Protein 7FG6 (pdb70)

InterPro domains:
  IPR002305 Aminoacyl-tRNA synthetase, class Ic [PF00579] (34-350)
  IPR014729 Rossmann-like alpha/beta/alpha sandwich fold [G3DSA:3.40.50.620] (1-166)
  IPR014729 Rossmann-like alpha/beta/alpha sandwich fold [G3DSA:3.40.50.620] (167-375)
  IPR023617 Tyrosine-tRNA ligase, archaeal/eukaryotic-type [PIRSF006588] (1-371)
  IPR023678 Tyrosine-tRNA ligase, type 4 [MF_02009] (5-358)
  IPR050489 Tyrosine--tRNA ligase [PTHR46264] (1-370)

Foldseek 3Di:
DLVVLLCLLCDQQFDQKFPSVQSVVCVVVPHAAAEEEEDEQAFFAFCLNAQLQLLNQQSNVVSVHAYEYEYELVLNLQVCGLNSDSVLSVCCLVAQVLVRNLVSNVLLPHHSVRYHYHYPVVLCVVVPVLLVVQLVLLVVQDDQVLLLVLLLLSPDQSPDDDDVVSSSSLSSVLSVCLSSVGQEYEEAPSNVSSLVSNQSSCVVRVHRRMYIHGYRQAWQPPVPCLPQDDSSCSNSGHGQDRVDVLRTGGLQDDLVSLLNSLQSGDDDQLDDPDGSLLSCVRSGQCSSPQCWDWWADDVDRDIDTDNHSVVVNVCSNVSNDGSVRSSVSSSVSSCVSSVVVNCCCPVHVVVVCVVPSNVVSPD

Solvent-accessible surface area: 17003 Å² total; per-residue (Å²): 124,84,112,107,52,21,100,42,0,40,47,94,0,22,91,55,17,29,50,109,83,40,0,79,96,24,18,117,152,55,71,122,9,29,0,6,5,38,15,36,0,20,16,44,0,4,0,12,37,0,1,0,1,0,0,0,0,28,2,0,23,106,2,172,16,96,3,7,1,1,0,3,0,63,4,0,119,19,2,133,55,43,82,22,78,36,94,15,0,60,104,1,0,92,7,0,5,6,41,0,0,54,26,0,0,132,22,4,40,6,57,28,128,123,11,99,49,26,7,0,15,93,15,21,148,160,29,37,116,88,17,99,86,8,17,85,82,0,49,148,84,27,89,115,88,36,11,102,69,0,10,14,3,23,53,55,90,54,79,78,99,108,38,156,37,16,19,68,8,0,7,12,11,0,0,1,0,10,9,32,100,0,20,0,2,4,4,6,47,32,34,91,38,0,5,33,0,0,29,91,1,7,131,34,44,73,42,102,2,0,1,0,0,9,28,40,5,28,1,3,85,12,61,113,133,58,180,69,147,172,130,58,70,41,41,56,60,73,61,4,26,67,102,57,81,64,7,0,0,14,0,15,14,62,33,114,31,0,102,81,8,1,150,116,7,71,20,25,86,15,91,33,139,77,1,0,0,6,17,0,0,14,33,0,2,31,7,31,45,135,95,56,2,63,1,117,30,121,133,76,166,129,57,36,113,23,93,58,14,95,76,2,48,101,6,0,58,136,128,107,1,93,28,91,16,0,34,102,26,0,4,55,41,0,12,107,19,1,96,75,1,13,130,50,0,78,136,38,150,0,53,122,52,11,90,78,46,10,60,126,84,110,177

B-factor: mean 67.66, std 19.54, range [22.67, 131.45]

Organism: Nanoarchaeum equitans (strain Kin4-M) (NCBI:txid228908)

Secondary structure (DSSP, 8-state):
-HHHHHHHHSSTTEEEEETHHHHHHHHHT-PPPBEEEEEE--S--BIIIIIHHHHHHHHHHHTT-B-EEEEEHHHHHHTTGGGG-HHHHHHHIIIIIHHHHHHHHHHHT--TTTSEEEEHHHHHHHHTHHHHHHHHHHHHSS-HHHHHHGGGGTT--SSS---HHHHHHHHHHHHHHHHTT-SEEEEEGGGHHHHHHHHHTGGGTTS-PEEEEE--PPPS---S-------HHHHH---S-SS-STT--BTT--HHHHHHHHHTS---SS--TT-HHHHHIIIIIHHH--SPEEEE-SSS--EEEESSHHHHHHHHHTT-S-HHHHHHHHHHHHHHHHHHHHIIIIISTHHHIIIIIIHHH--

Radius of gyration: 20.59 Å; Cα contacts (8 Å, |Δi|>4): 587; chains: 1; bounding box: 56×49×53 Å

Nearest PDB structures (foldseek):
  7fg6-assembly1_A-2  TM=1.003E+00  e=1.005E-61  Nanoarchaeum equitans Kin4-M
  9cll-assembly1_A  TM=9.261E-01  e=1.123E-25  Plasmodium falciparum 3D7
  7rot-assembly1_B  TM=9.266E-01  e=1.086E-24  Plasmodium falciparum 3D7
  7ros-assembly1_A  TM=9.256E-01  e=7.140E-24  Plasmodium falciparum 3D7
  5usf-assembly1_A  TM=8.823E-01  e=9.539E-24  Leishmania donovani BPK282A1

Sequence (363 aa):
DIEERINLIAQKPTEEILTIDRLKQYLEQGIDLNHYIGFEISGFVHLGTGIISMLKVRDFQKAKVKTTLFLADYHSWINKKLGGDLETIRKVAKGYFAEALKVSLKTVGGDPDEVKVVLGSELYEKLGIEYLENIIKISMNTTLNRIKKGITIMGRKQGESISFAQLLYVPMQVADIYSLNVNLAHGGIDQRKAHVIAIEVSDAFGYKPIAVHHHLLLGMHIDENIRQKLFEDSVIDIKMSKSKPETAIFIHDTPEDIRRKIRKAYCPIGEIELNPIIELVEYVIYPILKEPIVIENKKTHQTMEFDNVEQLKEAYAKKQIHPLDLKEYVAEKLIEILEPARKYFLEGKGNKYLEELKNLQIT

Structure (mmCIF, N/CA/C/O backbone):
data_7FG6
#
_entry.id   7FG6
#
_cell.length_a   52.639
_cell.length_b   52.639
_cell.length_c   263.631
_cell.angle_alpha   90.000
_cell.angle_beta   90.000
_cell.angle_gamma   120.000
#
_symmetry.space_group_name_H-M   'P 32 2 1'
#
loop_
_entity.id
_entity.type
_entity.pdbx_description
1 polymer 'Tyrosine--tRNA ligase'
2 water water
#
loop_
_atom_site.group_PDB
_atom_site.id
_atom_site.type_symbol
_atom_site.label_atom_id
_atom_site.label_alt_id
_atom_site.label_comp_id
_atom_site.label_asym_id
_atom_site.label_entity_id
_atom_site.label_seq_id
_atom_site.pdbx_PDB_ins_code
_atom_site.Cartn_x
_atom_site.Cartn_y
_atom_site.Cartn_z
_atom_site.occupancy
_atom_site.B_iso_or_equiv
_atom_site.auth_seq_id
_atom_site.auth_comp_id
_atom_site.auth_asym_id
_atom_site.auth_atom_id
_atom_site.pdbx_PDB_model_num
ATOM 1 N N . ASP A 1 2 ? 12.07200 14.25200 42.73200 1.000 80.18000 2 ASP A N 1
ATOM 2 C CA . ASP A 1 2 ? 11.22000 14.96900 41.79100 1.000 74.61000 2 ASP A CA 1
ATOM 3 C C . ASP A 1 2 ? 10.84000 14.09800 40.59700 1.000 81.09000 2 ASP A C 1
ATOM 4 O O . ASP A 1 2 ? 9.79800 14.32400 39.98700 1.000 88.62000 2 ASP A O 1
ATOM 9 N N . ILE A 1 3 ? 11.67300 13.09900 40.27600 1.000 83.80000 3 ILE A N 1
ATOM 10 C CA . ILE A 1 3 ? 11.48700 12.34500 39.03400 1.000 81.53000 3 ILE A CA 1
ATOM 11 C C . ILE A 1 3 ? 10.10000 11.72400 39.00500 1.000 83.44000 3 ILE A C 1
ATOM 12 O O . ILE A 1 3 ? 9.39400 11.77200 37.98800 1.000 76.63000 3 ILE A O 1
ATOM 17 N N . GLU A 1 4 ? 9.69300 11.11900 40.12200 1.000 91.69000 4 GLU A N 1
ATOM 18 C CA . GLU A 1 4 ? 8.40900 10.43200 40.18300 1.000 88.61000 4 GLU A CA 1
ATOM 19 C C . GLU A 1 4 ? 7.25200 11.41100 40.04800 1.000 78.42000 4 GLU A C 1
ATOM 20 O O . GLU A 1 4 ? 6.22400 11.08400 39.44500 1.000 87.68000 4 GLU A O 1
ATOM 26 N N . GLU A 1 5 ? 7.39700 12.61300 40.61100 1.000 67.79000 5 GLU A N 1
ATOM 27 C CA . GLU A 1 5 ? 6.37100 13.63300 40.43100 1.000 80.67000 5 GLU A CA 1
ATOM 28 C C . GLU A 1 5 ? 6.20800 13.97900 38.95800 1.000 71.37000 5 GLU A C 1
ATOM 29 O O . GLU A 1 5 ? 5.08900 14.21400 38.48700 1.000 78.93000 5 GLU A O 1
ATOM 35 N N . ARG A 1 6 ? 7.31200 13.99100 38.20800 1.000 70.66000 6 ARG A N 1
ATOM 36 C CA . ARG A 1 6 ? 7.22800 14.26100 36.77700 1.000 62.17000 6 ARG A CA 1
ATOM 37 C C . ARG A 1 6 ? 6.49500 13.14100 36.04400 1.000 61.76000 6 ARG A C 1
ATOM 38 O O . ARG A 1 6 ? 5.65300 13.41200 35.18300 1.000 56.53000 6 ARG A O 1
ATOM 46 N N . ILE A 1 7 ? 6.77700 11.88100 36.39000 1.000 70.79000 7 ILE A N 1
ATOM 47 C CA . ILE A 1 7 ? 6.13700 10.75900 35.70400 1.000 63.52000 7 ILE A CA 1
ATOM 48 C C . ILE A 1 7 ? 4.64000 10.73300 36.00200 1.000 61.76000 7 ILE A C 1
ATOM 49 O O . ILE A 1 7 ? 3.81400 10.69100 35.08600 1.000 59.92000 7 ILE A O 1
ATOM 54 N N . ASN A 1 8 ? 4.27300 10.73100 37.28900 1.000 64.83000 8 ASN A N 1
ATOM 55 C CA . ASN A 1 8 ? 2.90100 11.04500 37.69500 1.000 64.08000 8 ASN A CA 1
ATOM 56 C C . ASN A 1 8 ? 2.31500 12.24000 36.95500 1.000 56.88000 8 ASN A C 1
ATOM 57 O O . ASN A 1 8 ? 1.12600 12.23800 36.62600 1.000 68.00000 8 ASN A O 1
ATOM 62 N N . LEU A 1 9 ? 3.11600 13.26700 36.67600 1.000 54.91000 9 LEU A N 1
ATOM 63 C CA . LEU A 1 9 ? 2.55600 14.44700 36.03000 1.000 59.00000 9 LEU A CA 1
ATOM 64 C C . LEU A 1 9 ? 2.34300 14.21900 34.53800 1.000 60.53000 9 LEU A C 1
ATOM 65 O O . LEU A 1 9 ? 1.43900 14.81200 33.94800 1.000 49.85000 9 LEU A O 1
ATOM 70 N N . ILE A 1 10 ? 3.16000 13.36600 33.92100 1.000 68.90000 10 ILE A N 1
ATOM 71 C CA . ILE A 1 10 ? 2.96500 12.97000 32.53000 1.000 61.31000 10 ILE A CA 1
ATOM 72 C C . ILE A 1 10 ? 1.96100 11.83100 32.43900 1.000 57.05000 10 ILE A C 1
ATOM 73 O O . ILE A 1 10 ? 1.20900 11.74400 31.45900 1.000 49.59000 10 ILE A O 1
ATOM 78 N N . ALA A 1 11 ? 1.93500 10.95000 33.45100 1.000 49.25000 11 ALA A N 1
ATOM 79 C CA . ALA A 1 11 ? 1.01100 9.81400 33.51800 1.000 57.24000 11 ALA A CA 1
ATOM 80 C C . ALA A 1 11 ? -0.08100 10.01000 34.57400 1.000 64.85000 11 ALA A C 1
ATOM 81 O O . ALA A 1 11 ? -0.21300 9.18600 35.50000 1.000 77.78000 11 ALA A O 1
ATOM 83 N N . GLN A 1 12 ? -0.87900 11.09600 34.39600 1.000 59.70000 12 GLN A N 1
ATOM 84 C CA . GLN A 1 12 ? -2.02100 11.54300 35.18500 1.000 77.72000 12 GLN A CA 1
ATOM 85 C C . GLN A 1 12 ? -3.31500 11.00900 34.54500 1.000 76.82000 12 GLN A C 1
ATOM 86 O O . GLN A 1 12 ? -3.29900 10.23700 33.56900 1.000 77.65000 12 GLN A O 1
ATOM 92 N N . LYS A 1 13 ? -4.43900 11.36800 35.16100 1.000 82.72000 13 LYS A N 1
ATOM 93 C CA . LYS A 1 13 ? -5.71800 10.75500 34.82200 1.000 85.26000 13 LYS A CA 1
ATOM 94 C C . LYS A 1 13 ? -6.09200 10.89000 33.35700 1.000 84.42000 13 LYS A C 1
ATOM 95 O O . LYS A 1 13 ? -6.54400 9.88600 32.79800 1.000 100.74000 13 LYS A O 1
ATOM 101 N N . PRO A 1 14 ? -5.97000 12.04700 32.67900 1.000 68.60000 14 PRO A N 1
ATOM 102 C CA . PRO A 1 14 ? -6.28100 12.03800 31.23400 1.000 56.92000 14 PRO A CA 1
ATOM 103 C C . PRO A 1 14 ? -5.45900 11.03600 30.43700 1.000 52.20000 14 PRO A C 1
ATOM 104 O O . PRO A 1 14 ? -5.91400 10.58000 29.38000 1.000 54.17000 14 PRO A O 1
ATOM 108 N N . THR A 1 15 ? -4.27500 10.66200 30.91900 1.000 50.00000 15 THR A N 1
ATOM 109 C CA . THR A 1 15 ? -3.46900 9.64900 30.24900 1.000 51.64000 15 THR A CA 1
ATOM 110 C C . THR A 1 15 ? -4.14300 8.28500 30.34400 1.000 56.45000 15 THR A C 1
ATOM 111 O O . THR A 1 15 ? -4.60900 7.88500 31.41500 1.000 62.13000 15 THR A O 1
ATOM 115 N N . GLU A 1 16 ? -4.19700 7.57200 29.22000 1.000 57.64000 16 GLU A N 1
ATOM 116 C CA . GLU A 1 16 ? -4.69300 6.20200 29.20400 1.000 47.38000 16 GLU A CA 1
ATOM 117 C C . GLU A 1 16 ? -3.57800 5.16800 29.13300 1.000 33.52000 16 GLU A C 1
ATOM 118 O O . GLU A 1 16 ? -3.74000 4.06200 29.65800 1.000 50.17000 16 GLU A O 1
ATOM 124 N N . GLU A 1 17 ? -2.46500 5.52800 28.48200 1.000 51.70000 17 GLU A N 1
ATOM 125 C CA . GLU A 1 17 ? -1.35000 4.56100 28.29000 1.000 56.54000 17 GLU A CA 1
ATOM 126 C C . GLU A 1 17 ? -0.06200 5.28800 27.89800 1.000 54.87000 17 GLU A C 1
ATOM 127 O O . GLU A 1 17 ? -0.14100 6.20300 27.06000 1.000 53.74000 17 GLU A O 1
ATOM 133 N N . ILE A 1 18 ? 1.07300 4.90200 28.48900 1.000 48.08000 18 ILE A N 1
ATOM 134 C CA . ILE A 1 18 ? 2.38900 5.48000 28.08600 1.000 64.80000 18 ILE A CA 1
ATOM 135 C C . ILE A 1 18 ? 3.29700 4.32900 27.64000 1.000 68.91000 18 ILE A C 1
ATOM 136 O O . ILE A 1 18 ? 3.40600 3.34800 28.39900 1.000 63.56000 18 ILE A O 1
ATOM 141 N N . LEU A 1 19 ? 3.89800 4.42900 26.45100 1.000 71.29000 19 LEU A N 1
ATOM 142 C CA . LEU A 1 19 ? 4.86200 3.39500 25.99100 1.000 61.27000 19 LEU A CA 1
ATOM 143 C C . LEU A 1 19 ? 6.24000 4.04500 25.85100 1.000 55.07000 19 LEU A C 1
ATOM 144 O O . LEU A 1 19 ? 6.40900 4.82600 24.90500 1.000 60.32000 19 LEU A O 1
ATOM 149 N N . THR A 1 20 ? 7.20100 3.68200 26.70400 1.000 50.72000 20 THR A N 1
ATOM 150 C CA . THR A 1 20 ? 6.96000 2.84900 27.91000 1.000 63.63000 20 THR A CA 1
ATOM 151 C C . THR A 1 20 ? 7.40100 3.62800 29.15100 1.000 63.04000 20 THR A C 1
ATOM 152 O O . THR A 1 20 ? 8.21300 4.55500 29.00600 1.000 62.71000 20 THR A O 1
ATOM 156 N N . ILE A 1 21 ? 6.85600 3.27500 30.31600 1.000 59.92000 21 ILE A N 1
ATOM 157 C CA . ILE A 1 21 ? 7.19900 3.98700 31.58100 1.000 70.37000 21 ILE A CA 1
ATOM 158 C C . ILE A 1 21 ? 8.68400 3.78500 31.90400 1.000 72.34000 21 ILE A C 1
ATOM 159 O O . ILE A 1 21 ? 9.28300 4.72300 32.45600 1.000 66.37000 21 ILE A O 1
ATOM 164 N N . ASP A 1 22 ? 9.25700 2.62000 31.58000 1.000 77.18000 22 ASP A N 1
ATOM 165 C CA . ASP A 1 22 ? 10.68500 2.43800 31.81200 1.000 76.14000 22 ASP A CA 1
ATOM 166 C C . ASP A 1 22 ? 11.50900 3.33500 30.89800 1.000 78.70000 22 ASP A C 1
ATOM 167 O O . ASP A 1 22 ? 12.46500 3.97500 31.34800 1.000 80.48000 22 ASP A O 1
ATOM 172 N N . ARG A 1 23 ? 11.14300 3.40600 29.61400 1.000 69.24000 23 ARG A N 1
ATOM 173 C CA . ARG A 1 23 ? 11.85500 4.28200 28.68700 1.000 62.18000 23 ARG A CA 1
ATOM 174 C C . ARG A 1 23 ? 11.78000 5.73600 29.13500 1.000 61.04000 23 ARG A C 1
ATOM 175 O O . ARG A 1 23 ? 12.75500 6.48500 29.00300 1.000 70.39000 23 ARG A O 1
ATOM 183 N N . LEU A 1 24 ? 10.62900 6.15400 29.66600 1.000 64.64000 24 LEU A N 1
ATOM 184 C CA . LEU A 1 24 ? 10.51900 7.50100 30.21400 1.000 65.38000 24 LEU A CA 1
ATOM 185 C C . LEU A 1 24 ? 11.38400 7.66700 31.45700 1.000 71.67000 24 LEU A C 1
ATOM 186 O O . LEU A 1 24 ? 11.93100 8.75000 31.69000 1.000 71.68000 24 LEU A O 1
ATOM 191 N N . LYS A 1 25 ? 11.52200 6.60800 32.25900 1.000 71.18000 25 LYS A N 1
ATOM 192 C CA . LYS A 1 25 ? 12.38500 6.68000 33.43400 1.000 77.03000 25 LYS A CA 1
ATOM 193 C C . LYS A 1 25 ? 13.85300 6.76700 33.03400 1.000 80.90000 25 LYS A C 1
ATOM 194 O O . LYS A 1 25 ? 14.61700 7.54000 33.62500 1.000 96.28000 25 LYS A O 1
ATOM 200 N N . GLN A 1 26 ? 14.26900 5.98100 32.03600 1.000 77.86000 26 GLN A N 1
ATOM 201 C CA . GLN A 1 26 ? 15.63400 6.09400 31.53100 1.000 87.73000 26 GLN A CA 1
ATOM 202 C C . GLN A 1 26 ? 15.87900 7.46800 30.92000 1.000 82.25000 26 GLN A C 1
ATOM 203 O O . GLN A 1 26 ? 16.96200 8.04200 31.07700 1.000 88.68000 26 GLN A O 1
ATOM 209 N N . TYR A 1 27 ? 14.87900 8.01400 30.22400 1.000 76.61000 27 TYR A N 1
ATOM 210 C CA . TYR A 1 27 ? 15.00000 9.35000 29.65100 1.000 82.27000 27 TYR A CA 1
ATOM 211 C C . TYR A 1 27 ? 15.02800 10.44400 30.71000 1.000 88.75000 27 TYR A C 1
ATOM 212 O O . TYR A 1 27 ? 15.26300 11.60700 30.36600 1.000 96.10000 27 TYR A O 1
ATOM 221 N N . LEU A 1 28 ? 14.76800 10.12600 31.97300 1.000 91.16000 28 LEU A N 1
ATOM 222 C CA . LEU A 1 28 ? 14.86900 11.21500 32.97700 1.000 84.17000 28 LEU A CA 1
ATOM 223 C C . LEU A 1 28 ? 16.05100 10.91500 33.89100 1.000 81.57000 28 LEU A C 1
ATOM 224 O O . LEU A 1 28 ? 16.59400 11.86000 34.48300 1.000 75.62000 28 LEU A O 1
ATOM 229 N N . GLU A 1 29 ? 16.42000 9.64000 33.99300 1.000 90.94000 29 GLU A N 1
ATOM 230 C CA . GLU A 1 29 ? 17.60500 9.24900 34.79700 1.000 94.82000 29 GLU A CA 1
ATOM 231 C C . GLU A 1 29 ? 18.86300 9.84300 34.16100 1.000 92.03000 29 GLU A C 1
ATOM 232 O O . GLU A 1 29 ? 19.75100 10.26700 34.91200 1.000 92.17000 29 GLU A O 1
ATOM 238 N N . GLN A 1 30 ? 18.93400 9.86100 32.82800 1.000 104.09000 30 GLN A N 1
ATOM 239 C CA . GLN A 1 30 ? 20.15500 10.34900 32.13300 1.000 105.47000 30 GLN A CA 1
ATOM 240 C C . GLN A 1 30 ? 20.05800 11.85300 31.85600 1.000 106.75000 30 GLN A C 1
ATOM 241 O O . GLN A 1 30 ? 21.00400 12.39200 31.25800 1.000 105.75000 30 GLN A O 1
ATOM 247 N N . GLY A 1 31 ? 18.96400 12.50200 32.25700 1.000 103.19000 31 GLY A N 1
ATOM 248 C CA . GLY A 1 31 ? 18.84000 13.96500 32.09900 1.000 100.58000 31 GLY A CA 1
ATOM 249 C C . GLY A 1 31 ? 18.38300 14.34900 30.70600 1.000 109.96000 31 GLY A C 1
ATOM 250 O O . GLY A 1 31 ? 18.34800 15.55700 30.41000 1.000 114.92000 31 GLY A O 1
ATOM 251 N N . ILE A 1 32 ? 18.03100 13.35900 29.88400 1.000 112.05000 32 ILE A N 1
ATOM 252 C CA . ILE A 1 32 ? 17.64000 13.63300 28.47200 1.000 103.48000 32 ILE A CA 1
ATOM 253 C C . ILE A 1 32 ? 16.46100 14.60800 28.44100 1.000 103.42000 32 ILE A C 1
ATOM 254 O O . ILE A 1 32 ? 15.63300 14.57000 29.36800 1.000 108.29000 32 ILE A O 1
ATOM 259 N N . ASP A 1 33 ? 16.39000 15.44100 27.40700 1.000 101.18000 33 ASP A N 1
ATOM 260 C CA . ASP A 1 33 ? 15.34100 16.44300 27.26600 1.000 83.98000 33 ASP A CA 1
ATOM 261 C C . ASP A 1 33 ? 14.21100 15.91900 26.39200 1.000 91.22000 33 ASP A C 1
ATOM 262 O O . ASP A 1 33 ? 14.44400 15.34000 25.32800 1.000 96.63000 33 ASP A O 1
ATOM 267 N N . LEU A 1 34 ? 12.98200 16.11700 26.85800 1.000 80.67000 34 LEU A N 1
ATOM 268 C CA . LEU A 1 34 ? 11.79800 15.55800 26.22300 1.000 68.23000 34 LEU A CA 1
ATOM 269 C C . LEU A 1 34 ? 11.16300 16.60600 25.31900 1.000 58.02000 34 LEU A C 1
ATOM 270 O O . LEU A 1 34 ? 10.75100 17.67100 25.79200 1.000 40.89000 34 LEU A O 1
ATOM 275 N N . ASN A 1 35 ? 11.09300 16.30600 24.02700 1.000 65.03000 35 ASN A N 1
ATOM 276 C CA . ASN A 1 35 ? 10.36500 17.12700 23.07300 1.000 60.85000 35 ASN A CA 1
ATOM 277 C C . ASN A 1 35 ? 9.02000 16.47700 22.77800 1.000 54.94000 35 ASN A C 1
ATOM 278 O O . ASN A 1 35 ? 8.91900 15.25300 22.66000 1.000 53.81000 35 ASN A O 1
ATOM 283 N N . HIS A 1 36 ? 7.99400 17.30700 22.65500 1.000 48.86000 36 HIS A N 1
ATOM 284 C CA . HIS A 1 36 ? 6.61100 16.86700 22.56200 1.000 45.17000 36 HIS A CA 1
ATOM 285 C C . HIS A 1 36 ? 5.89900 17.60300 21.43900 1.000 47.97000 36 HIS A C 1
ATOM 286 O O . HIS A 1 36 ? 6.08000 18.81500 21.27800 1.000 55.79000 36 HIS A O 1
ATOM 293 N N . TYR A 1 37 ? 5.09800 16.87700 20.65800 1.000 44.83000 37 TYR A N 1
ATOM 294 C CA . TYR A 1 37 ? 4.12200 17.54200 19.81400 1.000 51.66000 37 TYR A CA 1
ATOM 295 C C . TYR A 1 37 ? 2.85700 16.69900 19.86200 1.000 51.54000 37 TYR A C 1
ATOM 296 O O . TYR A 1 37 ? 2.84700 15.58300 20.39400 1.000 38.36000 37 TYR A O 1
ATOM 305 N N . ILE A 1 38 ? 1.78400 17.22800 19.28600 1.000 53.53000 38 ILE A N 1
ATOM 306 C CA . ILE A 1 38 ? 0.56200 16.46200 19.07700 1.000 43.28000 38 ILE A CA 1
ATOM 307 C C . ILE A 1 38 ? -0.05400 16.90200 17.75700 1.000 41.79000 38 ILE A C 1
ATOM 308 O O . ILE A 1 38 ? -0.22000 18.10100 17.50700 1.000 51.24000 38 ILE A O 1
ATOM 313 N N . GLY A 1 39 ? -0.36400 15.93200 16.89900 1.000 43.08000 39 GLY A N 1
ATOM 314 C CA . GLY A 1 39 ? -0.90200 16.24300 15.58700 1.000 33.04000 39 GLY A CA 1
ATOM 315 C C . GLY A 1 39 ? -2.39400 16.52800 15.64700 1.000 29.34000 39 GLY A C 1
ATOM 316 O O . GLY A 1 39 ? -3.14500 15.89000 16.38400 1.000 41.29000 39 GLY A O 1
ATOM 317 N N . PHE A 1 40 ? -2.81900 17.50600 14.85000 1.000 22.67000 40 PHE A N 1
ATOM 318 C CA . PHE A 1 40 ? -4.21500 17.91800 14.78600 1.000 34.82000 40 PHE A CA 1
ATOM 319 C C . PHE A 1 40 ? -4.63400 18.02800 13.33000 1.000 41.15000 40 PHE A C 1
ATOM 320 O O . PHE A 1 40 ? -4.09800 18.86000 12.59000 1.000 46.83000 40 PHE A O 1
ATOM 328 N N . GLU A 1 41 ? -5.57400 17.19200 12.90500 1.000 50.46000 41 GLU A N 1
ATOM 329 C CA . GLU A 1 41 ? -6.11000 17.38200 11.54200 1.000 46.49000 41 GLU A CA 1
ATOM 330 C C . GLU A 1 41 ? -7.08700 18.54400 11.66400 1.000 55.11000 41 GLU A C 1
ATOM 331 O O . GLU A 1 41 ? -7.87700 18.54700 12.61700 1.000 58.20000 41 GLU A O 1
ATOM 337 N N . ILE A 1 42 ? -7.03600 19.49000 10.73500 1.000 57.92000 42 ILE A N 1
ATOM 338 C CA . ILE A 1 42 ? -7.89500 20.69500 10.85600 1.000 42.96000 42 ILE A CA 1
ATOM 339 C C . ILE A 1 42 ? -9.25500 20.29100 10.30600 1.000 45.93000 42 ILE A C 1
ATOM 340 O O . ILE A 1 42 ? -9.46000 20.39200 9.09300 1.000 58.66000 42 ILE A O 1
ATOM 345 N N . SER A 1 43 ? -10.13600 19.83200 11.18900 1.000 62.29000 43 SER A N 1
ATOM 346 C CA . SER A 1 43 ? -11.44900 19.31700 10.74000 1.000 69.44000 43 SER A CA 1
ATOM 347 C C . SER A 1 43 ? -12.52400 19.68300 11.75500 1.000 85.01000 43 SER A C 1
ATOM 348 O O . SER A 1 43 ? -12.49900 19.11100 12.85700 1.000 93.74000 43 SER A O 1
ATOM 351 N N . GLY A 1 44 ? -13.41400 20.60900 11.40800 1.000 83.25000 44 GLY A N 1
ATOM 352 C CA . GLY A 1 44 ? -14.53100 20.94300 12.27100 1.000 90.60000 44 GLY A CA 1
ATOM 353 C C . GLY A 1 44 ? -14.13400 21.79900 13.46200 1.000 79.21000 44 GLY A C 1
ATOM 354 O O . GLY A 1 44 ? -12.98000 22.18200 13.65200 1.000 71.26000 44 GLY A O 1
ATOM 355 N N . PHE A 1 45 ? -15.14000 22.10700 14.27700 1.000 73.78000 45 PHE A N 1
ATOM 356 C CA . PHE A 1 45 ? -14.92200 22.89600 15.47800 1.000 56.40000 45 PHE A CA 1
ATOM 357 C C . PHE A 1 45 ? -14.10200 22.11100 16.49700 1.000 63.24000 45 PHE A C 1
ATOM 358 O O . PHE A 1 45 ? -13.96000 20.88700 16.41700 1.000 65.53000 45 PHE A O 1
ATOM 366 N N . VAL A 1 46 ? -13.56100 22.83500 17.46900 1.000 49.98000 46 VAL A N 1
ATOM 367 C CA . VAL A 1 46 ? -12.78300 22.23700 18.54700 1.000 44.91000 46 VAL A CA 1
ATOM 368 C C . VAL A 1 46 ? -13.71100 21.99800 19.73100 1.000 46.21000 46 VAL A C 1
ATOM 369 O O . VAL A 1 46 ? -14.26700 22.94500 20.29600 1.000 48.16000 46 VAL A O 1
ATOM 373 N N . HIS A 1 47 ? -13.88400 20.73100 20.10400 1.000 44.52000 47 HIS A N 1
ATOM 374 C CA . HIS A 1 47 ? -14.73600 20.36000 21.21800 1.000 46.68000 47 HIS A CA 1
ATOM 375 C C . HIS A 1 47 ? -13.87500 19.91500 22.40200 1.000 47.59000 47 HIS A C 1
ATOM 376 O O . HIS A 1 47 ? -12.67200 20.20900 22.45900 1.000 48.72000 47 HIS A O 1
ATOM 383 N N . LEU A 1 48 ? -14.49100 19.20100 23.34700 1.000 46.01000 48 LEU A N 1
ATOM 384 C CA . LEU A 1 48 ? -13.79500 18.84400 24.57900 1.000 49.06000 48 LEU A CA 1
ATOM 385 C C . LEU A 1 48 ? -12.74900 17.76100 24.33900 1.000 45.43000 48 LEU A C 1
ATOM 386 O O . LEU A 1 48 ? -11.64500 17.82500 24.89200 1.000 52.03000 48 LEU A O 1
ATOM 391 N N . GLY A 1 49 ? -13.07800 16.75800 23.52200 1.000 53.14000 49 GLY A N 1
ATOM 392 C CA . GLY A 1 49 ? -12.14000 15.67300 23.28700 1.000 50.71000 49 GLY A CA 1
ATOM 393 C C . GLY A 1 49 ? -10.91500 16.10600 22.50200 1.000 41.54000 49 GLY A C 1
ATOM 394 O O . GLY A 1 49 ? -9.79200 15.70500 22.81900 1.000 44.36000 49 GLY A O 1
ATOM 395 N N . THR A 1 50 ? -11.11200 16.92800 21.47100 1.000 39.39000 50 THR A N 1
ATOM 396 C CA . THR A 1 50 ? -9.98700 17.38000 20.66000 1.000 45.90000 50 THR A CA 1
ATOM 397 C C . THR A 1 50 ? -9.22100 18.51900 21.31800 1.000 52.95000 50 THR A C 1
ATOM 398 O O . THR A 1 50 ? -8.01300 18.65600 21.09400 1.000 59.59000 50 THR A O 1
ATOM 402 N N . GLY A 1 51 ? -9.89100 19.33500 22.12500 1.000 54.31000 51 GLY A N 1
ATOM 403 C CA . GLY A 1 51 ? -9.26000 20.51000 22.69000 1.000 48.68000 51 GLY A CA 1
ATOM 404 C C . GLY A 1 51 ? -8.92700 20.41300 24.16400 1.000 54.87000 51 GLY A C 1
ATOM 405 O O . GLY A 1 51 ? -7.76300 20.55800 24.54800 1.000 53.83000 51 GLY A O 1
ATOM 406 N N . ILE A 1 52 ? -9.93500 20.15600 25.00000 1.000 50.64000 52 ILE A N 1
ATOM 407 C CA . ILE A 1 52 ? -9.76000 20.30200 26.44300 1.000 41.56000 52 ILE A CA 1
ATOM 408 C C . ILE A 1 52 ? -8.81400 19.23900 26.99200 1.000 53.05000 52 ILE A C 1
ATOM 409 O O . ILE A 1 52 ? -7.86100 19.55500 27.71400 1.000 50.25000 52 ILE A O 1
ATOM 414 N N . ILE A 1 53 ? -9.05400 17.96700 26.66600 1.000 45.69000 53 ILE A N 1
ATOM 415 C CA . ILE A 1 53 ? -8.23400 16.90800 27.24700 1.000 52.37000 53 ILE A CA 1
ATOM 416 C C . ILE A 1 53 ? -6.83900 16.90400 26.63500 1.000 55.78000 53 ILE A C 1
ATOM 417 O O . ILE A 1 53 ? -5.85300 16.60000 27.31400 1.000 63.11000 53 ILE A O 1
ATOM 422 N N . SER A 1 54 ? -6.73000 17.23800 25.34600 1.000 58.89000 54 SER A N 1
ATOM 423 C CA . SER A 1 54 ? -5.40700 17.35400 24.74000 1.000 45.28000 54 SER A CA 1
ATOM 424 C C . SER A 1 54 ? -4.61900 18.49400 25.37000 1.000 40.64000 54 SER A C 1
ATOM 425 O O . SER A 1 54 ? -3.41600 18.36300 25.61900 1.000 50.72000 54 SER A O 1
ATOM 428 N N . MET A 1 55 ? -5.28400 19.62100 25.63800 1.000 48.65000 55 MET A N 1
ATOM 429 C CA . MET A 1 55 ? -4.60800 20.73600 26.29300 1.000 46.89000 55 MET A CA 1
ATOM 430 C C . MET A 1 55 ? -4.37500 20.46100 27.77100 1.000 46.59000 55 MET A C 1
ATOM 431 O O . MET A 1 55 ? -3.42600 20.99700 28.35600 1.000 48.84000 55 MET A O 1
ATOM 436 N N . LEU A 1 56 ? -5.22800 19.64200 28.39300 1.000 50.09000 56 LEU A N 1
ATOM 437 C CA . LEU A 1 56 ? -4.96200 19.20600 29.76000 1.000 40.90000 56 LEU A CA 1
ATOM 438 C C . LEU A 1 56 ? -3.64700 18.44400 29.83800 1.000 40.63000 56 LEU A C 1
ATOM 439 O O . LEU A 1 56 ? -2.91200 18.55400 30.82600 1.000 49.23000 56 LEU A O 1
ATOM 444 N N . LYS A 1 57 ? -3.33200 17.67000 28.79800 1.000 52.14000 57 LYS A N 1
ATOM 445 C CA . LYS A 1 57 ? -2.06200 16.95800 28.75900 1.000 39.09000 57 LYS A CA 1
ATOM 446 C C . LYS A 1 57 ? -0.91000 17.89100 28.41000 1.000 41.60000 57 LYS A C 1
ATOM 447 O O . LYS A 1 57 ? 0.18400 17.76200 28.96900 1.000 46.87000 57 LYS A O 1
ATOM 453 N N . VAL A 1 58 ? -1.13800 18.83100 27.48900 1.000 36.96000 58 VAL A N 1
ATOM 454 C CA . VAL A 1 58 ? -0.09700 19.79200 27.13300 1.000 42.44000 58 VAL A CA 1
ATOM 455 C C . VAL A 1 58 ? 0.30800 20.61000 28.35200 1.000 43.16000 58 VAL A C 1
ATOM 456 O O . VAL A 1 58 ? 1.50000 20.82900 28.60400 1.000 50.24000 58 VAL A O 1
ATOM 460 N N . ARG A 1 59 ? -0.67400 21.06400 29.13400 1.000 47.36000 59 ARG A N 1
ATOM 461 C CA . ARG A 1 59 ? -0.36600 21.77700 30.36900 1.000 51.80000 59 ARG A CA 1
ATOM 462 C C . ARG A 1 59 ? 0.33200 20.86500 31.37000 1.000 49.20000 59 ARG A C 1
ATOM 463 O O . ARG A 1 59 ? 1.30800 21.26800 32.01400 1.000 47.52000 59 ARG A O 1
ATOM 471 N N . ASP A 1 60 ? -0.16000 19.63000 31.51800 1.000 56.80000 60 ASP A N 1
ATOM 472 C CA . ASP A 1 60 ? 0.51000 18.66300 32.38200 1.000 54.66000 60 ASP A CA 1
ATOM 473 C C . ASP A 1 60 ? 1.94100 18.41700 31.93100 1.000 54.88000 60 ASP A C 1
ATOM 474 O O . ASP A 1 60 ? 2.82200 18.16500 32.76100 1.000 58.73000 60 ASP A O 1
ATOM 479 N N . PHE A 1 61 ? 2.19100 18.48700 30.62200 1.000 59.24000 61 PHE A N 1
ATOM 480 C CA . PHE A 1 61 ? 3.55300 18.35600 30.12000 1.000 55.33000 61 PHE A CA 1
ATOM 481 C C . PHE A 1 61 ? 4.37300 19.60200 30.43500 1.000 54.08000 61 PHE A C 1
ATOM 482 O O . PHE A 1 61 ? 5.56500 19.50400 30.75100 1.000 61.25000 61 PHE A O 1
ATOM 490 N N . GLN A 1 62 ? 3.74900 20.78100 30.36100 1.000 51.12000 62 GLN A N 1
ATOM 491 C CA . GLN A 1 62 ? 4.45800 22.01900 30.67300 1.000 46.37000 62 GLN A CA 1
ATOM 492 C C . GLN A 1 62 ? 4.88800 22.05500 32.13400 1.000 57.35000 62 GLN A C 1
ATOM 493 O O . GLN A 1 62 ? 5.98200 22.53400 32.45500 1.000 68.55000 62 GLN A O 1
ATOM 499 N N . LYS A 1 63 ? 4.03700 21.56000 33.03400 1.000 56.35000 63 LYS A N 1
ATOM 500 C CA . LYS A 1 63 ? 4.41000 21.50000 34.44200 1.000 57.04000 63 LYS A CA 1
ATOM 501 C C . LYS A 1 63 ? 5.52700 20.49200 34.67900 1.000 53.54000 63 LYS A C 1
ATOM 502 O O . LYS A 1 63 ? 6.34800 20.67900 35.58600 1.000 64.49000 63 LYS A O 1
ATOM 508 N N . ALA A 1 64 ? 5.57800 19.42600 33.88100 1.000 61.62000 64 ALA A N 1
ATOM 509 C CA . ALA A 1 64 ? 6.65100 18.44400 33.96200 1.000 67.55000 64 ALA A CA 1
ATOM 510 C C . ALA A 1 64 ? 7.95100 18.93800 33.34200 1.000 74.05000 64 ALA A C 1
ATOM 511 O O . ALA A 1 64 ? 8.91400 18.16600 33.26700 1.000 80.66000 64 ALA A O 1
ATOM 513 N N . LYS A 1 65 ? 7.99100 20.19500 32.89500 1.000 71.82000 65 LYS A N 1
ATOM 514 C CA . LYS A 1 65 ? 9.19400 20.81600 32.33900 1.000 67.15000 65 LYS A CA 1
ATOM 515 C C . LYS A 1 65 ? 9.69000 20.06800 31.10500 1.000 74.83000 65 LYS A C 1
ATOM 516 O O . LYS A 1 65 ? 10.87800 19.76600 30.96500 1.000 83.45000 65 LYS A O 1
ATOM 522 N N . VAL A 1 66 ? 8.76300 19.76300 30.20500 1.000 64.75000 66 VAL A N 1
ATOM 523 C CA . VAL A 1 66 ? 9.10500 19.32100 28.86700 1.000 56.55000 66 VAL A CA 1
ATOM 524 C C . VAL A 1 66 ? 8.76800 20.45600 27.91300 1.000 57.31000 66 VAL A C 1
ATOM 525 O O . VAL A 1 66 ? 8.07500 21.41500 28.26400 1.000 70.37000 66 VAL A O 1
ATOM 529 N N . LYS A 1 67 ? 9.27200 20.34800 26.69600 1.000 61.09000 67 LYS A N 1
ATOM 530 C CA . LYS A 1 67 ? 8.90900 21.29000 25.65700 1.000 56.58000 67 LYS A CA 1
ATOM 531 C C . LYS A 1 67 ? 7.64000 20.79000 24.98100 1.000 51.21000 67 LYS A C 1
ATOM 532 O O . LYS A 1 67 ? 7.49400 19.59000 24.72900 1.000 58.38000 67 LYS A O 1
ATOM 538 N N . THR A 1 68 ? 6.71000 21.70700 24.72100 1.000 47.82000 68 THR A N 1
ATOM 539 C CA . THR A 1 68 ? 5.43500 21.37000 24.10500 1.000 49.31000 68 THR A CA 1
ATOM 540 C C . THR A 1 68 ? 5.33100 22.03200 22.73700 1.000 49.09000 68 THR A C 1
ATOM 541 O O . THR A 1 68 ? 5.91200 23.09200 22.49700 1.000 58.58000 68 THR A O 1
ATOM 545 N N . THR A 1 69 ? 4.58800 21.38800 21.83900 1.000 39.46000 69 THR A N 1
ATOM 546 C CA . THR A 1 69 ? 4.42600 21.87500 20.47800 1.000 48.55000 69 THR A CA 1
ATOM 547 C C . THR A 1 69 ? 3.06800 21.42800 19.96100 1.000 46.16000 69 THR A C 1
ATOM 548 O O . THR A 1 69 ? 2.66200 20.28300 20.17600 1.000 44.11000 69 THR A O 1
ATOM 552 N N . LEU A 1 70 ? 2.36300 22.34000 19.29800 1.000 46.46000 70 LEU A N 1
ATOM 553 C CA . LEU A 1 70 ? 1.08400 22.04900 18.66500 1.000 49.74000 70 LEU A CA 1
ATOM 554 C C . LEU A 1 70 ? 1.29000 22.01100 17.15700 1.000 50.36000 70 LEU A C 1
ATOM 555 O O . LEU A 1 70 ? 1.67300 23.01900 16.55500 1.000 41.94000 70 LEU A O 1
ATOM 560 N N . PHE A 1 71 ? 1.03900 20.85200 16.55500 1.000 50.04000 71 PHE A N 1
ATOM 561 C CA . PHE A 1 71 ? 1.28400 20.63200 15.13600 1.000 40.73000 71 PHE A CA 1
ATOM 562 C C . PHE A 1 71 ? -0.03300 20.65000 14.37100 1.000 42.25000 71 PHE A C 1
ATOM 563 O O . PHE A 1 71 ? -0.96300 19.90900 14.70500 1.000 44.83000 71 PHE A O 1
ATOM 571 N N . LEU A 1 72 ? -0.10400 21.49500 13.34400 1.000 47.98000 72 LEU A N 1
ATOM 572 C CA . LEU A 1 72 ? -1.28200 21.60700 12.48700 1.000 43.43000 72 LEU A CA 1
ATOM 573 C C . LEU A 1 72 ? -0.98700 20.86700 11.18700 1.000 46.23000 72 LEU A C 1
ATOM 574 O O . LEU A 1 72 ? -0.35000 21.41000 10.28000 1.000 42.46000 72 LEU A O 1
ATOM 579 N N . ALA A 1 73 ? -1.45300 19.62400 11.10000 1.000 39.45000 73 ALA A N 1
ATOM 580 C CA . ALA A 1 73 ? -1.20300 18.77500 9.93700 1.000 41.83000 73 ALA A CA 1
ATOM 581 C C . ALA A 1 73 ? -2.20100 19.13500 8.84400 1.000 49.53000 73 ALA A C 1
ATOM 582 O O . ALA A 1 73 ? -3.27200 18.53800 8.72400 1.000 52.97000 73 ALA A O 1
ATOM 584 N N . ASP A 1 74 ? -1.84000 20.12900 8.02800 1.000 48.55000 74 ASP A N 1
ATOM 585 C CA . ASP A 1 74 ? -2.71600 20.55500 6.94200 1.000 53.13000 74 ASP A CA 1
ATOM 586 C C . ASP A 1 74 ? -2.70000 19.57900 5.77300 1.000 60.00000 74 ASP A C 1
ATOM 587 O O . ASP A 1 74 ? -3.71900 19.42000 5.09200 1.000 64.15000 74 ASP A O 1
ATOM 592 N N . TYR A 1 75 ? -1.56300 18.92700 5.51900 1.000 58.77000 75 TYR A N 1
ATOM 593 C CA . TYR A 1 75 ? -1.50900 17.92500 4.46000 1.000 65.60000 75 TYR A CA 1
ATOM 594 C C . TYR A 1 75 ? -2.29800 16.68500 4.84400 1.000 66.63000 75 TYR A C 1
ATOM 595 O O . TYR A 1 75 ? -2.92800 16.04600 3.99100 1.000 65.83000 75 TYR A O 1
ATOM 604 N N . HIS A 1 76 ? -2.26300 16.32800 6.12600 1.000 63.26000 76 HIS A N 1
ATOM 605 C CA . HIS A 1 76 ? -3.01500 15.18000 6.60800 1.000 52.13000 76 HIS A CA 1
ATOM 606 C C . HIS A 1 76 ? -4.51700 15.41000 6.52300 1.000 56.82000 76 HIS A C 1
ATOM 607 O O . HIS A 1 76 ? -5.27600 14.46300 6.28600 1.000 60.17000 76 HIS A O 1
ATOM 614 N N . SER A 1 77 ? -4.96300 16.65200 6.71000 1.000 61.18000 77 SER A N 1
ATOM 615 C CA . SER A 1 77 ? -6.37200 16.97000 6.51300 1.000 62.45000 77 SER A CA 1
ATOM 616 C C . SER A 1 77 ? -6.71400 17.05300 5.03100 1.000 60.00000 77 SER A C 1
ATOM 617 O O . SER A 1 77 ? -7.82000 16.68400 4.62200 1.000 72.08000 77 SER A O 1
ATOM 620 N N . TRP A 1 78 ? -5.77200 17.53500 4.21700 1.000 66.91000 78 TRP A N 1
ATOM 621 C CA . TRP A 1 78 ? -5.99900 17.62100 2.77900 1.000 66.66000 78 TRP A CA 1
ATOM 622 C C . TRP A 1 78 ? -6.10000 16.24100 2.14400 1.000 57.74000 78 TRP A C 1
ATOM 623 O O . TRP A 1 78 ? -6.77500 16.07800 1.12100 1.000 53.17000 78 TRP A O 1
ATOM 634 N N . ILE A 1 79 ? -5.44400 15.23800 2.73200 1.000 61.75000 79 ILE A N 1
ATOM 635 C CA . ILE A 1 79 ? -5.56600 13.87300 2.23100 1.000 61.16000 79 ILE A CA 1
ATOM 636 C C . ILE A 1 79 ? -6.95700 13.32400 2.52600 1.000 70.31000 79 ILE A C 1
ATOM 637 O O . ILE A 1 79 ? -7.61000 12.73700 1.65500 1.000 61.90000 79 ILE A O 1
ATOM 642 N N . ASN A 1 80 ? -7.43400 13.51800 3.75400 1.000 79.54000 80 ASN A N 1
ATOM 643 C CA . ASN A 1 80 ? -8.74700 13.04500 4.18800 1.000 68.15000 80 ASN A CA 1
ATOM 644 C C . ASN A 1 80 ? -9.90000 13.86300 3.61400 1.000 70.21000 80 ASN A C 1
ATOM 645 O O . ASN A 1 80 ? -11.04400 13.61100 4.01900 1.000 79.91000 80 ASN A O 1
ATOM 650 N N . LYS A 1 81 ? -9.61900 14.80600 2.71200 1.000 76.15000 81 LYS A N 1
ATOM 651 C CA . LYS A 1 81 ? -10.64800 15.62200 2.06500 1.000 84.82000 81 LYS A CA 1
ATOM 652 C C . LYS A 1 81 ? -11.48800 16.37900 3.09200 1.000 74.29000 81 LYS A C 1
ATOM 653 O O . LYS A 1 81 ? -12.71200 16.47000 2.97600 1.000 80.22000 81 LYS A O 1
ATOM 659 N N . LYS A 1 82 ? -10.82400 16.92600 4.10400 1.000 59.33000 82 LYS A N 1
ATOM 660 C CA . LYS A 1 82 ? -11.49700 17.69000 5.14300 1.000 60.07000 82 LYS A CA 1
ATOM 661 C C . LYS A 1 82 ? -11.66500 19.14100 4.71200 1.000 66.68000 82 LYS A C 1
ATOM 662 O O . LYS A 1 82 ? -10.82700 19.69900 3.99900 1.000 80.11000 82 LYS A O 1
ATOM 668 N N . LEU A 1 83 ? -12.77100 19.74500 5.15200 1.000 79.05000 83 LEU A N 1
ATOM 669 C CA . LEU A 1 83 ? -13.06900 21.15500 4.89200 1.000 69.36000 83 LEU A CA 1
ATOM 670 C C . LEU A 1 83 ? -13.12600 21.44000 3.39100 1.000 62.70000 83 LEU A C 1
ATOM 671 O O . LEU A 1 83 ? -12.57200 22.42500 2.89800 1.000 68.07000 83 LEU A O 1
ATOM 676 N N . GLY A 1 84 ? -13.80800 20.56000 2.66100 1.000 64.70000 84 GLY A N 1
ATOM 677 C CA . GLY A 1 84 ? -13.95100 20.70400 1.22800 1.000 87.42000 84 GLY A CA 1
ATOM 678 C C . GLY A 1 84 ? -12.75700 20.26600 0.41000 1.000 81.77000 84 GLY A C 1
ATOM 679 O O . GLY A 1 84 ? -12.81900 20.32800 -0.82500 1.000 82.42000 84 GLY A O 1
ATOM 680 N N . GLY A 1 85 ? -11.67400 19.82800 1.04800 1.000 81.75000 85 GLY A N 1
ATOM 681 C CA . GLY A 1 85 ? -10.49800 19.38600 0.32700 1.000 83.34000 85 GLY A CA 1
ATOM 682 C C . GLY A 1 85 ? -9.63600 20.48700 -0.24400 1.000 81.48000 85 GLY A C 1
ATOM 683 O O . GLY A 1 85 ? -8.67300 20.18700 -0.95800 1.000 90.85000 85 GLY A O 1
ATOM 684 N N . ASP A 1 86 ? -9.94700 21.74900 0.04100 1.000 74.50000 86 ASP A N 1
ATOM 685 C CA . ASP A 1 86 ? -9.16100 22.87300 -0.45100 1.000 65.56000 86 ASP A CA 1
ATOM 686 C C . ASP A 1 86 ? -8.01300 23.14000 0.51500 1.000 75.15000 86 ASP A C 1
ATOM 687 O O . ASP A 1 86 ? -8.24100 23.37900 1.70600 1.000 82.37000 86 ASP A O 1
ATOM 692 N N . LEU A 1 87 ? -6.78200 23.10300 -0.00100 1.000 73.39000 87 LEU A N 1
ATOM 693 C CA . LEU A 1 87 ? -5.61200 23.26000 0.85900 1.000 57.28000 87 LEU A CA 1
ATOM 694 C C . LEU A 1 87 ? -5.56100 24.64800 1.48500 1.000 64.70000 87 LEU A C 1
ATOM 695 O O . LEU A 1 87 ? -5.24800 24.78700 2.67300 1.000 70.44000 87 LEU A O 1
ATOM 700 N N . GLU A 1 88 ? -5.87100 25.68700 0.70500 1.000 61.85000 88 GLU A N 1
ATOM 701 C CA . GLU A 1 88 ? -5.79600 27.05000 1.22400 1.000 69.42000 88 GLU A CA 1
ATOM 702 C C . GLU A 1 88 ? -6.80900 27.27800 2.34000 1.000 70.05000 88 GLU A C 1
ATOM 703 O O . GLU A 1 88 ? -6.52800 27.99800 3.30500 1.000 70.97000 88 GLU A O 1
ATOM 709 N N . THR A 1 89 ? -7.99400 26.67400 2.22500 1.000 76.60000 89 THR A N 1
ATOM 710 C CA . THR A 1 89 ? -9.00800 26.81500 3.26700 1.000 80.47000 89 THR A CA 1
ATOM 711 C C . THR A 1 89 ? -8.55300 26.15600 4.56300 1.000 77.30000 89 THR A C 1
ATOM 712 O O . THR A 1 89 ? -8.68300 26.73700 5.64800 1.000 66.43000 89 THR A O 1
ATOM 716 N N . ILE A 1 90 ? -8.01100 24.94000 4.46700 1.000 66.20000 90 ILE A N 1
ATOM 717 C CA . ILE A 1 90 ? -7.49600 24.25300 5.64600 1.000 65.11000 90 ILE A CA 1
ATOM 718 C 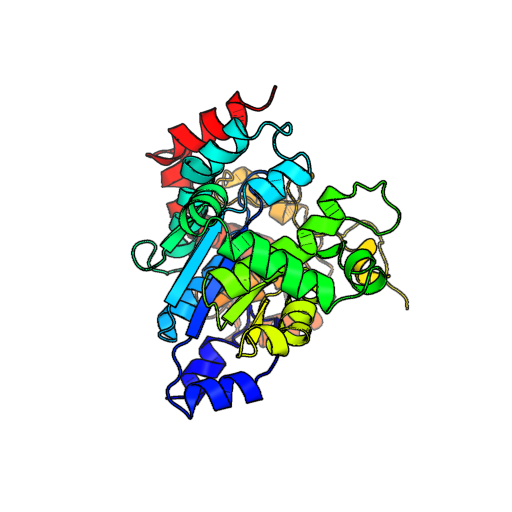C . ILE A 1 90 ? -6.36000 25.04300 6.29200 1.000 71.46000 90 ILE A C 1
ATOM 719 O O . ILE A 1 90 ? -6.14600 24.95300 7.50700 1.000 73.04000 90 ILE A O 1
ATOM 724 N N . ARG A 1 91 ? -5.63200 25.84800 5.50600 1.000 70.35000 91 ARG A N 1
ATOM 725 C CA . ARG A 1 91 ? -4.44500 26.53200 6.02000 1.000 72.92000 91 ARG A CA 1
ATOM 726 C C . ARG A 1 91 ? -4.78900 27.74500 6.87000 1.000 69.36000 91 ARG A C 1
ATOM 727 O O . ARG A 1 91 ? -4.01100 28.12200 7.75200 1.000 69.18000 91 ARG A O 1
ATOM 735 N N . LYS A 1 92 ? -5.94600 28.35000 6.63000 1.000 65.43000 92 LYS A N 1
ATOM 736 C CA . LYS A 1 92 ? -6.35100 29.56000 7.33100 1.000 64.00000 92 LYS A CA 1
ATOM 737 C C . LYS A 1 92 ? -6.93800 29.22300 8.69600 1.000 61.98000 92 LYS A C 1
ATOM 738 O O . LYS A 1 92 ? -6.53600 29.78800 9.71700 1.000 63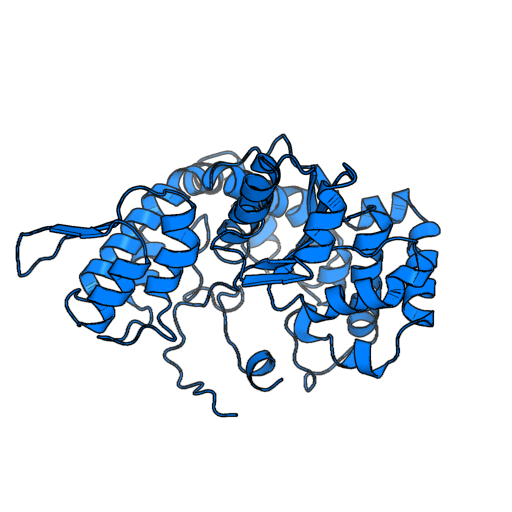.79000 92 LYS A O 1
ATOM 744 N N . VAL A 1 93 ? -7.87300 28.27100 8.72100 1.000 53.20000 93 VAL A N 1
ATOM 745 C CA . VAL A 1 93 ? -8.38800 27.72400 9.97300 1.000 63.06000 93 VAL A CA 1
ATOM 746 C C . VAL A 1 93 ? -7.24400 27.25300 10.86500 1.000 70.61000 93 VAL A C 1
ATOM 747 O O . VAL A 1 93 ? -7.25800 27.45800 12.08700 1.000 67.93000 93 VAL A O 1
ATOM 751 N N . ALA A 1 94 ? -6.22500 26.63500 10.26600 1.000 63.09000 94 ALA A N 1
ATOM 752 C CA . ALA A 1 94 ? -5.03000 26.25800 11.01300 1.000 56.13000 94 ALA A CA 1
ATOM 753 C C . ALA A 1 94 ? -4.32200 27.49000 11.56900 1.000 64.29000 94 ALA A C 1
ATOM 754 O O . ALA A 1 94 ? -4.20200 27.65800 12.78800 1.000 64.48000 94 ALA A O 1
ATOM 756 N N . LYS A 1 95 ? -3.85600 28.37300 10.68200 1.000 65.27000 95 LYS A N 1
ATOM 757 C CA . LYS A 1 95 ? -3.18100 29.59300 11.11500 1.000 65.38000 95 LYS A CA 1
ATOM 758 C C . LYS A 1 95 ? -4.08700 30.52100 11.91500 1.000 73.07000 95 LYS A C 1
ATOM 759 O O . LYS A 1 95 ? -3.58200 31.35000 12.68000 1.000 72.61000 95 LYS A O 1
ATOM 765 N N . GLY A 1 96 ? -5.40400 30.40500 11.76400 1.000 66.05000 96 GLY A N 1
ATOM 766 C CA . GLY A 1 96 ? -6.30600 31.31800 12.43700 1.000 68.14000 96 GLY A CA 1
ATOM 767 C C . GLY A 1 96 ? -7.17200 30.68300 13.50500 1.000 71.39000 96 GLY A C 1
ATOM 768 O O . GLY A 1 96 ? -6.86000 30.77000 14.69600 1.000 67.55000 96 GLY A O 1
ATOM 769 N N . TYR A 1 97 ? -8.26200 30.03500 13.09000 1.000 62.96000 97 TYR A N 1
ATOM 770 C CA . TYR A 1 97 ? -9.25400 29.56200 14.05100 1.000 59.41000 97 TYR A CA 1
ATOM 771 C C . TYR A 1 97 ? -8.70900 28.42500 14.91000 1.000 60.37000 97 TYR A C 1
ATOM 772 O O . TYR A 1 97 ? -8.82300 28.45800 16.14000 1.000 67.89000 97 TYR A O 1
ATOM 781 N N . PHE A 1 98 ? -8.11800 27.40800 14.27800 1.000 61.30000 98 PHE A N 1
ATOM 782 C CA . PHE A 1 98 ? -7.75900 26.19300 15.00800 1.000 50.98000 98 PHE A CA 1
ATOM 783 C C . PHE A 1 98 ? -6.63500 26.44500 16.00600 1.000 56.12000 98 PHE A C 1
ATOM 784 O O . PHE A 1 98 ? -6.66300 25.91400 17.12200 1.000 58.82000 98 PHE A O 1
ATOM 792 N N . ALA A 1 99 ? -5.63500 27.24400 15.62600 1.000 60.88000 99 ALA A N 1
ATOM 793 C CA . ALA A 1 99 ? -4.52100 27.51100 16.53100 1.000 52.72000 99 ALA A CA 1
ATOM 794 C C . ALA A 1 99 ? -4.97500 28.31900 17.73900 1.000 60.16000 99 ALA A C 1
ATOM 795 O O . ALA A 1 99 ? -4.62800 27.99500 18.88100 1.000 52.84000 99 ALA A O 1
ATOM 797 N N . GLU A 1 100 ? -5.75100 29.38000 17.50600 1.000 65.69000 100 GLU A N 1
ATOM 798 C CA . GLU A 1 100 ? -6.27500 30.16700 18.61800 1.000 57.08000 100 GLU A CA 1
ATOM 799 C C . GLU A 1 100 ? -7.23300 29.35100 19.47400 1.000 55.86000 100 GLU A C 1
ATOM 800 O O . GLU A 1 100 ? -7.36400 29.60800 20.67700 1.000 63.46000 100 GLU A O 1
ATOM 806 N N . ALA A 1 101 ? -7.90900 28.36600 18.87700 1.000 63.68000 101 ALA A N 1
ATOM 807 C CA . ALA A 1 101 ? -8.80800 27.51300 19.64600 1.000 62.44000 101 ALA A CA 1
ATOM 808 C C . ALA A 1 101 ? -8.03500 26.61100 20.59800 1.000 58.45000 101 ALA A C 1
ATOM 809 O O . ALA A 1 101 ? -8.43400 26.43100 21.75500 1.000 56.89000 101 ALA A O 1
ATOM 811 N N . LEU A 1 102 ? -6.92800 26.03200 20.12900 1.000 51.93000 102 LEU A N 1
ATOM 812 C CA . LEU A 1 102 ? -6.12200 25.17500 20.99000 1.000 46.87000 102 LEU A CA 1
ATOM 813 C C . LEU A 1 102 ? -5.40700 25.97700 22.06900 1.000 52.72000 102 LEU A C 1
ATOM 814 O O . LEU A 1 102 ? -5.20300 25.47600 23.18000 1.000 49.74000 102 LEU A O 1
ATOM 819 N N . LYS A 1 103 ? -5.02500 27.21900 21.76500 1.000 56.06000 103 LYS A N 1
ATOM 820 C CA . LYS A 1 103 ? -4.30300 28.02700 22.74200 1.000 55.79000 103 LYS A CA 1
ATOM 821 C C . LYS A 1 103 ? -5.22900 28.52500 23.84500 1.000 60.85000 103 LYS A C 1
ATOM 822 O O . LYS A 1 103 ? -4.84600 28.54600 25.02000 1.000 61.53000 103 LYS A O 1
ATOM 828 N N . VAL A 1 104 ? -6.45100 28.93100 23.48900 1.000 50.88000 104 VAL A N 1
ATOM 829 C CA . VAL A 1 104 ? -7.39600 29.36700 24.51200 1.000 51.84000 104 VAL A CA 1
ATOM 830 C C . VAL A 1 104 ? -7.88500 28.17700 25.32800 1.000 54.91000 104 VAL A C 1
ATOM 83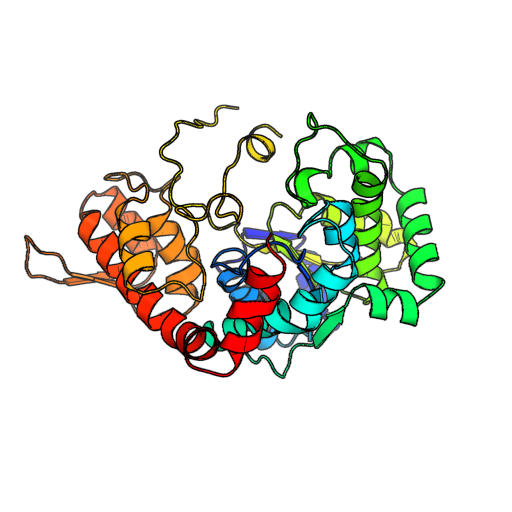1 O O . VAL A 1 104 ? -8.21600 28.32200 26.51100 1.000 48.76000 104 VAL A O 1
ATOM 835 N N . SER A 1 105 ? -7.93600 26.98700 24.72300 1.000 54.59000 105 SER A N 1
ATOM 836 C CA . SER A 1 105 ? -8.26100 25.79000 25.49000 1.000 54.53000 105 SER A CA 1
ATOM 837 C C . SER A 1 105 ? -7.13500 25.44400 26.45300 1.000 57.27000 105 SER A C 1
ATOM 838 O O . SER A 1 105 ? -7.38500 24.97700 27.57000 1.000 51.97000 105 SER A O 1
ATOM 841 N N . LEU A 1 106 ? -5.88700 25.67300 26.03700 1.000 62.11000 106 LEU A N 1
ATOM 842 C CA . LEU A 1 106 ? -4.75900 25.47800 26.94000 1.000 60.78000 106 LEU A CA 1
ATOM 843 C C . LEU A 1 106 ? -4.81700 26.45800 28.10400 1.000 57.42000 106 LEU A C 1
ATOM 844 O O . LEU A 1 106 ? -4.57400 26.08100 29.25600 1.000 50.97000 106 LEU A O 1
ATOM 849 N N . LYS A 1 107 ? -5.14900 27.72000 27.82400 1.000 52.28000 107 LYS A N 1
ATOM 850 C CA . LYS A 1 107 ? -5.29800 28.69600 28.89700 1.000 59.62000 107 LYS A CA 1
ATOM 851 C C . LYS A 1 107 ? -6.51800 28.39600 29.76000 1.000 60.74000 107 LYS A C 1
ATOM 852 O O . LYS A 1 107 ? -6.50600 28.67300 30.96500 1.000 54.09000 107 LYS A O 1
ATOM 858 N N . THR A 1 108 ? -7.57100 27.82600 29.16900 1.000 56.52000 108 THR A N 1
ATOM 859 C CA . THR A 1 108 ? -8.76600 27.49700 29.93900 1.000 46.28000 108 THR A CA 1
ATOM 860 C C . THR A 1 108 ? -8.49400 26.35900 30.91700 1.000 53.46000 108 THR A C 1
ATOM 861 O O . THR A 1 108 ? -8.81100 26.46200 32.10800 1.000 53.99000 108 THR A O 1
ATOM 865 N N . VAL A 1 109 ? -7.90100 25.26300 30.43300 1.000 55.47000 109 VAL A N 1
ATOM 866 C CA . VAL A 1 109 ? -7.53700 24.17100 31.32800 1.000 53.09000 109 VAL A CA 1
ATOM 867 C C . VAL A 1 109 ? -6.45000 24.59100 32.30500 1.000 53.05000 109 VAL A C 1
ATOM 868 O O . VAL A 1 109 ? -6.24100 23.91900 33.32200 1.000 57.04000 109 VAL A O 1
ATOM 872 N N . GLY A 1 110 ? -5.74900 25.68800 32.02600 1.000 59.99000 110 GLY A N 1
ATOM 873 C CA . GLY A 1 110 ? -4.77600 26.22000 32.95600 1.000 59.66000 110 GLY A CA 1
ATOM 874 C C . GLY A 1 110 ? -3.33800 26.10000 32.50000 1.000 64.82000 110 GLY A C 1
ATOM 875 O O . GLY A 1 110 ? -2.43800 25.90200 33.32200 1.000 68.94000 110 GLY A O 1
ATOM 876 N N . GLY A 1 111 ? -3.10200 26.22500 31.19400 1.000 69.93000 111 GLY A N 1
ATOM 877 C CA . GLY A 1 111 ? -1.77300 26.18000 30.63500 1.000 56.38000 111 GLY A CA 1
ATOM 878 C C . GLY A 1 111 ? -1.33200 27.52700 30.08200 1.000 52.48000 111 GLY A C 1
ATOM 879 O O . GLY A 1 111 ? -2.06100 28.51700 30.09600 1.000 61.17000 111 GLY A O 1
ATOM 880 N N . ASP A 1 112 ? -0.09600 27.54100 29.58500 1.000 52.77000 112 ASP A N 1
ATOM 881 C CA . ASP A 1 112 ? 0.48100 28.74900 29.01900 1.000 51.21000 112 ASP A CA 1
ATOM 882 C C . ASP A 1 112 ? 0.46900 28.65000 27.50200 1.000 50.72000 112 ASP A C 1
ATOM 883 O O . ASP A 1 112 ? 1.24600 27.86500 26.93700 1.000 55.86000 112 ASP A O 1
ATOM 888 N N . PRO A 1 113 ? -0.38100 29.40800 26.80300 1.000 46.73000 113 PRO A N 1
ATOM 889 C CA . PRO A 1 113 ? -0.35500 29.36800 25.33300 1.000 55.11000 113 PRO A CA 1
ATOM 890 C C . PRO A 1 113 ? 0.87700 30.02100 24.73400 1.000 62.94000 113 PRO A C 1
ATOM 891 O O . PRO A 1 113 ? 1.19800 29.74500 23.57100 1.000 62.67000 113 PRO A O 1
ATOM 895 N N . ASP A 1 114 ? 1.57400 30.87600 25.48400 1.000 60.10000 114 ASP A N 1
ATOM 896 C CA . ASP A 1 114 ? 2.78400 31.51000 24.98100 1.000 57.13000 114 ASP A CA 1
ATOM 897 C C . ASP A 1 114 ? 4.00200 30.60100 25.06800 1.000 63.46000 114 ASP A C 1
ATOM 898 O O . ASP A 1 114 ? 4.98600 30.83800 24.36100 1.000 61.90000 114 ASP A O 1
ATOM 903 N N . GLU A 1 115 ? 3.95800 29.57000 25.91400 1.000 67.08000 115 GLU A N 1
ATOM 904 C CA . GLU A 1 115 ? 5.09400 28.66900 26.06500 1.000 62.40000 115 GLU A CA 1
ATOM 905 C C . GLU A 1 115 ? 5.11100 27.55500 25.02700 1.000 63.30000 115 GLU A C 1
ATOM 906 O O . GLU A 1 115 ? 6.16800 26.95600 24.80300 1.000 78.08000 115 GLU A O 1
ATOM 912 N N . VAL A 1 116 ? 3.98100 27.26200 24.39300 1.000 62.30000 116 VAL A N 1
ATOM 913 C CA . VAL A 1 116 ? 3.92200 26.19400 23.40700 1.000 62.42000 116 VAL A CA 1
ATOM 914 C C . VAL A 1 116 ? 4.23100 26.78600 22.03400 1.000 63.78000 116 VAL A C 1
ATOM 915 O O . VAL A 1 116 ? 4.11800 27.99400 21.80900 1.000 64.30000 116 VAL A O 1
ATOM 919 N N . LYS A 1 117 ? 4.64300 25.92500 21.10900 1.000 68.46000 117 LYS A N 1
ATOM 920 C CA . LYS A 1 117 ? 4.98500 26.32800 19.75200 1.000 58.24000 117 LYS A CA 1
ATOM 921 C C . LYS A 1 117 ? 3.97100 25.76100 18.77000 1.000 44.76000 117 LYS A C 1
ATOM 922 O O . LYS A 1 117 ? 3.68400 24.55900 18.79100 1.000 58.29000 117 LYS A O 1
ATOM 928 N N . VAL A 1 118 ? 3.44000 26.62400 17.91100 1.000 48.45000 118 VAL A N 1
ATOM 929 C CA . VAL A 1 118 ? 2.50500 26.22500 16.86600 1.000 44.95000 118 VAL A CA 1
ATOM 930 C C . VAL A 1 118 ? 3.29000 26.06500 15.57200 1.000 39.29000 118 VAL A C 1
ATOM 931 O O . VAL A 1 118 ? 3.90000 27.02500 15.08400 1.000 48.85000 118 VAL A O 1
ATOM 935 N N . VAL A 1 119 ? 3.27900 24.85600 15.01800 1.000 41.50000 119 VAL A N 1
ATOM 936 C CA . VAL A 1 119 ? 4.03600 24.52500 13.81600 1.000 47.43000 119 VAL A CA 1
ATOM 937 C C . VAL A 1 119 ? 3.06100 24.02000 12.76200 1.000 36.85000 119 VAL A C 1
ATOM 938 O O . VAL A 1 119 ? 2.33000 23.05000 12.99800 1.000 37.52000 119 VAL A O 1
ATOM 942 N N . LEU A 1 120 ? 3.05100 24.67500 11.60500 1.000 51.07000 120 LEU A N 1
ATOM 943 C CA . LEU A 1 120 ? 2.24700 24.21700 10.48300 1.000 51.88000 120 LEU A CA 1
ATOM 944 C C . LEU A 1 120 ? 2.99700 23.14400 9.70300 1.000 61.20000 120 LEU A C 1
ATOM 945 O O . LEU A 1 120 ? 4.22900 23.15000 9.62200 1.000 68.99000 120 LEU A O 1
ATOM 950 N N . GLY A 1 121 ? 2.23600 22.21000 9.12900 1.000 58.76000 121 GLY A N 1
ATOM 951 C CA . GLY A 1 121 ? 2.85500 21.10400 8.41500 1.000 58.90000 121 GLY A CA 1
ATOM 952 C C . GLY A 1 121 ? 3.61100 21.55200 7.17900 1.000 58.06000 121 GLY A C 1
ATOM 953 O O . GLY A 1 121 ? 4.73900 21.11600 6.93500 1.000 57.73000 121 GLY A O 1
ATOM 954 N N . SER A 1 122 ? 3.00200 22.43600 6.38400 1.000 56.79000 122 SER A N 1
ATOM 955 C CA . SER A 1 122 ? 3.62800 22.86600 5.13700 1.000 57.30000 122 SER A CA 1
ATOM 956 C C . SER A 1 122 ? 4.91400 23.64100 5.39700 1.000 67.95000 122 SER A C 1
ATOM 957 O O . SER A 1 122 ? 5.92100 23.43400 4.70800 1.000 65.74000 122 SER A O 1
ATOM 960 N N . GLU A 1 123 ? 4.90000 24.54100 6.38300 1.000 67.72000 123 GLU A N 1
ATOM 961 C CA . GLU A 1 123 ? 6.09600 25.32000 6.68600 1.000 56.77000 123 GLU A CA 1
ATOM 962 C C . GLU A 1 123 ? 7.22000 24.43100 7.20100 1.000 57.98000 123 GLU A C 1
ATOM 963 O O . GLU A 1 123 ? 8.39800 24.68700 6.92400 1.000 72.35000 123 GLU A O 1
ATOM 969 N N . LEU A 1 124 ? 6.87800 23.38100 7.95000 1.000 66.11000 124 LEU A N 1
ATOM 970 C CA . LEU A 1 124 ? 7.89700 22.46500 8.44900 1.000 56.42000 124 LEU A CA 1
ATOM 971 C C . LEU A 1 124 ? 8.51500 21.66200 7.31100 1.000 59.76000 124 LEU A C 1
ATOM 972 O O . LEU A 1 124 ? 9.74000 21.51000 7.23800 1.000 61.83000 124 LEU A O 1
ATOM 977 N N . TYR A 1 125 ? 7.67900 21.13800 6.41100 1.000 64.73000 125 TYR A N 1
ATOM 978 C CA . TYR A 1 125 ? 8.19800 20.35000 5.29900 1.000 61.73000 125 TYR A CA 1
ATOM 979 C C . TYR A 1 125 ? 9.00700 21.21000 4.33600 1.000 60.90000 125 TYR A C 1
ATOM 980 O O . TYR A 1 125 ? 9.96100 20.72000 3.72200 1.000 64.89000 125 TYR A O 1
ATOM 989 N N . GLU A 1 126 ? 8.64600 22.48800 4.19300 1.000 62.72000 126 GLU A N 1
ATOM 990 C CA . GLU A 1 126 ? 9.41900 23.38400 3.33800 1.000 55.26000 126 GLU A CA 1
ATOM 991 C C . GLU A 1 126 ? 10.75400 23.74000 3.97900 1.000 56.61000 126 GLU A C 1
ATOM 992 O O . GLU A 1 126 ? 11.77100 23.86200 3.28600 1.000 62.05000 126 GLU A O 1
ATOM 998 N N . LYS A 1 127 ? 10.76500 23.92300 5.30200 1.000 59.17000 127 LYS A N 1
ATOM 999 C CA . LYS A 1 127 ? 12.00400 24.20500 6.02300 1.000 61.86000 127 LYS A CA 1
ATOM 1000 C C . LYS A 1 127 ? 12.99200 23.05600 5.90000 1.000 63.51000 127 LYS A C 1
ATOM 1001 O O . LYS A 1 127 ? 14.16900 23.26300 5.58200 1.000 65.90000 127 LYS A O 1
ATOM 1007 N N . LEU A 1 128 ? 12.53600 21.83500 6.17200 1.000 61.30000 128 LEU A N 1
ATOM 1008 C CA . LEU A 1 128 ? 13.44000 20.69500 6.10100 1.000 64.65000 128 LEU A CA 1
ATOM 1009 C C . LEU A 1 128 ? 13.73700 20.32000 4.65700 1.000 57.90000 128 LEU A C 1
ATOM 1010 O O . LEU A 1 128 ? 14.88300 20.00600 4.31200 1.000 48.15000 128 LEU A O 1
ATOM 1015 N N . GLY A 1 129 ? 12.72200 20.36000 3.79900 1.000 59.59000 129 GLY A N 1
ATOM 1016 C CA . GLY A 1 129 ? 12.90100 20.04700 2.39800 1.000 45.52000 129 GLY A CA 1
ATOM 1017 C C . GLY A 1 129 ? 13.15700 18.57800 2.13400 1.000 57.87000 129 GLY A C 1
ATOM 1018 O O . GLY A 1 129 ? 12.22500 17.76800 2.12400 1.000 62.92000 129 GLY A O 1
ATOM 1019 N N . ILE A 1 130 ? 14.42500 18.22600 1.92200 1.000 60.57000 130 ILE A N 1
ATOM 1020 C CA . ILE A 1 130 ? 14.77100 16.86300 1.53100 1.000 59.60000 130 ILE A CA 1
ATOM 1021 C C . ILE A 1 130 ? 14.76200 15.92800 2.73400 1.000 53.35000 130 ILE A C 1
ATOM 1022 O O . ILE A 1 130 ? 14.37300 14.76000 2.62000 1.000 60.84000 130 ILE A O 1
ATOM 1027 N N . GLU A 1 131 ? 15.17900 16.42500 3.90200 1.000 53.68000 131 GLU A N 1
ATOM 1028 C CA . GLU A 1 131 ? 15.24500 15.58100 5.09100 1.000 58.44000 131 GLU A CA 1
ATOM 1029 C C . GLU A 1 131 ? 13.89400 14.95700 5.41800 1.000 55.55000 131 GLU A C 1
ATOM 1030 O O . GLU A 1 131 ? 13.83800 13.83400 5.93300 1.000 60.69000 131 GLU A O 1
ATOM 1036 N N . TYR A 1 132 ? 12.79800 15.65600 5.11900 1.000 53.81000 132 TYR A N 1
ATOM 1037 C CA . TYR A 1 132 ? 11.47400 15.09000 5.35800 1.000 60.29000 132 TYR A CA 1
ATOM 1038 C C . TYR A 1 132 ? 11.20300 13.91600 4.42500 1.000 57.91000 132 TYR A C 1
ATOM 1039 O O . TYR A 1 132 ? 10.73100 12.86000 4.86200 1.000 59.83000 132 TYR A O 1
ATOM 1048 N N . LEU A 1 133 ? 11.49500 14.08300 3.13200 1.000 53.90000 133 LEU A N 1
ATOM 1049 C CA . LEU A 1 133 ? 11.29400 12.99100 2.18600 1.000 48.70000 133 LEU A CA 1
ATOM 1050 C C . LEU A 1 133 ? 12.22300 11.82000 2.47600 1.000 53.71000 133 LEU A C 1
ATOM 1051 O O . LEU A 1 133 ? 11.83900 10.66200 2.27500 1.000 56.40000 133 LEU A O 1
ATOM 1056 N N . GLU A 1 134 ? 13.44200 12.09800 2.94600 1.000 51.70000 134 GLU A N 1
ATOM 1057 C CA . GLU A 1 134 ? 14.34800 11.01900 3.32500 1.000 49.36000 134 GLU A CA 1
ATOM 1058 C C . GLU A 1 134 ? 13.79500 10.22900 4.50300 1.000 59.01000 134 GLU A C 1
ATOM 1059 O O . GLU A 1 134 ? 13.82600 8.99300 4.50200 1.000 61.59000 134 GLU A O 1
ATOM 1065 N N . ASN A 1 135 ? 13.28000 10.92900 5.51800 1.000 56.89000 135 ASN A N 1
ATOM 1066 C CA . ASN A 1 135 ? 12.70100 10.24600 6.67000 1.000 49.50000 135 ASN A CA 1
ATOM 1067 C C . ASN A 1 135 ? 11.51200 9.38700 6.26000 1.000 50.82000 135 ASN A C 1
ATOM 1068 O O . ASN A 1 135 ? 11.33200 8.27900 6.77700 1.000 45.10000 135 ASN A O 1
ATOM 1073 N N . ILE A 1 136 ? 10.69500 9.87900 5.32600 1.000 46.17000 136 ILE A N 1
ATOM 1074 C CA . ILE A 1 136 ? 9.55700 9.09900 4.84500 1.000 48.25000 136 ILE A CA 1
ATOM 1075 C C . ILE A 1 136 ? 10.03100 7.79900 4.21000 1.000 61.57000 136 ILE A C 1
ATOM 1076 O O . ILE A 1 136 ? 9.46100 6.72700 4.45200 1.000 59.74000 136 ILE A O 1
ATOM 1081 N N . ILE A 1 137 ? 11.08300 7.87100 3.39400 1.000 53.88000 137 ILE A N 1
ATOM 1082 C CA . ILE A 1 137 ? 11.57300 6.67500 2.71900 1.000 39.26000 137 ILE A CA 1
ATOM 1083 C C . ILE A 1 137 ? 12.23600 5.73200 3.71300 1.000 46.37000 137 ILE A C 1
ATOM 1084 O O . ILE A 1 137 ? 12.10700 4.50600 3.60400 1.000 57.51000 137 ILE A O 1
ATOM 1089 N N . LYS A 1 138 ? 12.95400 6.28100 4.69800 1.000 45.73000 138 LYS A N 1
ATOM 1090 C CA . LYS A 1 138 ? 13.61100 5.42000 5.67500 1.000 46.77000 138 LYS A CA 1
ATOM 1091 C C . LYS A 1 138 ? 12.58700 4.68500 6.53200 1.000 54.98000 138 LYS A C 1
ATOM 1092 O O . LYS A 1 138 ? 12.80000 3.52400 6.90000 1.000 66.65000 138 LYS A O 1
ATOM 1098 N N . ILE A 1 139 ? 11.45800 5.33000 6.83100 1.000 51.59000 139 ILE A N 1
ATOM 1099 C CA . ILE A 1 139 ? 10.36700 4.65400 7.52700 1.000 50.61000 139 ILE A CA 1
ATOM 1100 C C . ILE A 1 139 ? 9.73600 3.59900 6.62500 1.000 53.85000 139 ILE A C 1
ATOM 1101 O O . ILE A 1 139 ? 9.54300 2.44800 7.03000 1.000 56.98000 139 ILE A O 1
ATOM 1106 N N . SER A 1 140 ? 9.40700 3.98000 5.38600 1.000 52.99000 140 SER A N 1
ATOM 1107 C CA . SER A 1 140 ? 8.75600 3.05700 4.46200 1.000 50.50000 140 SER A CA 1
ATOM 1108 C C . SER A 1 140 ? 9.63800 1.86700 4.10500 1.000 56.06000 140 SER A C 1
ATOM 1109 O O . SER A 1 140 ? 9.11300 0.81200 3.73100 1.000 58.79000 140 SER A O 1
ATOM 1112 N N . MET A 1 141 ? 10.96000 2.00900 4.20900 1.000 51.84000 141 MET A N 1
ATOM 1113 C CA . MET A 1 141 ? 11.85800 0.89200 3.94200 1.000 55.55000 141 MET A CA 1
ATOM 1114 C C . MET A 1 141 ? 11.89900 -0.11500 5.08300 1.000 61.29000 141 MET A C 1
ATOM 1115 O O . MET A 1 141 ? 12.27800 -1.26900 4.85700 1.000 69.48000 141 MET A O 1
ATOM 1120 N N . ASN A 1 142 ? 11.52100 0.29100 6.29400 1.000 62.04000 142 ASN A N 1
ATOM 1121 C CA . ASN A 1 142 ? 11.56900 -0.57900 7.46200 1.000 52.60000 142 ASN A CA 1
ATOM 1122 C C . ASN A 1 142 ? 10.18400 -0.99000 7.94500 1.000 48.79000 142 ASN A C 1
ATOM 1123 O O . ASN A 1 142 ? 10.06200 -1.55200 9.03900 1.000 58.22000 142 ASN A O 1
ATOM 1128 N N . THR A 1 143 ? 9.14000 -0.72500 7.16300 1.000 52.03000 143 THR A N 1
ATOM 1129 C CA . THR A 1 143 ? 7.78600 -1.13000 7.50600 1.000 55.09000 143 THR A CA 1
ATOM 1130 C C . THR A 1 143 ? 7.18200 -1.91000 6.34700 1.000 56.23000 143 THR A C 1
ATOM 1131 O O . THR A 1 143 ? 7.63100 -1.81500 5.20100 1.000 58.72000 143 THR A O 1
ATOM 1135 N N . THR A 1 144 ? 6.15300 -2.68800 6.66200 1.000 64.91000 144 THR A N 1
ATOM 1136 C CA . THR A 1 144 ? 5.44700 -3.49700 5.68100 1.000 55.70000 144 THR A CA 1
ATOM 1137 C C . THR A 1 144 ? 4.15400 -2.80900 5.25800 1.000 59.16000 144 THR A C 1
ATOM 1138 O O . THR A 1 144 ? 3.69200 -1.85100 5.88200 1.000 55.82000 144 THR A O 1
ATOM 1142 N N . LEU A 1 145 ? 3.56700 -3.31400 4.17100 1.000 60.59000 145 LEU A N 1
ATOM 1143 C CA . LEU A 1 145 ? 2.29300 -2.77400 3.70700 1.000 66.10000 145 LEU A CA 1
ATOM 1144 C C . LEU A 1 145 ? 1.15200 -3.15400 4.64000 1.000 71.22000 145 LEU A C 1
ATOM 1145 O O . LEU A 1 145 ? 0.22300 -2.36200 4.83500 1.000 63.84000 145 LEU A O 1
ATOM 1150 N N . ASN A 1 146 ? 1.20400 -4.35300 5.22600 1.000 70.26000 146 ASN A N 1
ATOM 1151 C CA . ASN A 1 146 ? 0.13700 -4.78600 6.12300 1.000 78.79000 146 ASN A CA 1
ATOM 1152 C C . ASN A 1 146 ? 0.07300 -3.91500 7.37100 1.000 72.96000 146 ASN A C 1
ATOM 1153 O O . ASN A 1 146 ? -1.01900 -3.58100 7.84500 1.000 60.86000 146 ASN A O 1
ATOM 1158 N N . ARG A 1 147 ? 1.23200 -3.53800 7.91700 1.000 70.64000 147 ARG A N 1
ATOM 1159 C CA . ARG A 1 147 ? 1.24500 -2.66900 9.09000 1.000 67.37000 147 ARG A CA 1
ATOM 1160 C C . ARG A 1 147 ? 0.65600 -1.30300 8.76800 1.000 64.59000 147 ARG A C 1
ATOM 1161 O O . ARG A 1 147 ? -0.07700 -0.72500 9.57900 1.000 70.32000 147 ARG A O 1
ATOM 1169 N N . ILE A 1 148 ? 0.96400 -0.77000 7.58400 1.000 60.72000 148 ILE A N 1
ATOM 1170 C CA . ILE A 1 148 ? 0.38700 0.50500 7.17300 1.000 48.63000 148 ILE A CA 1
ATOM 1171 C C . ILE A 1 148 ? -1.09400 0.34000 6.85300 1.000 53.92000 148 ILE A C 1
ATOM 1172 O O . ILE A 1 148 ? -1.91300 1.21200 7.17000 1.000 59.81000 148 ILE A O 1
ATOM 1177 N N . LYS A 1 149 ? -1.46400 -0.78000 6.22900 1.000 67.74000 149 LYS A N 1
ATOM 1178 C CA . LYS A 1 149 ? -2.86700 -1.05100 5.93800 1.000 76.14000 149 LYS A CA 1
ATOM 1179 C C . LYS A 1 149 ? -3.67500 -1.36200 7.19000 1.000 74.19000 149 LYS A C 1
ATOM 1180 O O . LYS A 1 149 ? -4.90900 -1.34200 7.13100 1.000 88.11000 149 LYS A O 1
ATOM 1186 N N . LYS A 1 150 ? -3.01900 -1.65500 8.31200 1.000 67.46000 150 LYS A N 1
ATOM 1187 C CA . LYS A 1 150 ? -3.71700 -1.82800 9.57800 1.000 71.75000 150 LYS A CA 1
ATOM 1188 C C . LYS A 1 150 ? -3.80200 -0.54000 10.38300 1.000 73.32000 150 LYS A C 1
ATOM 1189 O O . LYS A 1 150 ? -4.71000 -0.40100 11.21000 1.000 80.82000 150 LYS A O 1
ATOM 1195 N N . GLY A 1 151 ? -2.88800 0.40000 10.15800 1.000 74.93000 151 GLY A N 1
ATOM 1196 C CA . GLY A 1 151 ? -2.89900 1.65900 10.87500 1.000 66.49000 151 GLY A CA 1
ATOM 1197 C C . GLY A 1 151 ? -3.74900 2.72200 10.20900 1.000 68.31000 151 GLY A C 1
ATOM 1198 O O . GLY A 1 151 ? -3.34100 3.88400 10.11800 1.000 66.45000 151 GLY A O 1
ATOM 1199 N N . ILE A 1 152 ? -4.93300 2.33600 9.73400 1.000 77.83000 152 ILE A N 1
ATOM 1200 C CA . ILE A 1 152 ? -5.84400 3.31300 9.14700 1.000 78.14000 152 ILE A CA 1
ATOM 1201 C C . ILE A 1 152 ? -6.63200 4.03700 10.23400 1.000 85.48000 152 ILE A C 1
ATOM 1202 O O . ILE A 1 152 ? -7.06900 5.17700 10.03500 1.000 82.56000 152 ILE A O 1
ATOM 1207 N N . THR A 1 153 ? -6.80700 3.40900 11.39900 1.000 87.22000 153 THR A N 1
ATOM 1208 C CA . THR A 1 153 ? -7.56700 4.01100 12.48800 1.000 81.35000 153 THR A CA 1
ATOM 1209 C C . THR A 1 153 ? -6.91200 5.26400 13.05400 1.000 78.10000 153 THR A C 1
ATOM 1210 O O . THR A 1 153 ? -7.51300 5.91700 13.91400 1.000 80.52000 153 THR A O 1
ATOM 1214 N N . ILE A 1 154 ? -5.70400 5.61100 12.60200 1.000 72.51000 154 ILE A N 1
ATOM 1215 C CA . ILE A 1 154 ? -5.05700 6.83600 13.06300 1.000 68.18000 154 ILE A CA 1
ATOM 1216 C C . ILE A 1 154 ? -5.87500 8.05400 12.65500 1.000 71.03000 154 ILE A C 1
ATOM 1217 O O . ILE A 1 154 ? -6.00100 9.02200 13.41500 1.000 84.27000 154 ILE A O 1
ATOM 1222 N N . MET A 1 155 ? -6.44900 8.02400 11.45400 1.000 68.13000 155 MET A N 1
ATOM 1223 C CA . MET A 1 155 ? -7.26800 9.11500 10.94800 1.000 74.87000 155 MET A CA 1
ATOM 1224 C C . MET A 1 155 ? -8.75600 8.89900 11.18900 1.000 86.91000 155 MET A C 1
ATOM 1225 O O . MET A 1 155 ? -9.56400 9.73600 10.77500 1.000 90.83000 155 MET A O 1
ATOM 1230 N N . GLY A 1 156 ? -9.13500 7.80600 11.84100 1.000 94.60000 156 GLY A N 1
ATOM 1231 C CA . GLY A 1 156 ? -10.53600 7.54300 12.11000 1.000 84.68000 156 GLY A CA 1
ATOM 1232 C C . GLY A 1 156 ? -11.30100 6.96100 10.94200 1.000 85.79000 156 GLY A C 1
ATOM 1233 O O . GLY A 1 156 ? -12.44900 7.35400 10.70000 1.000 89.29000 156 GLY A O 1
ATOM 1234 N N . ARG A 1 157 ? -10.69700 6.03000 10.20700 1.000 83.30000 157 ARG A N 1
ATOM 1235 C CA . ARG A 1 157 ? -11.34000 5.39700 9.06700 1.000 80.12000 157 ARG A CA 1
ATOM 1236 C C . ARG A 1 157 ? -11.18400 3.88700 9.16500 1.000 84.85000 157 ARG A C 1
ATOM 1237 O O . ARG A 1 157 ? -10.16700 3.37900 9.64500 1.000 79.03000 157 ARG A O 1
ATOM 1245 N N . LYS A 1 158 ? -12.20800 3.17400 8.70300 1.000 84.72000 158 LYS A N 1
ATOM 1246 C CA . LYS A 1 158 ? -12.22900 1.72400 8.79900 1.000 91.53000 158 LYS A CA 1
ATOM 1247 C C . LYS A 1 158 ? -11.33600 1.09600 7.73400 1.000 102.90000 158 LYS A C 1
ATOM 1248 O O . LYS A 1 158 ? -10.93300 1.73800 6.76000 1.000 111.35000 158 LYS A O 1
ATOM 1254 N N . GLN A 1 159 ? -11.02800 -0.18700 7.93400 1.000 104.37000 159 GLN A N 1
ATOM 1255 C CA . GLN A 1 159 ? -10.28900 -0.93200 6.92200 1.000 106.77000 159 GLN A CA 1
ATOM 1256 C C . GLN A 1 159 ? -11.16200 -1.24700 5.71400 1.000 114.23000 159 GLN A C 1
ATOM 1257 O O . GLN A 1 159 ? -10.65000 -1.37100 4.59600 1.000 109.24000 159 GLN A O 1
ATOM 1263 N N . GLY A 1 160 ? -12.47600 -1.37300 5.91600 1.000 114.42000 160 GLY A N 1
ATOM 1264 C CA . GLY A 1 160 ? -13.37200 -1.70900 4.82400 1.000 111.90000 160 GLY A CA 1
ATOM 1265 C C . GLY A 1 160 ? -13.80000 -0.53600 3.97000 1.000 118.71000 160 GLY A C 1
ATOM 1266 O O . GLY A 1 160 ? -14.26900 -0.74400 2.84700 1.000 123.23000 160 GLY A O 1
ATOM 1267 N N . GLU A 1 161 ? -13.65200 0.68700 4.47300 1.000 116.30000 161 GLU A N 1
ATOM 1268 C CA . GLU A 1 161 ? -14.03200 1.86400 3.70700 1.000 117.44000 161 GLU A CA 1
ATOM 1269 C C . GLU A 1 161 ? -13.10900 2.04000 2.50500 1.000 120.11000 161 GLU A C 1
ATOM 1270 O O . GLU A 1 161 ? -11.96200 1.58300 2.50400 1.000 112.35000 161 GLU A O 1
ATOM 1276 N N . SER A 1 162 ? -13.62800 2.70100 1.47000 1.000 116.14000 162 SER A N 1
ATOM 1277 C CA . SER A 1 162 ? -12.84700 2.95100 0.26400 1.000 108.32000 162 SER A CA 1
ATOM 1278 C C . SER A 1 162 ? -11.57700 3.72200 0.60100 1.000 106.36000 162 SER A C 1
ATOM 1279 O O . SER A 1 162 ? -11.52900 4.50000 1.55800 1.000 110.89000 162 SER A O 1
ATOM 1282 N N . ILE A 1 163 ? -10.53600 3.50600 -0.20100 1.000 105.32000 163 ILE A N 1
ATOM 1283 C CA . ILE A 1 163 ? -9.20300 3.94100 0.19500 1.000 91.94000 163 ILE A CA 1
ATOM 1284 C C . ILE A 1 163 ? -8.61600 4.88700 -0.84200 1.000 84.52000 163 ILE A C 1
ATOM 1285 O O . ILE A 1 163 ? -9.23300 5.16600 -1.87600 1.000 87.11000 163 ILE A O 1
ATOM 1290 N N . SER A 1 164 ? -7.41500 5.38600 -0.55700 1.000 75.67000 164 SER A N 1
ATOM 1291 C CA . SER A 1 164 ? -6.56000 6.03600 -1.53800 1.000 60.36000 164 SER A CA 1
ATOM 1292 C C . SER A 1 164 ? -5.12900 5.88400 -1.05100 1.000 71.09000 164 SER A C 1
ATOM 1293 O O . SER A 1 164 ? -4.88200 5.77300 0.15300 1.000 77.87000 164 SER A O 1
ATOM 1296 N N . PHE A 1 165 ? -4.18400 5.86200 -1.99400 1.000 55.82000 165 PHE A N 1
ATOM 1297 C CA . PHE A 1 165 ? -2.79400 5.64600 -1.61300 1.000 56.09000 165 PHE A CA 1
ATOM 1298 C C . PHE A 1 165 ? -2.25500 6.76800 -0.73600 1.000 50.07000 165 PHE A C 1
ATOM 1299 O O . PHE A 1 165 ? -1.27900 6.55600 -0.00800 1.000 45.93000 165 PHE A O 1
ATOM 1307 N N . ALA A 1 166 ? -2.87000 7.95200 -0.78100 1.000 57.42000 166 ALA A N 1
ATOM 1308 C CA . ALA A 1 166 ? -2.44000 9.03700 0.09300 1.000 65.60000 166 ALA A CA 1
ATOM 1309 C C . ALA A 1 166 ? -2.78100 8.74000 1.54700 1.000 62.35000 166 ALA A C 1
ATOM 1310 O O . ALA A 1 166 ? -2.02300 9.10300 2.45500 1.000 60.33000 166 ALA A O 1
ATOM 1312 N N . GLN A 1 167 ? -3.91800 8.08300 1.78900 1.000 61.74000 167 GLN A N 1
ATOM 1313 C CA . GLN A 1 167 ? -4.27400 7.70300 3.15100 1.000 66.42000 167 GLN A CA 1
ATOM 1314 C C . GLN A 1 167 ? -3.31400 6.66200 3.71000 1.000 63.73000 167 GLN A C 1
ATOM 1315 O O . GLN A 1 167 ? -3.05800 6.64100 4.91800 1.000 70.41000 167 GLN A O 1
ATOM 1321 N N . LEU A 1 168 ? -2.77500 5.79000 2.85800 1.000 58.56000 168 LEU A N 1
ATOM 1322 C CA . LEU A 1 168 ? -1.73300 4.88100 3.31900 1.000 57.00000 168 LEU A CA 1
ATOM 1323 C C . LE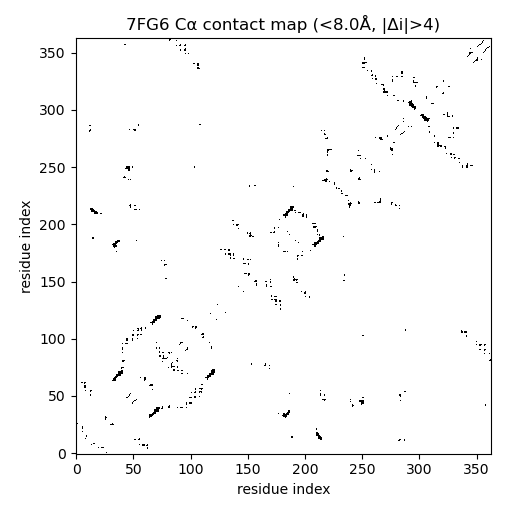U A 1 168 ? -0.42400 5.62700 3.54400 1.000 57.24000 168 LEU A C 1
ATOM 1324 O O . LEU A 1 168 ? 0.29000 5.36300 4.51700 1.000 58.37000 168 LEU A O 1
ATOM 1329 N N . LEU A 1 169 ? -0.10200 6.57500 2.66000 1.000 61.35000 169 LEU A N 1
ATOM 1330 C CA . LEU A 1 169 ? 1.08900 7.39900 2.83500 1.000 54.87000 169 LEU A CA 1
ATOM 1331 C C . LEU A 1 169 ? 0.98600 8.29700 4.06200 1.000 57.38000 169 LEU A C 1
ATOM 1332 O O . LEU A 1 169 ? 2.01800 8.71300 4.60200 1.000 58.68000 169 LEU A O 1
ATOM 1337 N N . TYR A 1 170 ? -0.24100 8.60300 4.50000 1.000 63.67000 170 TYR A N 1
ATOM 1338 C CA . TYR A 1 170 ? -0.46800 9.29800 5.76400 1.000 53.76000 170 TYR A CA 1
ATOM 1339 C C . TYR A 1 170 ? 0.39800 8.75000 6.89000 1.000 49.19000 170 TYR A C 1
ATOM 1340 O O . TYR A 1 170 ? 1.00000 9.52700 7.64300 1.000 56.41000 170 TYR A O 1
ATOM 1349 N N . VAL A 1 171 ? 0.44000 7.43100 7.04600 1.000 47.70000 171 VAL A N 1
ATOM 1350 C CA . VAL A 1 171 ? 1.01800 6.80500 8.23200 1.000 46.87000 171 VAL A CA 1
ATOM 1351 C C . VAL A 1 171 ? 2.52800 7.02300 8.28600 1.000 43.03000 171 VAL A C 1
ATOM 1352 O O . VAL A 1 171 ? 3.02900 7.47100 9.32800 1.000 45.95000 171 VAL A O 1
ATOM 1356 N N . PRO A 1 172 ? 3.30000 6.73400 7.22800 1.000 52.19000 172 PRO A N 1
ATOM 1357 C CA . PRO A 1 172 ? 4.72900 7.08100 7.28600 1.000 45.39000 172 PRO A CA 1
ATOM 1358 C C . PRO A 1 172 ? 4.97200 8.57500 7.37500 1.000 41.76000 172 PRO A C 1
ATOM 1359 O O . PRO A 1 172 ? 6.00700 8.99600 7.90700 1.000 42.63000 172 PRO A O 1
ATOM 1363 N N . MET A 1 173 ? 4.04500 9.39200 6.86900 1.000 42.21000 173 MET A N 1
ATOM 1364 C CA . MET A 1 173 ? 4.17600 10.83800 7.01000 1.000 44.65000 173 MET A CA 1
ATOM 1365 C C . MET A 1 173 ? 4.05400 11.26200 8.46800 1.000 39.70000 173 MET A C 1
ATOM 1366 O O . MET A 1 173 ? 4.79200 12.14000 8.92900 1.000 52.25000 173 MET A O 1
ATOM 1371 N N . GLN A 1 174 ? 3.12600 10.65000 9.20800 1.000 35.69000 174 GLN A N 1
ATOM 1372 C CA . GLN A 1 174 ? 2.98600 10.96500 10.62600 1.000 40.87000 174 GLN A CA 1
ATOM 1373 C C . GLN A 1 174 ? 4.20200 10.50200 11.41700 1.000 45.20000 174 GLN A C 1
ATOM 1374 O O . GLN A 1 174 ? 4.67000 11.20800 12.31800 1.000 51.78000 174 GLN A O 1
ATOM 1380 N N . VAL A 1 175 ? 4.72700 9.31700 11.09600 1.000 51.34000 175 VAL A N 1
ATOM 1381 C CA . VAL A 1 175 ? 5.95700 8.85600 11.73200 1.000 46.90000 175 VAL A CA 1
ATOM 1382 C C . VAL A 1 175 ? 7.11200 9.78400 11.38000 1.000 53.06000 175 VAL A C 1
ATOM 1383 O O . VAL A 1 175 ? 7.99000 10.05300 12.20900 1.000 52.44000 175 VAL A O 1
ATOM 1387 N N . ALA A 1 176 ? 7.12500 10.29500 10.14600 1.000 57.00000 176 ALA A N 1
ATOM 1388 C CA . ALA A 1 176 ? 8.14500 11.26200 9.76000 1.000 54.01000 176 ALA A CA 1
ATOM 1389 C C . ALA A 1 176 ? 7.97600 12.57800 10.50500 1.000 52.12000 176 ALA A C 1
ATOM 1390 O O . ALA A 1 176 ? 8.97100 13.23700 10.82600 1.000 62.22000 176 ALA A O 1
ATOM 1392 N N . ASP A 1 177 ? 6.74200 12.95400 10.83300 1.000 51.60000 177 ASP A N 1
ATOM 1393 C CA . ASP A 1 177 ? 6.53300 14.19500 11.62400 1.000 45.05000 177 ASP A CA 1
ATOM 1394 C C . ASP A 1 177 ? 7.26700 14.08900 12.96600 1.000 44.70000 177 ASP A C 1
ATOM 1395 O O . ASP A 1 177 ? 7.92100 15.07100 13.34900 1.000 45.61000 177 ASP A O 1
ATOM 1400 N N . ILE A 1 178 ? 7.15800 12.94700 13.64800 1.000 48.34000 178 ILE A N 1
ATOM 1401 C CA . ILE A 1 178 ? 7.77900 12.78600 14.99700 1.000 50.64000 178 ILE A CA 1
ATOM 1402 C C . ILE A 1 178 ? 9.30000 12.89600 14.88700 1.000 46.91000 178 ILE A C 1
ATOM 1403 O O . ILE A 1 178 ? 9.90100 13.62400 15.69300 1.000 50.23000 178 ILE A O 1
ATOM 1408 N N . TYR A 1 179 ? 9.89200 12.19900 13.92100 1.000 57.42000 179 TYR A N 1
ATOM 1409 C CA . TYR A 1 179 ? 11.36900 12.18000 13.76200 1.000 53.61000 179 TYR A CA 1
ATOM 1410 C C . TYR A 1 179 ? 11.91400 13.53000 13.28900 1.000 49.33000 179 TYR A C 1
ATOM 1411 O O . TYR A 1 179 ? 13.00200 13.92600 13.74200 1.000 49.33000 179 TYR A O 1
ATOM 1420 N N . SER A 1 180 ? 11.18700 14.19900 12.39700 1.000 52.27000 180 SER A N 1
ATOM 1421 C CA . SER A 1 180 ? 11.62600 15.50900 11.85400 1.000 41.25000 180 SER A CA 1
ATOM 1422 C C . SER A 1 180 ? 11.72900 16.54800 12.97500 1.000 62.26000 180 SER A C 1
ATOM 1423 O O . SER A 1 180 ? 12.65400 17.37800 12.91800 1.000 57.46000 180 SER A O 1
ATOM 1426 N N . LEU A 1 181 ? 10.80400 16.52000 13.94000 1.000 59.06000 181 LEU A N 1
ATOM 1427 C CA . LEU A 1 181 ? 10.78400 17.53800 15.02500 1.000 36.37000 181 LEU A CA 1
ATOM 1428 C C . LEU A 1 181 ? 11.59500 17.05900 16.23300 1.000 43.81000 181 LEU A C 1
ATOM 1429 O O . LEU A 1 181 ? 11.50000 17.71900 17.27500 1.000 69.53000 181 LEU A O 1
ATOM 1434 N N . ASN A 1 182 ? 12.36700 15.97900 16.09600 1.000 53.60000 182 ASN A N 1
ATOM 1435 C CA . ASN A 1 182 ? 13.15900 15.42000 17.19300 1.000 57.09000 182 ASN A CA 1
ATOM 1436 C C . ASN A 1 182 ? 12.30400 15.24000 18.44400 1.000 59.46000 182 ASN A C 1
ATOM 1437 O O . ASN A 1 182 ? 12.72300 15.54600 19.56300 1.000 58.99000 182 ASN A O 1
ATOM 1442 N N . VAL A 1 183 ? 11.09100 14.73400 18.24900 1.000 51.99000 183 VAL A N 1
ATOM 1443 C CA . VAL A 1 183 ? 10.12800 14.59500 19.33600 1.000 51.53000 183 VAL A CA 1
ATOM 1444 C C . VAL A 1 183 ? 10.42000 13.31000 20.10000 1.000 46.08000 183 VAL A C 1
ATOM 1445 O O . VAL A 1 183 ? 10.38000 12.21300 19.53300 1.000 50.32000 183 VAL A O 1
ATOM 1449 N N . ASN A 1 184 ? 10.72000 13.44700 21.39100 1.000 57.94000 184 ASN A N 1
ATOM 1450 C CA . ASN A 1 184 ? 10.94200 12.29700 22.25500 1.000 59.69000 184 ASN A CA 1
ATOM 1451 C C . ASN A 1 184 ? 9.67000 11.81500 22.93500 1.000 64.13000 184 ASN A C 1
ATOM 1452 O O . ASN A 1 184 ? 9.62300 10.66600 23.38800 1.000 52.20000 184 ASN A O 1
ATOM 1457 N N . LEU A 1 185 ? 8.64200 12.66100 23.01500 1.000 51.37000 185 LEU A N 1
ATOM 1458 C CA . LEU A 1 185 ? 7.37900 12.32900 23.67600 1.000 43.72000 185 LEU A CA 1
ATOM 1459 C C . LEU A 1 185 ? 6.24400 12.56700 22.68200 1.000 52.10000 185 LEU A C 1
ATOM 1460 O O . LEU A 1 185 ? 5.68100 13.66300 22.61900 1.000 52.04000 185 LEU A O 1
ATOM 1465 N N . ALA A 1 186 ? 5.91400 11.53700 21.90700 1.000 55.03000 186 ALA A N 1
ATOM 1466 C CA . ALA A 1 186 ? 4.80600 11.61600 20.96600 1.000 47.28000 186 ALA A CA 1
ATOM 1467 C C . ALA A 1 186 ? 3.48500 11.48400 21.71300 1.000 41.82000 186 ALA A C 1
ATOM 1468 O O . ALA A 1 186 ? 3.31200 10.56900 22.52400 1.000 49.02000 186 ALA A O 1
ATOM 1470 N N . HIS A 1 187 ? 2.55200 12.39100 21.43300 1.000 50.38000 187 HIS A N 1
ATOM 1471 C CA . HIS A 1 187 ? 1.30500 12.46700 22.17600 1.000 45.78000 187 HIS A CA 1
ATOM 1472 C C . HIS A 1 187 ? 0.12000 12.53400 21.22400 1.000 41.54000 187 HIS A C 1
ATOM 1473 O O . HIS A 1 187 ? 0.19400 13.13100 20.14700 1.000 41.87000 187 HIS A O 1
ATOM 1480 N N . GLY A 1 188 ? -0.97300 11.91100 21.64200 1.000 44.53000 188 GLY A N 1
ATOM 1481 C CA . GLY A 1 188 ? -2.19100 11.93300 20.86200 1.000 45.15000 188 GLY A CA 1
ATOM 1482 C C . GLY A 1 188 ? -3.25400 11.10500 21.54300 1.000 44.76000 188 GLY A C 1
ATOM 1483 O O . GLY A 1 188 ? -3.14300 10.78400 22.72700 1.000 41.55000 188 GLY A O 1
ATOM 1484 N N . GLY A 1 189 ? -4.29100 10.76300 20.78500 1.000 50.36000 189 GLY A N 1
ATOM 1485 C CA . GLY A 1 189 ? -5.31500 9.88200 21.29900 1.000 56.24000 189 GLY A CA 1
ATOM 1486 C C . GLY A 1 189 ? -4.88200 8.42900 21.27000 1.000 58.42000 189 GLY A C 1
ATOM 1487 O O . GLY A 1 189 ? -3.88300 8.05800 20.65500 1.000 58.48000 189 GLY A O 1
ATOM 1488 N N . ILE A 1 190 ? -5.65800 7.59000 21.96200 1.000 57.37000 190 ILE A N 1
ATOM 1489 C CA . ILE A 1 190 ? -5.38800 6.15800 21.93800 1.000 54.69000 190 ILE A CA 1
ATOM 1490 C C . ILE A 1 190 ? -5.60500 5.58400 20.54400 1.000 51.43000 190 ILE A C 1
ATOM 1491 O O . ILE A 1 190 ? -5.03700 4.53700 20.21100 1.000 42.85000 190 ILE A O 1
ATOM 1496 N N . ASP A 1 191 ? -6.40400 6.25400 19.71000 1.000 51.13000 191 ASP A N 1
ATOM 1497 C CA . ASP A 1 191 ? -6.53500 5.85000 18.31700 1.000 51.32000 191 ASP A CA 1
ATOM 1498 C C . ASP A 1 191 ? -5.26000 6.10500 17.52500 1.000 56.55000 191 ASP A C 1
ATOM 1499 O O . ASP A 1 191 ? -5.06600 5.48900 16.47200 1.000 62.50000 191 ASP A O 1
ATOM 1504 N N . GLN A 1 192 ? -4.39300 6.99700 18.00500 1.000 54.45000 192 GLN A N 1
ATOM 1505 C CA . GLN A 1 192 ? -3.10700 7.27300 17.38100 1.000 51.49000 192 GLN A CA 1
ATOM 1506 C C . GLN A 1 192 ? -2.00600 6.34000 17.87300 1.000 42.83000 192 GLN A C 1
ATOM 1507 O O . GLN A 1 192 ? -0.82100 6.67000 17.74300 1.000 55.90000 192 GLN A O 1
ATOM 1513 N N . ARG A 1 193 ? -2.37000 5.18500 18.43200 1.000 50.30000 193 ARG A N 1
ATOM 1514 C CA . ARG A 1 193 ? -1.37700 4.29100 19.01600 1.000 49.27000 193 ARG A CA 1
ATOM 1515 C C . ARG A 1 193 ? -0.58500 3.54400 17.94900 1.000 59.69000 193 ARG A C 1
ATOM 1516 O O . ARG A 1 193 ? 0.63900 3.41500 18.06200 1.000 60.34000 193 ARG A O 1
ATOM 1524 N N . LYS A 1 194 ? -1.26300 3.05600 16.90700 1.000 61.40000 194 LYS A N 1
ATOM 1525 C CA . LYS A 1 194 ? -0.60600 2.20300 15.92000 1.000 58.67000 194 LYS A CA 1
ATOM 1526 C C . LYS A 1 194 ? 0.53300 2.93400 15.21900 1.000 52.51000 194 LYS A C 1
ATOM 1527 O O . LYS A 1 194 ? 1.62900 2.38500 15.05500 1.000 63.34000 194 LYS A O 1
ATOM 1533 N N . ALA A 1 195 ? 0.29400 4.17900 14.80100 1.000 47.90000 195 ALA A N 1
ATOM 1534 C CA . ALA A 1 195 ? 1.33600 4.94000 14.11800 1.000 49.96000 195 ALA A CA 1
ATOM 1535 C C . ALA A 1 195 ? 2.51800 5.20800 15.04000 1.000 50.33000 195 ALA A C 1
ATOM 1536 O O . ALA A 1 195 ? 3.67500 5.18900 14.60200 1.000 56.11000 195 ALA A O 1
ATOM 1538 N N . HIS A 1 196 ? 2.24800 5.45900 16.32300 1.000 48.76000 196 HIS A N 1
ATOM 1539 C CA . HIS A 1 196 ? 3.33300 5.66400 17.27600 1.000 52.74000 196 HIS A CA 1
ATOM 1540 C C . HIS A 1 196 ? 4.11500 4.38000 17.51800 1.000 49.72000 196 HIS A C 1
ATOM 1541 O O . HIS A 1 196 ? 5.32500 4.43100 17.76600 1.000 47.46000 196 HIS A O 1
ATOM 1548 N N . VAL A 1 197 ? 3.44800 3.22500 17.45200 1.000 49.39000 197 VAL A N 1
ATOM 1549 C CA . VAL A 1 197 ? 4.15200 1.95400 17.58300 1.000 64.11000 197 VAL A CA 1
ATOM 1550 C C . VAL A 1 197 ? 5.08000 1.73600 16.39400 1.000 61.50000 197 VAL A C 1
ATOM 1551 O O . VAL A 1 197 ? 6.19600 1.22400 16.54500 1.000 67.43000 197 VAL A O 1
ATOM 1555 N N . ILE A 1 198 ? 4.64100 2.13000 15.19600 1.000 53.60000 198 ILE A N 1
ATOM 1556 C CA . ILE A 1 198 ? 5.49900 2.03700 14.01800 1.000 53.52000 198 ILE A CA 1
ATOM 1557 C C . ILE A 1 198 ? 6.72100 2.93200 14.17900 1.000 56.17000 198 ILE A C 1
ATOM 1558 O O . ILE A 1 198 ? 7.82100 2.59600 13.72300 1.000 54.06000 198 ILE A O 1
ATOM 1563 N N . ALA A 1 199 ? 6.54900 4.08200 14.83700 1.000 52.74000 199 ALA A N 1
ATOM 1564 C CA . ALA A 1 199 ? 7.67200 4.98800 15.05300 1.000 49.84000 199 ALA A CA 1
ATOM 1565 C C . ALA A 1 199 ? 8.76200 4.32800 15.88600 1.000 54.11000 199 ALA A C 1
ATOM 1566 O O . ALA A 1 199 ? 9.95200 4.44800 15.57300 1.000 61.01000 199 ALA A O 1
ATOM 1568 N N . ILE A 1 200 ? 8.37500 3.62200 16.95200 1.000 56.86000 200 ILE A N 1
ATOM 1569 C CA . ILE A 1 200 ? 9.35400 2.88500 17.74300 1.000 58.17000 200 ILE A CA 1
ATOM 1570 C C . ILE A 1 200 ? 10.00500 1.79400 16.90700 1.000 60.14000 200 ILE A C 1
ATOM 1571 O O . ILE A 1 200 ? 11.19100 1.49000 17.08000 1.000 49.86000 200 ILE A O 1
ATOM 1576 N N . GLU A 1 201 ? 9.25200 1.20200 15.97500 1.000 70.27000 201 GLU A N 1
ATOM 1577 C CA . GLU A 1 201 ? 9.77500 0.10900 15.16300 1.000 74.95000 201 GLU A CA 1
ATOM 1578 C C . GLU A 1 201 ? 10.81700 0.57300 14.15400 1.000 71.70000 201 GLU A C 1
ATOM 1579 O O . GLU A 1 201 ? 11.59200 -0.25400 13.66100 1.000 77.81000 201 GLU A O 1
ATOM 1585 N N . VAL A 1 202 ? 10.85800 1.86500 13.83800 1.000 62.83000 202 VAL A N 1
ATOM 1586 C CA . VAL A 1 202 ? 11.83800 2.41000 12.90800 1.000 46.28000 202 VAL A CA 1
ATOM 1587 C C . VAL A 1 202 ? 12.84300 3.31100 13.61200 1.000 59.92000 202 VAL A C 1
ATOM 1588 O O . VAL A 1 202 ? 13.57500 4.05400 12.94900 1.000 67.00000 202 VAL A O 1
ATOM 1592 N N . SER A 1 203 ? 12.90200 3.26100 14.94600 1.000 58.81000 203 SER A N 1
ATOM 1593 C CA . SER A 1 203 ? 13.90200 4.02700 15.68300 1.000 61.79000 203 SER A CA 1
ATOM 1594 C C . SER A 1 203 ? 15.32100 3.62400 15.31100 1.000 53.91000 203 SER A C 1
ATOM 1595 O O . SER A 1 203 ? 16.25800 4.38900 15.56100 1.000 55.47000 203 SER A O 1
ATOM 1598 N N . ASP A 1 204 ? 15.49400 2.43700 14.72400 1.000 64.39000 204 ASP A N 1
ATOM 1599 C CA . ASP A 1 204 ? 16.81400 2.00200 14.28300 1.000 65.08000 204 ASP A CA 1
ATOM 1600 C C . ASP A 1 204 ? 17.39500 2.94500 13.23800 1.000 62.50000 204 ASP A C 1
ATOM 1601 O O . ASP A 1 204 ? 18.61400 3.14300 13.19000 1.000 47.17000 204 ASP A O 1
ATOM 1606 N N . ALA A 1 205 ? 16.54500 3.53800 12.40300 1.000 58.14000 205 ALA A N 1
ATOM 1607 C CA . ALA A 1 205 ? 16.98300 4.41900 11.33000 1.000 45.64000 205 ALA A CA 1
ATOM 1608 C C . ALA A 1 205 ? 17.04300 5.88400 11.74600 1.000 56.54000 205 ALA A C 1
ATOM 1609 O O . ALA A 1 205 ? 17.27800 6.74600 10.89400 1.000 47.89000 205 ALA A O 1
ATOM 1611 N N . PHE A 1 206 ? 16.83800 6.18600 13.02800 1.000 55.04000 206 PHE A N 1
ATOM 1612 C CA . PHE A 1 206 ? 16.87500 7.56400 13.50500 1.000 43.84000 206 PHE A CA 1
ATOM 1613 C C . PHE A 1 206 ? 17.69500 7.77000 14.76900 1.000 48.05000 206 PHE A C 1
ATOM 1614 O O . PHE A 1 206 ? 18.04400 8.91900 15.06700 1.000 41.12000 206 PHE A O 1
ATOM 1622 N N . GLY A 1 207 ? 18.01000 6.71800 15.52200 1.000 57.54000 207 GLY A N 1
ATOM 1623 C CA . GLY A 1 207 ? 18.93000 6.81700 16.63500 1.000 61.40000 207 GLY A CA 1
ATOM 1624 C C . GLY A 1 207 ? 18.30800 7.01700 18.00100 1.000 66.61000 207 GLY A C 1
ATOM 1625 O O . GLY A 1 207 ? 19.05100 7.17500 18.97700 1.000 55.67000 207 GLY A O 1
ATOM 1626 N N . TYR A 1 208 ? 16.98100 7.01800 18.10800 1.000 60.33000 208 TYR A N 1
ATOM 1627 C CA . TYR A 1 208 ? 16.33900 7.18400 19.40500 1.000 50.02000 208 TYR A CA 1
ATOM 1628 C C . TYR A 1 208 ? 14.91800 6.64400 19.33700 1.000 63.55000 208 TYR A C 1
ATOM 1629 O O . TYR A 1 208 ? 14.23800 6.79400 18.31900 1.000 66.19000 208 TYR A O 1
ATOM 1638 N N . LYS A 1 209 ? 14.48000 6.02100 20.43000 1.000 59.55000 209 LYS A N 1
ATOM 1639 C CA . LYS A 1 209 ? 13.11900 5.51100 20.52800 1.000 53.31000 209 LYS A CA 1
ATOM 1640 C C . LYS A 1 209 ? 12.22000 6.57300 21.14500 1.000 64.84000 209 LYS A C 1
ATOM 1641 O O . LYS A 1 209 ? 12.41900 6.93100 22.31400 1.000 64.83000 209 LYS A O 1
ATOM 1647 N N . PRO A 1 210 ? 11.23900 7.10200 20.41700 1.000 63.18000 210 PRO A N 1
ATOM 1648 C CA . PRO A 1 210 ? 10.33400 8.09100 21.01000 1.000 61.44000 210 PRO A CA 1
ATOM 1649 C C . PRO A 1 210 ? 9.30000 7.42700 21.90400 1.000 68.98000 210 PRO A C 1
ATOM 1650 O O . PRO A 1 210 ? 8.74500 6.37300 21.57700 1.000 76.55000 210 PRO A O 1
ATOM 1654 N N . ILE A 1 211 ? 9.05000 8.05300 23.04800 1.000 71.85000 211 ILE A N 1
ATOM 1655 C CA . ILE A 1 211 ? 8.08400 7.55100 24.01700 1.000 66.57000 211 ILE A CA 1
ATOM 1656 C C . ILE A 1 211 ? 6.70100 8.07200 23.64700 1.000 60.12000 211 ILE A C 1
ATOM 1657 O O . ILE A 1 211 ? 6.51200 9.27800 23.45100 1.000 64.86000 211 ILE A O 1
ATOM 1662 N N . ALA A 1 212 ? 5.73600 7.16300 23.54400 1.000 55.08000 212 ALA A N 1
ATOM 1663 C CA . ALA A 1 212 ? 4.38300 7.49700 23.12100 1.000 66.48000 212 ALA A CA 1
ATOM 1664 C C . ALA A 1 212 ? 3.47200 7.61200 24.33500 1.000 67.17000 212 ALA A C 1
ATOM 1665 O O . ALA A 1 212 ? 3.47500 6.73600 25.20500 1.000 43.75000 212 ALA A O 1
ATOM 1667 N N . VAL A 1 213 ? 2.70000 8.69400 24.39000 1.000 60.09000 213 VAL A N 1
ATOM 1668 C CA . VAL A 1 213 ? 1.68900 8.90800 25.41900 1.000 55.34000 213 VAL A CA 1
ATOM 1669 C C . VAL A 1 213 ? 0.34700 9.12200 24.73400 1.000 50.11000 213 VAL A C 1
ATOM 1670 O O . VAL A 1 213 ? 0.23300 9.94400 23.81600 1.000 48.71000 213 VAL A O 1
ATOM 1674 N N . HIS A 1 214 ? -0.65900 8.36200 25.15600 1.000 52.14000 214 HIS A N 1
ATOM 1675 C CA . HIS A 1 214 ? -1.98600 8.40600 24.56100 1.000 59.02000 214 HIS A CA 1
ATOM 1676 C C . HIS A 1 214 ? -3.01400 8.69600 25.64300 1.000 63.92000 214 HIS A C 1
ATOM 1677 O O . HIS A 1 214 ? -3.06800 7.99300 26.65800 1.000 63.56000 214 HIS A O 1
ATOM 1684 N N . HIS A 1 215 ? -3.82200 9.72800 25.42600 1.000 60.99000 215 HIS A N 1
ATOM 1685 C CA . HIS A 1 215 ? -4.85400 10.10100 26.37800 1.000 60.02000 215 HIS A CA 1
ATOM 1686 C C . HIS A 1 215 ? -6.15900 9.37400 26.06500 1.000 58.81000 215 HIS A C 1
ATOM 1687 O O . HIS A 1 215 ? -6.30000 8.69800 25.04300 1.000 55.09000 215 HIS A O 1
ATOM 1694 N N . HIS A 1 216 ? -7.12400 9.52300 26.96800 1.000 57.34000 216 HIS A N 1
ATOM 1695 C CA . HIS A 1 216 ? -8.41400 8.86600 26.81800 1.000 52.36000 216 HIS A CA 1
ATOM 1696 C C . HIS A 1 216 ? -9.25900 9.59300 25.78000 1.000 38.97000 216 HIS A C 1
ATOM 1697 O O . HIS A 1 216 ? -9.45600 10.80900 25.86700 1.000 51.50000 216 HIS A O 1
ATOM 1704 N N . LEU A 1 217 ? -9.75000 8.84600 24.79300 1.000 50.30000 217 LEU A N 1
ATOM 1705 C CA . LEU A 1 217 ? -10.67300 9.40000 23.80900 1.000 56.97000 217 LEU A CA 1
ATOM 1706 C C . LEU A 1 217 ? -11.99900 9.69600 24.49500 1.000 55.81000 217 LEU A C 1
ATOM 1707 O O . LEU A 1 217 ? -12.71500 8.77500 24.90000 1.000 43.40000 217 LEU A O 1
ATOM 1712 N N . LEU A 1 218 ? -12.32600 10.97600 24.63700 1.000 56.98000 218 LEU A N 1
ATOM 1713 C CA . LEU A 1 218 ? -13.53500 11.34500 25.35600 1.000 50.91000 218 LEU A CA 1
ATOM 1714 C C . LEU A 1 218 ? -14.76100 10.94300 24.54700 1.000 61.75000 218 LEU A C 1
ATOM 1715 O O . LEU A 1 218 ? -14.81800 11.15000 23.33000 1.000 61.32000 218 LEU A O 1
ATOM 1720 N N . LEU A 1 219 ? -15.73800 10.36500 25.23200 1.000 64.24000 219 LEU A N 1
ATOM 1721 C CA . LEU A 1 219 ? -16.75200 9.54000 24.60200 1.000 49.18000 219 LEU A CA 1
ATOM 1722 C C . LEU A 1 219 ? -18.01800 10.38200 24.43900 1.000 61.75000 219 LEU A C 1
ATOM 1723 O O . LEU A 1 219 ? -18.43500 11.07100 25.37700 1.000 74.06000 219 LEU A O 1
ATOM 1728 N N . GLY A 1 220 ? -18.66000 10.31800 23.27400 1.000 70.08000 220 GLY A N 1
ATOM 1729 C CA . GLY A 1 220 ? -19.81500 11.18700 22.96100 1.000 58.86000 220 GLY A CA 1
ATOM 1730 C C . GLY A 1 220 ? -21.06500 10.99100 23.79200 1.000 63.56000 220 GLY A C 1
ATOM 1731 O O . GLY A 1 220 ? -21.18200 9.94900 24.42400 1.000 56.99000 220 GLY A O 1
ATOM 1732 N N . MET A 1 221 ? -21.97200 11.97100 23.76900 1.000 60.19000 221 MET A N 1
ATOM 1733 C CA . MET A 1 221 ? -23.21900 11.93900 24.57100 1.000 58.94000 221 MET A CA 1
ATOM 1734 C C . MET A 1 221 ? -24.18300 10.84500 24.11200 1.000 64.51000 221 MET A C 1
ATOM 1735 O O . MET A 1 221 ? -24.85300 10.26900 24.96400 1.000 64.24000 221 MET A O 1
ATOM 1740 N N . HIS A 1 222 ? -24.23700 10.57200 22.80600 1.000 82.57000 222 HIS A N 1
ATOM 1741 C CA . HIS A 1 222 ? -25.24000 9.60400 22.28700 1.000 75.39000 222 HIS A CA 1
ATOM 1742 C C . HIS A 1 222 ? -24.64000 8.22200 22.03600 1.000 76.78000 222 HIS A C 1
ATOM 1743 O O . HIS A 1 222 ? -24.32400 7.92600 20.87000 1.000 86.35000 222 HIS A O 1
ATOM 1750 N N . ILE A 1 223 ? -24.47000 7.41800 23.08500 1.000 91.05000 223 ILE A N 1
ATOM 1751 C CA . ILE A 1 223 ? -24.06200 5.99800 22.87400 1.000 91.60000 223 ILE A CA 1
ATOM 1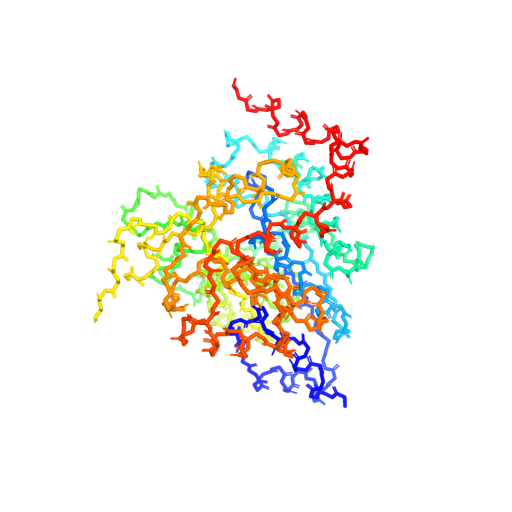752 C C . ILE A 1 223 ? -25.30000 5.18900 23.24600 1.000 103.14000 223 ILE A C 1
ATOM 1753 O O . ILE A 1 223 ? -25.15800 4.01100 23.62100 1.000 99.44000 223 ILE A O 1
ATOM 1758 N N . ASP A 1 224 ? -26.46800 5.83300 23.16100 1.000 116.31000 224 ASP A N 1
ATOM 1759 C CA . ASP A 1 224 ? -27.75700 5.15600 23.45400 1.000 116.43000 224 ASP A CA 1
ATOM 1760 C C . ASP A 1 224 ? -27.94100 4.04400 22.42200 1.000 120.34000 224 ASP A C 1
ATOM 1761 O O . ASP A 1 224 ? -28.55800 3.02000 22.76500 1.000 127.68000 224 ASP A O 1
ATOM 1766 N N . GLU A 1 225 ? -27.43000 4.24800 21.20500 1.000 114.98000 225 GLU A N 1
ATOM 1767 C CA . GLU A 1 225 ? -27.49400 3.16900 20.19000 1.000 119.38000 225 GLU A CA 1
ATOM 1768 C C . GLU A 1 225 ? -26.81600 1.95300 20.81600 1.000 120.80000 225 GLU A C 1
ATOM 1769 O O . GLU A 1 225 ? -25.73100 2.12600 21.40300 1.000 117.51000 225 GLU A O 1
ATOM 1775 N N . ASN A 1 226 ? -27.41000 0.76900 20.66800 1.000 125.93000 226 ASN A N 1
ATOM 1776 C CA . ASN A 1 226 ? -26.85700 -0.41500 21.37500 1.000 114.94000 226 ASN A CA 1
ATOM 1777 C C . ASN A 1 226 ? -25.68500 -0.99300 20.58500 1.000 119.21000 226 ASN A C 1
ATOM 1778 O O . ASN A 1 226 ? -25.85600 -2.06100 19.97200 1.000 123.32000 226 ASN A O 1
ATOM 1783 N N . ILE A 1 227 ? -24.54000 -0.30600 20.59800 1.000 117.06000 227 ILE A N 1
ATOM 1784 C CA . ILE A 1 227 ? -23.32500 -0.88400 19.95900 1.000 113.97000 227 ILE A CA 1
ATOM 1785 C C . ILE A 1 227 ? -22.67000 -1.77400 21.01600 1.000 115.01000 227 ILE A C 1
ATOM 1786 O O . ILE A 1 227 ? -21.52100 -1.48900 21.40000 1.000 113.68000 227 ILE A O 1
ATOM 1791 N N . ARG A 1 228 ? -23.37800 -2.81800 21.45500 1.000 113.98000 228 ARG A N 1
ATOM 1792 C CA . ARG A 1 228 ? -22.84000 -3.69200 22.52700 1.000 117.41000 228 ARG A CA 1
ATOM 1793 C C . ARG A 1 228 ? -21.57000 -4.34600 21.99000 1.000 111.82000 228 ARG A C 1
ATOM 1794 O O . ARG A 1 228 ? -21.60700 -4.86500 20.85800 1.000 102.93000 228 ARG A O 1
ATOM 1802 N N . GLN A 1 229 ? -20.49800 -4.33700 22.77900 1.000 106.80000 229 GLN A N 1
ATOM 1803 C CA . GLN A 1 229 ? -19.22200 -4.87600 22.25100 1.000 106.48000 229 GLN A CA 1
ATOM 1804 C C . GLN A 1 229 ? -18.98400 -6.25500 22.86300 1.000 98.79000 229 GLN A C 1
ATOM 1805 O O . GLN A 1 229 ? -18.73300 -6.32300 24.07900 1.000 83.90000 229 GLN A O 1
ATOM 1811 N N . LYS A 1 230 ? -19.05700 -7.30200 22.04000 1.000 95.84000 230 LYS A N 1
ATOM 1812 C CA . LYS A 1 230 ? -18.76400 -8.67300 22.52600 1.000 98.36000 230 LYS A CA 1
ATOM 1813 C C . LYS A 1 230 ? -17.60000 -9.21400 21.69400 1.000 103.36000 230 LYS A C 1
ATOM 1814 O O . LYS A 1 230 ? -17.67700 -9.12600 20.45500 1.000 97.46000 230 LYS A O 1
ATOM 1820 N N . LEU A 1 231 ? -16.55900 -9.72900 22.35200 1.000 98.77000 231 LEU A N 1
ATOM 1821 C CA . LEU A 1 231 ? -15.35600 -10.20900 21.62400 1.000 96.78000 231 LEU A CA 1
ATOM 1822 C C . LEU A 1 231 ? -15.02500 -11.63400 22.08200 1.000 81.07000 231 LEU A C 1
ATOM 1823 O O . LEU A 1 231 ? -13.90000 -12.07900 21.78100 1.000 71.66000 231 LEU A O 1
ATOM 1828 N N . PHE A 1 243 ? -9.84800 -3.67700 16.58400 1.000 96.70000 243 PHE A N 1
ATOM 1829 C CA . PHE A 1 243 ? -10.41500 -4.05700 15.29600 1.000 103.30000 243 PHE A CA 1
ATOM 1830 C C . PHE A 1 243 ? -11.93500 -4.11800 15.37600 1.000 104.35000 243 PHE A C 1
ATOM 1831 O O . PHE A 1 243 ? -12.63100 -3.49100 14.57900 1.000 100.07000 243 PHE A O 1
ATOM 1839 N N . GLU A 1 244 ? -12.45000 -4.88400 16.33900 1.000 109.74000 244 GLU A N 1
ATOM 1840 C CA . GLU A 1 244 ? -13.88000 -4.83200 16.61700 1.000 108.86000 244 GLU A CA 1
ATOM 1841 C C . GLU A 1 244 ? -14.23500 -3.57300 17.39500 1.000 107.13000 244 GLU A C 1
ATOM 1842 O O . GLU A 1 244 ? -15.22300 -2.90200 17.08000 1.000 103.58000 244 GLU A O 1
ATOM 1848 N N . ASP A 1 245 ? -13.43700 -3.23700 18.41100 1.000 103.17000 245 ASP A N 1
ATOM 1849 C CA . ASP A 1 245 ? -13.68000 -2.01400 19.16500 1.000 99.07000 245 ASP A CA 1
ATOM 1850 C C . ASP A 1 245 ? -13.26000 -0.77800 18.38100 1.000 101.02000 245 ASP A C 1
ATOM 1851 O O . ASP A 1 245 ? -13.89300 0.27400 18.50400 1.000 108.29000 245 ASP A O 1
ATOM 1856 N N . SER A 1 246 ? -12.20500 -0.88600 17.56900 1.000 95.18000 246 SER A N 1
ATOM 1857 C CA . SER A 1 246 ? -11.70600 0.27900 16.84400 1.000 83.25000 246 SER A CA 1
ATOM 1858 C C . SER A 1 246 ? -12.65000 0.70100 15.72600 1.000 91.73000 246 SER A C 1
ATOM 1859 O O . SER A 1 246 ? -12.75200 1.89500 15.42300 1.000 98.81000 246 SER A O 1
ATOM 1862 N N . VAL A 1 247 ? -13.33900 -0.25100 15.10000 1.000 100.91000 247 VAL A N 1
ATOM 1863 C CA . VAL A 1 247 ? -14.21800 0.08100 13.98400 1.000 110.65000 247 VAL A CA 1
ATOM 1864 C C . VAL A 1 247 ? -15.56100 0.59500 14.48500 1.000 109.75000 247 VAL A C 1
ATOM 1865 O O . VAL A 1 247 ? -16.02800 1.66300 14.07400 1.000 109.24000 247 VAL A O 1
ATOM 1869 N N . ILE A 1 248 ? -16.20200 -0.14900 15.39500 1.000 111.93000 248 ILE A N 1
ATOM 1870 C CA . ILE A 1 248 ? -17.56300 0.18300 15.81200 1.000 110.67000 248 ILE A CA 1
ATOM 1871 C C . ILE A 1 248 ? -17.62100 1.22600 16.91400 1.000 109.79000 248 ILE A C 1
ATOM 1872 O O . ILE A 1 248 ? -18.72400 1.58900 17.34400 1.000 119.57000 248 ILE A O 1
ATOM 1877 N N . ASP A 1 249 ? -16.48200 1.73000 17.38400 1.000 93.72000 249 ASP A N 1
ATOM 1878 C CA . ASP A 1 249 ? -16.52600 2.74900 18.42200 1.000 103.43000 249 ASP A CA 1
ATOM 1879 C C . ASP A 1 249 ? -17.07400 4.05600 17.86500 1.000 113.97000 249 ASP A C 1
ATOM 1880 O O . ASP A 1 249 ? -16.91400 4.37800 16.68500 1.000 102.50000 249 ASP A O 1
ATOM 1885 N N . ILE A 1 250 ? -17.74900 4.80100 18.72800 1.000 118.16000 250 ILE A N 1
ATOM 1886 C CA . ILE A 1 250 ? -18.27000 6.11400 18.38500 1.000 105.64000 250 ILE A CA 1
ATOM 1887 C C . ILE A 1 250 ? -17.87400 7.07100 19.50000 1.000 104.91000 250 ILE A C 1
ATOM 1888 O O . ILE A 1 250 ? -17.93900 6.72700 20.68500 1.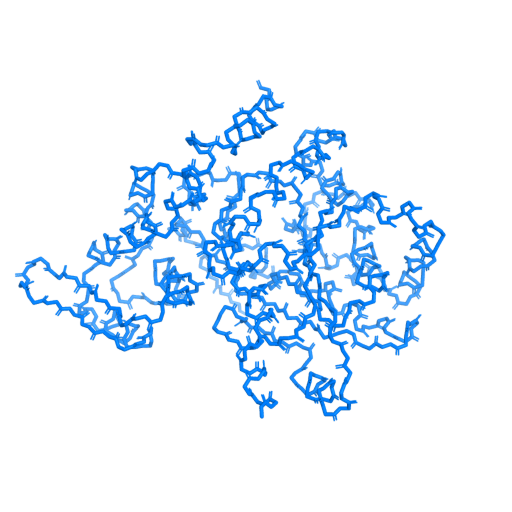000 92.77000 250 ILE A O 1
ATOM 1893 N N . LYS A 1 251 ? -17.40200 8.25000 19.11600 1.000 106.86000 251 LYS A N 1
ATOM 1894 C CA . LYS A 1 251 ? -16.86000 9.20100 20.06900 1.000 90.55000 251 LYS A CA 1
ATOM 1895 C C . LYS A 1 251 ? -17.35000 10.58800 19.69800 1.000 92.80000 251 LYS A C 1
ATOM 1896 O O . LYS A 1 251 ? -18.03600 10.78000 18.69000 1.000 93.43000 251 LYS A O 1
ATOM 1902 N N . MET A 1 252 ? -16.99400 11.56500 20.52500 1.000 80.18000 252 MET A N 1
ATOM 1903 C CA . MET A 1 252 ? -17.41900 12.93000 20.25800 1.000 75.69000 252 MET A CA 1
ATOM 1904 C C . MET A 1 252 ? -16.76900 13.41600 18.97500 1.000 67.06000 252 MET A C 1
ATOM 1905 O O . MET A 1 252 ? -15.56900 13.71000 18.96500 1.000 72.14000 252 MET A O 1
ATOM 1910 N N . SER A 1 253 ? -17.52800 13.52400 17.90100 1.000 86.19000 253 SER A N 1
ATOM 1911 C CA . SER A 1 253 ? -16.92800 13.92300 16.64400 1.000 89.21000 253 SER A CA 1
ATOM 1912 C C . SER A 1 253 ? -17.56000 15.22400 16.16300 1.000 76.18000 253 SER A C 1
ATOM 1913 O O . SER A 1 253 ? -18.27300 15.91400 16.89700 1.000 62.48000 253 SER A O 1
ATOM 1916 N N . LYS A 1 254 ? -17.28000 15.55300 14.90800 1.000 94.87000 254 LYS A N 1
ATOM 1917 C CA . LYS A 1 254 ? -17.66400 16.82700 14.32600 1.000 81.82000 254 LYS A CA 1
ATOM 1918 C C . LYS A 1 254 ? -18.77800 16.70000 13.30100 1.000 84.31000 254 LYS A C 1
ATOM 1919 O O . LYS A 1 254 ? -19.46800 17.68900 13.03700 1.000 88.33000 254 LYS A O 1
ATOM 1925 N N . SER A 1 255 ? -18.96800 15.51200 12.72200 1.000 82.06000 255 SER A N 1
ATOM 1926 C CA . SER A 1 255 ? -20.13800 15.26800 11.88800 1.000 94.19000 255 SER A CA 1
ATOM 1927 C C . SER A 1 255 ? -21.41100 15.22400 12.72100 1.000 85.14000 255 SER A C 1
ATOM 1928 O O . SER A 1 255 ? -22.49300 15.54600 12.21700 1.000 95.81000 255 SER A O 1
ATOM 1931 N N . LYS A 1 256 ? -21.30200 14.82700 13.98700 1.000 78.39000 256 LYS A N 1
ATOM 1932 C CA . LYS A 1 256 ? -22.42800 14.75800 14.90700 1.000 79.52000 256 LYS A CA 1
ATOM 1933 C C . LYS A 1 256 ? -22.39900 15.96500 15.83700 1.000 73.71000 256 LYS A C 1
ATOM 1934 O O . LYS A 1 256 ? -21.70700 15.93700 16.86300 1.000 67.08000 256 LYS A O 1
ATOM 1940 N N . PRO A 1 257 ? -23.13200 17.03300 15.52700 1.000 72.18000 257 PRO A N 1
ATOM 1941 C CA . PRO A 1 257 ? -23.03200 18.25100 16.34200 1.000 68.47000 257 PRO A CA 1
ATOM 1942 C C . PRO A 1 257 ? -23.77600 18.15100 17.66500 1.000 60.39000 257 PRO A C 1
ATOM 1943 O O . PRO A 1 257 ? -23.34800 18.73400 18.66700 1.000 65.81000 257 PRO A O 1
ATOM 1947 N N . GLU A 1 258 ? -24.88900 17.41300 17.68500 1.000 61.13000 258 GLU A N 1
ATOM 1948 C CA . GLU A 1 258 ? -25.72600 17.38300 18.88000 1.000 69.93000 258 GLU A CA 1
ATOM 1949 C C . GLU A 1 258 ? -25.09100 16.57700 20.00600 1.000 70.12000 258 GLU A C 1
ATOM 1950 O O . GLU A 1 258 ? -25.35300 16.85000 21.18300 1.000 71.60000 258 GLU A O 1
ATOM 1956 N N . THR A 1 259 ? -24.26300 15.58800 19.68000 1.000 62.44000 259 THR A N 1
ATOM 1957 C CA . THR A 1 259 ? -23.55000 14.82900 20.69700 1.000 62.86000 259 THR A CA 1
ATOM 1958 C C . THR A 1 259 ? -22.22500 15.47100 21.08300 1.000 68.05000 259 THR A C 1
ATOM 1959 O O . THR A 1 259 ? -21.55300 14.97600 21.99400 1.000 63.60000 259 THR A O 1
ATOM 1963 N N . ALA A 1 260 ? -21.83800 16.55600 20.42000 1.000 64.62000 260 ALA A N 1
ATOM 1964 C CA . ALA A 1 260 ? -20.55900 17.20800 20.65700 1.000 61.22000 260 ALA A CA 1
ATOM 1965 C C . ALA A 1 260 ? -20.75500 18.49200 21.45100 1.000 62.92000 260 ALA A C 1
ATOM 1966 O O . ALA A 1 260 ? -21.65400 19.28600 21.16000 1.000 62.59000 260 ALA A O 1
ATOM 1968 N N . ILE A 1 261 ? -19.90400 18.69000 22.45100 1.000 49.41000 261 ILE A N 1
ATOM 1969 C CA . ILE A 1 261 ? -19.91100 19.89000 23.27800 1.000 49.71000 261 ILE A CA 1
ATOM 1970 C C . ILE A 1 261 ? -18.69500 20.71100 22.87100 1.000 53.69000 261 ILE A C 1
ATOM 1971 O O . ILE A 1 261 ? -17.57600 20.45900 23.33200 1.000 52.44000 261 ILE A O 1
ATOM 1976 N N . PHE A 1 262 ? -18.90900 21.69200 22.00100 1.000 48.20000 262 PHE A N 1
ATOM 1977 C CA . PHE A 1 262 ? -17.82500 22.55400 21.56200 1.000 53.27000 262 PHE A CA 1
ATOM 1978 C C . PHE A 1 262 ? -17.47500 23.56500 22.64900 1.000 58.09000 262 PHE A C 1
ATOM 1979 O O . PHE A 1 262 ? -18.28400 23.88900 23.52300 1.000 48.89000 262 PHE A O 1
ATOM 1987 N N . ILE A 1 263 ? -16.24000 24.06900 22.58400 1.000 46.35000 263 ILE A N 1
ATOM 1988 C CA . ILE A 1 263 ? -15.76800 25.03900 23.56600 1.000 53.44000 263 ILE A CA 1
ATOM 1989 C C . ILE A 1 263 ? -16.43900 26.39500 23.42500 1.000 54.23000 263 ILE A C 1
ATOM 1990 O O . ILE A 1 263 ? -16.26600 27.25500 24.29600 1.000 64.42000 263 ILE A O 1
ATOM 1995 N N . HIS A 1 264 ? -17.20400 26.60800 22.35300 1.000 56.65000 264 HIS A N 1
ATOM 1996 C CA . HIS A 1 264 ? -17.89000 27.87200 22.11000 1.000 50.20000 264 HIS A CA 1
ATOM 1997 C C . HIS A 1 264 ? -19.40400 27.70400 22.06700 1.000 56.80000 264 HIS A C 1
ATOM 1998 O O . HIS A 1 264 ? -20.10100 28.53900 21.48300 1.000 61.41000 264 HIS A O 1
ATOM 2005 N N . ASP A 1 265 ? -19.92700 26.64000 22.66800 1.000 65.39000 265 ASP A N 1
ATOM 2006 C CA . ASP A 1 265 ? -21.35800 26.38400 22.63800 1.000 65.18000 265 ASP A CA 1
ATOM 2007 C C . ASP A 1 265 ? -22.08000 27.25700 23.65500 1.000 67.64000 265 ASP A C 1
ATOM 2008 O O . ASP A 1 265 ? -21.59000 27.47700 24.76600 1.000 53.44000 265 ASP A O 1
ATOM 2013 N N . THR A 1 266 ? -23.24600 27.75800 23.26100 1.000 73.15000 266 THR A N 1
ATOM 2014 C CA . THR A 1 266 ? -24.06500 28.55300 24.16300 1.000 67.73000 266 THR A CA 1
ATOM 2015 C C . THR A 1 266 ? -24.41500 27.73100 25.40200 1.000 65.87000 266 THR A C 1
ATOM 2016 O O . THR A 1 266 ? -24.64200 26.51900 25.29500 1.000 66.92000 266 THR A O 1
ATOM 2020 N N . PRO A 1 267 ? -24.42800 28.34100 26.59200 1.000 60.63000 267 PRO A N 1
ATOM 2021 C CA . PRO A 1 267 ? -24.85200 27.60100 27.79400 1.000 57.17000 267 PRO A CA 1
ATOM 2022 C C . PRO A 1 267 ? -26.17200 26.86800 27.63400 1.000 58.16000 267 PRO A C 1
ATOM 2023 O O . PRO A 1 267 ? -26.35700 25.80400 28.23900 1.000 58.05000 267 PRO A O 1
ATOM 2027 N N . GLU A 1 268 ? -27.09900 27.40200 26.83500 1.000 59.41000 268 GLU A N 1
ATOM 2028 C CA . GLU A 1 268 ? -28.32400 26.66800 26.53900 1.000 55.50000 268 GLU A CA 1
ATOM 2029 C C . GLU A 1 268 ? -28.02600 25.40800 25.73400 1.000 64.30000 268 GLU A C 1
ATOM 2030 O O . GLU A 1 268 ? -28.63400 24.35700 25.96600 1.000 73.17000 268 GLU A O 1
ATOM 2036 N N . ASP A 1 269 ? -27.08600 25.49400 24.78800 1.000 64.10000 269 ASP A N 1
ATOM 2037 C CA . ASP A 1 269 ? -26.71400 24.31800 24.00700 1.000 62.51000 269 ASP A CA 1
ATOM 2038 C C . ASP A 1 269 ? -26.01900 23.27700 24.87400 1.000 63.48000 269 ASP A C 1
ATOM 2039 O O . ASP A 1 269 ? -26.26000 22.07400 24.72200 1.000 62.48000 269 ASP A O 1
ATOM 2044 N N . ILE A 1 270 ? -25.15000 23.71900 25.78800 1.000 56.19000 270 ILE A N 1
ATOM 2045 C CA . ILE A 1 270 ? -24.47300 22.78400 26.68200 1.000 49.43000 270 ILE A CA 1
ATOM 2046 C C . ILE A 1 270 ? -25.48300 22.08900 27.58600 1.000 55.30000 270 ILE A C 1
ATOM 2047 O O . ILE A 1 270 ? -25.38000 20.88400 27.84600 1.000 65.41000 270 ILE A O 1
ATOM 2052 N N . ARG A 1 271 ? -26.47800 22.83400 28.07000 1.000 55.39000 271 ARG A N 1
ATOM 2053 C CA . ARG A 1 271 ? -27.48400 22.24500 28.94600 1.000 56.04000 271 ARG A CA 1
ATOM 2054 C C . ARG A 1 271 ? -28.31400 21.20200 28.20700 1.000 55.34000 271 ARG A C 1
ATOM 2055 O O . ARG A 1 271 ? -28.50300 20.08600 28.70000 1.000 61.41000 271 ARG A O 1
ATOM 2063 N N . ARG A 1 272 ? -28.80600 21.54200 27.01300 1.000 51.89000 272 ARG A N 1
ATOM 2064 C CA . ARG A 1 272 ? -29.66200 20.61900 26.27600 1.000 60.26000 272 ARG A CA 1
ATOM 2065 C C . ARG A 1 272 ? -28.89300 19.43200 25.70900 1.000 58.30000 272 ARG A C 1
ATOM 2066 O O . ARG A 1 272 ? -29.50900 18.41000 25.39000 1.000 65.57000 272 ARG A O 1
ATOM 2074 N N . LYS A 1 273 ? -27.56900 19.53700 25.57600 1.000 59.97000 273 LYS A N 1
ATOM 2075 C CA . LYS A 1 273 ? -26.78000 18.40500 25.09900 1.000 50.87000 273 LYS A CA 1
ATOM 2076 C C . LYS A 1 273 ? -26.40600 17.46700 26.24000 1.000 52.29000 273 LYS A C 1
ATOM 2077 O O . LYS A 1 273 ? -26.45200 16.24200 26.08000 1.000 62.76000 273 LYS A O 1
ATOM 2083 N N . ILE A 1 274 ? -26.02200 18.02600 27.39000 1.000 63.21000 274 ILE A N 1
ATOM 2084 C CA . ILE A 1 274 ? -25.77600 17.21400 28.57800 1.000 62.43000 274 ILE A CA 1
ATOM 2085 C C . ILE A 1 274 ? -27.04600 16.48500 28.99000 1.000 64.25000 274 ILE A C 1
ATOM 2086 O O . ILE A 1 274 ? -27.00800 15.33200 29.43900 1.000 62.86000 274 ILE A O 1
ATOM 2091 N N . ARG A 1 275 ? -28.18400 17.18100 28.91300 1.000 62.89000 275 ARG A N 1
ATOM 2092 C CA . ARG A 1 275 ? -29.46400 16.61300 29.42000 1.000 65.56000 275 ARG A CA 1
ATOM 2093 C C . ARG A 1 275 ? -29.87900 15.37400 28.63200 1.000 72.71000 275 ARG A C 1
ATOM 2094 O O . ARG A 1 275 ? -30.32400 14.40300 29.25800 1.000 80.92000 275 ARG A O 1
ATOM 2102 N N . LYS A 1 276 ? -29.76600 15.42500 27.31000 1.000 74.01000 276 LYS A N 1
ATOM 2103 C CA . LYS A 1 276 ? -30.20200 14.29900 26.49300 1.000 65.55000 276 LYS A CA 1
ATOM 2104 C C . LYS A 1 276 ? -29.12700 13.22800 26.34700 1.000 65.50000 276 LYS A C 1
ATOM 2105 O O . LYS A 1 276 ? -29.27200 12.33100 25.50900 1.000 64.33000 276 LYS A O 1
ATOM 2111 N N . ALA A 1 277 ? -28.06100 13.30100 27.13800 1.000 54.11000 277 ALA A N 1
ATOM 2112 C CA . ALA A 1 277 ? -26.96100 12.35800 27.03300 1.000 57.62000 277 ALA A CA 1
ATOM 2113 C C . ALA A 1 277 ? -27.31600 11.02900 27.69200 1.000 70.05000 277 ALA A C 1
ATOM 2114 O O . ALA A 1 277 ? -28.26500 10.92100 28.47400 1.000 83.21000 277 ALA A O 1
ATOM 2116 N N . TYR A 1 278 ? -26.52900 10.00700 27.36500 1.000 63.82000 278 TYR A N 1
ATOM 2117 C CA . TYR A 1 278 ? -26.71900 8.68100 27.93700 1.000 56.78000 278 TYR A CA 1
ATOM 2118 C C . TYR A 1 278 ? -26.19800 8.65400 29.36800 1.000 63.39000 278 TYR A C 1
ATOM 2119 O O . TYR A 1 278 ? -25.08600 9.11700 29.64200 1.000 66.44000 278 TYR A O 1
ATOM 2128 N N . CYS A 1 279 ? -27.00300 8.11300 30.28100 1.000 75.68000 279 CYS A N 1
ATOM 2129 C CA . CYS A 1 279 ? -26.62700 8.05000 31.68800 1.000 68.94000 279 CYS A CA 1
ATOM 2130 C C . CYS A 1 279 ? -27.47600 7.01700 32.41900 1.000 72.05000 279 CYS A C 1
ATOM 2131 O O . CYS A 1 279 ? -28.56200 7.34400 32.91500 1.000 78.81000 279 CYS A O 1
ATOM 2134 N N . PRO A 1 280 ? -27.01600 5.76400 32.51500 1.000 75.87000 280 PRO A N 1
ATOM 2135 C CA . PRO A 1 280 ? -27.79900 4.73600 33.21900 1.000 75.01000 280 PRO A CA 1
ATOM 2136 C C . PRO A 1 280 ? -27.92800 5.00900 34.71000 1.000 69.32000 280 PRO A C 1
ATOM 2137 O O . PRO A 1 280 ? -27.38300 5.99300 35.21800 1.000 77.90000 280 PRO A O 1
ATOM 2141 N N . ILE A 1 281 ? -28.63700 4.14300 35.43300 1.000 62.96000 281 ILE A N 1
ATOM 2142 C CA . ILE A 1 281 ? -28.87900 4.44000 36.87600 1.000 60.09000 281 ILE A CA 1
ATOM 2143 C C . ILE A 1 281 ? -27.61400 4.14400 37.69400 1.000 63.19000 281 ILE A C 1
ATOM 2144 O O . ILE A 1 281 ? -27.15000 5.05600 38.40100 1.000 71.94000 281 ILE A O 1
ATOM 2149 N N . GLY A 1 282 ? -27.06400 2.93600 37.57600 1.000 57.27000 282 GLY A N 1
ATOM 2150 C CA . GLY A 1 282 ? -25.87900 2.56200 38.36900 1.000 56.99000 282 GLY A CA 1
ATOM 2151 C C . GLY A 1 282 ? -24.71200 2.18900 37.48000 1.000 71.34000 282 GLY A C 1
ATOM 2152 O O . GLY A 1 282 ? -23.61900 1.93600 38.01600 1.000 79.60000 282 GLY A O 1
ATOM 2153 N N . GLU A 1 283 ? -24.93800 2.14600 36.16500 1.000 75.43000 283 GLU A N 1
ATOM 2154 C CA . GLU A 1 283 ? -23.86200 1.72000 35.23400 1.000 77.18000 283 GLU A CA 1
ATOM 2155 C C . GLU A 1 283 ? -22.76500 2.78600 35.18500 1.000 76.40000 283 GLU A C 1
ATOM 2156 O O . GLU A 1 283 ? -23.10100 3.98300 35.20400 1.000 69.22000 283 GLU A O 1
ATOM 2162 N N . ILE A 1 284 ? -21.50800 2.35300 35.10500 1.000 85.03000 284 ILE A N 1
ATOM 2163 C CA . ILE A 1 284 ? -20.34500 3.28300 35.11900 1.000 74.86000 284 ILE A CA 1
ATOM 2164 C C . ILE A 1 284 ? -19.48800 2.94100 33.89800 1.000 86.34000 284 ILE A C 1
ATOM 2165 O O . ILE A 1 284 ? -18.84400 3.86000 33.35700 1.000 81.83000 284 ILE A O 1
ATOM 2170 N N . GLU A 1 285 ? -19.54100 1.68600 33.43600 1.000 95.71000 285 GLU A N 1
ATOM 2171 C CA . GLU A 1 285 ? -18.63500 1.22600 32.34600 1.000 92.77000 285 GLU A CA 1
ATOM 2172 C C . GLU A 1 285 ? -18.72100 2.11400 31.09800 1.000 89.25000 285 GLU A C 1
ATOM 2173 O O . GLU A 1 285 ? -17.65000 2.45100 30.55700 1.000 74.13000 285 GLU A O 1
ATOM 2179 N N . LEU A 1 286 ? -19.92500 2.49800 30.67000 1.000 69.68000 286 LEU A N 1
ATOM 2180 C CA . LEU A 1 286 ? -20.02700 3.42900 29.51600 1.000 69.86000 286 LEU A CA 1
ATOM 2181 C C . LEU A 1 286 ? -20.98100 4.57200 29.85800 1.000 73.14000 286 LEU A C 1
ATOM 2182 O O . LEU A 1 286 ? -22.05800 4.63700 29.24300 1.000 72.02000 286 LEU A O 1
ATOM 2187 N N . ASN A 1 287 ? -20.59100 5.44600 30.78800 1.000 76.46000 287 ASN A N 1
ATOM 2188 C CA . ASN A 1 287 ? -21.43000 6.63600 31.08000 1.000 61.79000 287 ASN A CA 1
ATOM 2189 C C . ASN A 1 287 ? -20.66800 7.86000 30.57500 1.000 50.81000 287 ASN A C 1
ATOM 2190 O O . ASN A 1 287 ? -19.61500 8.18200 31.14500 1.000 56.31000 287 ASN A O 1
ATOM 2195 N N . PRO A 1 288 ? -21.15800 8.54200 29.52200 1.000 56.84000 288 PRO A N 1
ATOM 2196 C CA . PRO A 1 288 ? -20.51100 9.75100 29.01000 1.000 60.62000 288 PRO A CA 1
ATOM 2197 C C . PRO A 1 288 ? -20.47800 10.90100 30.02500 1.000 56.36000 288 PRO A C 1
ATOM 2198 O O . PRO A 1 288 ? -19.68400 11.79800 29.84400 1.000 58.21000 288 PRO A O 1
ATOM 2202 N N . ILE A 1 289 ? -21.32100 10.84500 31.05700 1.000 47.20000 289 ILE A N 1
ATOM 2203 C CA . ILE A 1 289 ? -21.40900 11.93500 32.02400 1.000 36.45000 289 ILE A CA 1
ATOM 2204 C C . ILE A 1 289 ? -20.29400 11.82500 33.05700 1.000 42.84000 289 ILE A C 1
ATOM 2205 O O . ILE A 1 289 ? -19.61400 12.81100 33.36400 1.000 54.22000 289 ILE A O 1
ATOM 2210 N N . ILE A 1 290 ? -20.08200 10.62500 33.60900 1.000 37.90000 290 ILE A N 1
ATOM 2211 C CA . ILE A 1 290 ? -18.99500 10.46100 34.56800 1.000 38.55000 290 ILE A CA 1
ATOM 2212 C C . ILE A 1 290 ? -17.64100 10.59400 33.89000 1.000 43.40000 290 ILE A C 1
ATOM 2213 O O . ILE A 1 290 ? -16.65500 10.94500 34.54700 1.000 60.21000 290 ILE A O 1
ATOM 2218 N N . GLU A 1 291 ? -17.56600 10.31800 32.58700 1.000 45.41000 291 GLU A N 1
ATOM 2219 C CA . GLU A 1 291 ? -16.31500 10.51300 31.86800 1.000 43.28000 291 GLU A CA 1
ATOM 2220 C C . GLU A 1 291 ? -15.97100 11.99000 31.75000 1.000 39.80000 291 GLU A C 1
ATOM 2221 O O . GLU A 1 291 ? -14.79000 12.35600 31.77700 1.000 46.69000 291 GLU A O 1
ATOM 2227 N N . LEU A 1 292 ? -16.98400 12.84900 31.61500 1.000 36.74000 292 LEU A N 1
ATOM 2228 C CA . LEU A 1 292 ? -16.74600 14.28500 31.68000 1.000 43.62000 292 LEU A CA 1
ATOM 2229 C C . LEU A 1 292 ? -16.27800 14.70000 33.06700 1.000 43.88000 292 LEU A C 1
ATOM 2230 O O . LEU A 1 292 ? -15.51200 15.66000 33.20400 1.000 52.38000 292 LEU A O 1
ATOM 2235 N N . VAL A 1 293 ? -16.72700 13.99200 34.10200 1.000 46.65000 293 VAL A N 1
ATOM 2236 C CA . VAL A 1 293 ? -16.25900 14.27500 35.45300 1.000 40.42000 293 VAL A CA 1
ATOM 2237 C C . VAL A 1 293 ? -14.84200 13.75400 35.64900 1.000 38.23000 293 VAL A C 1
ATOM 2238 O O . VAL A 1 293 ? -14.01400 14.40500 36.29300 1.000 47.83000 293 VAL A O 1
ATOM 2242 N N . GLU A 1 294 ? -14.53600 12.58500 35.08500 1.000 36.16000 294 GLU A N 1
ATOM 2243 C CA . GLU A 1 294 ? -13.26400 11.93100 35.37000 1.000 45.66000 294 GLU A CA 1
ATOM 2244 C C . GLU A 1 294 ? -12.13000 12.47500 34.50700 1.000 40.15000 294 GLU A C 1
ATOM 2245 O O . GLU A 1 294 ? -10.99100 12.58100 34.97500 1.000 52.15000 294 GLU A O 1
ATOM 2251 N N . TYR A 1 295 ? -12.41400 12.82400 33.25200 1.000 40.43000 295 TYR A N 1
ATOM 2252 C CA . TYR A 1 295 ? -11.37200 13.21100 32.31300 1.000 37.14000 295 TYR A CA 1
ATOM 2253 C C . TYR A 1 295 ? -11.39800 14.68300 31.92400 1.000 45.09000 295 TYR A C 1
ATOM 2254 O O . TYR A 1 295 ? -10.47600 15.13500 31.23600 1.000 58.68000 295 TYR A O 1
ATOM 2263 N N . VAL A 1 296 ? -12.41300 15.44100 32.33700 1.000 40.72000 296 VAL A N 1
ATOM 2264 C CA . VAL A 1 296 ? -12.51200 16.84300 31.94600 1.000 48.66000 296 VAL A CA 1
ATOM 2265 C C . VAL A 1 296 ? -12.64500 17.73000 33.17700 1.000 59.42000 296 VAL A C 1
ATOM 2266 O O . VAL A 1 296 ? -11.79100 18.58700 33.43200 1.000 64.68000 296 VAL A O 1
ATOM 2270 N N . ILE A 1 297 ? -13.71500 17.53200 33.94800 1.000 53.63000 297 ILE A N 1
ATOM 2271 C CA . ILE A 1 297 ? -14.00400 18.42300 35.07000 1.000 48.16000 297 ILE A CA 1
ATOM 2272 C C . ILE A 1 297 ? -12.93500 18.29000 36.15000 1.000 44.68000 297 ILE A C 1
ATOM 2273 O O . ILE A 1 297 ? -12.19400 19.23800 36.43300 1.000 49.14000 297 ILE A O 1
ATOM 2278 N N . TYR A 1 298 ? -12.83800 17.11000 36.76300 1.000 47.92000 298 TYR A N 1
ATOM 2279 C CA . TYR A 1 298 ? -11.89400 16.92600 37.86400 1.000 48.93000 298 TYR A CA 1
ATOM 2280 C C . TYR A 1 298 ? -10.44200 17.21700 37.49300 1.000 54.77000 298 TYR A C 1
ATOM 2281 O O . TYR A 1 298 ? -9.75100 17.85700 38.30500 1.000 56.57000 298 TYR A O 1
ATOM 2290 N N . PRO A 1 299 ? -9.91300 16.79100 36.33900 1.000 58.74000 299 PRO A N 1
ATOM 2291 C CA . PRO A 1 299 ? -8.52000 17.14800 36.01800 1.000 46.67000 299 PRO A CA 1
ATOM 2292 C C . PRO A 1 299 ? -8.28600 18.64500 35.90300 1.000 47.17000 299 PRO A C 1
ATOM 2293 O O . PRO A 1 299 ? -7.18700 19.11500 36.22200 1.000 50.01000 299 PRO A O 1
ATOM 2297 N N . ILE A 1 300 ? -9.28400 19.41000 35.45700 1.000 51.18000 300 ILE A N 1
ATOM 2298 C CA . ILE A 1 300 ? -9.11800 20.85600 35.34600 1.000 54.31000 300 ILE A CA 1
ATOM 2299 C C . ILE A 1 300 ? -9.05700 21.49200 36.72900 1.000 63.74000 300 ILE A C 1
ATOM 2300 O O . ILE A 1 300 ? -8.15300 22.28100 37.03000 1.000 70.22000 300 ILE A O 1
ATOM 2305 N N . LEU A 1 301 ? -10.01500 21.15700 37.59000 1.000 62.90000 301 LEU A N 1
ATOM 2306 C CA . LEU A 1 301 ? -10.11000 21.72500 38.93100 1.000 61.78000 301 LEU A CA 1
ATOM 2307 C C . LEU A 1 301 ? -10.28100 20.58600 39.92900 1.000 62.60000 301 LEU A C 1
ATOM 2308 O O . LEU A 1 301 ? -11.28200 19.86200 39.89300 1.000 83.00000 301 LEU A O 1
ATOM 2313 N N . LYS A 1 302 ? -9.29100 20.41800 40.80700 1.000 54.06000 302 LYS A N 1
ATOM 2314 C CA . LYS A 1 302 ? -9.22000 19.28300 41.71600 1.000 66.70000 302 LYS A CA 1
ATOM 2315 C C . LYS A 1 302 ? -9.95500 19.52200 43.03000 1.000 80.05000 302 LYS A C 1
ATOM 2316 O O . LYS A 1 302 ? -9.70200 18.80800 44.00700 1.000 90.36000 302 LYS A O 1
ATOM 2322 N N . GLU A 1 303 ? -10.84900 20.50400 43.08100 1.000 87.33000 303 GLU A N 1
ATOM 2323 C CA . GLU A 1 303 ? -11.59800 20.70100 44.30900 1.000 77.18000 303 GLU A CA 1
ATOM 2324 C C . GLU A 1 303 ? -12.66800 19.62200 44.45600 1.000 80.77000 303 GLU A C 1
ATOM 2325 O O . GLU A 1 303 ? -13.18100 19.11100 43.45500 1.000 83.03000 303 GLU A O 1
ATOM 2331 N N . PRO A 1 304 ? -12.98800 19.23300 45.69200 1.000 81.73000 304 PRO A N 1
ATOM 2332 C CA . PRO A 1 304 ? -13.95400 18.15300 45.92000 1.000 74.77000 304 PRO A CA 1
ATOM 2333 C C . PRO A 1 304 ? -15.22600 18.31100 45.09200 1.000 71.22000 304 PRO A C 1
ATOM 2334 O O . PRO A 1 304 ? -15.74400 19.41500 44.91600 1.000 67.73000 304 PRO A O 1
ATOM 2338 N N . ILE A 1 305 ? -15.72100 17.18600 44.58800 1.000 70.71000 305 ILE A N 1
ATOM 2339 C CA . ILE A 1 305 ? -16.88400 17.17300 43.70600 1.000 75.11000 305 ILE A CA 1
ATOM 2340 C C . ILE A 1 305 ? -18.14600 17.22000 44.55900 1.000 68.41000 305 ILE A C 1
ATOM 2341 O O . ILE A 1 305 ? -18.39100 16.32300 45.37200 1.000 59.07000 305 ILE A O 1
ATOM 2346 N N . VAL A 1 306 ? -18.95000 18.26300 44.37000 1.000 60.72000 306 VAL A N 1
ATOM 2347 C CA . VAL A 1 306 ? -20.13900 18.50900 45.18000 1.000 75.52000 306 VAL A CA 1
ATOM 2348 C C . VAL A 1 306 ? -21.35800 18.49600 44.26700 1.000 67.71000 306 VAL A C 1
ATOM 2349 O O . VAL A 1 306 ? -21.47700 19.34100 43.37100 1.000 66.07000 306 VAL A O 1
ATOM 2353 N N . ILE A 1 307 ? -22.26100 17.54400 44.49900 1.000 70.76000 307 ILE A N 1
ATOM 2354 C CA . ILE A 1 307 ? -23.54000 17.46700 43.80200 1.000 71.23000 307 ILE A CA 1
ATOM 2355 C C . ILE A 1 307 ? -24.64000 17.74300 44.81800 1.000 77.01000 307 ILE A C 1
ATOM 2356 O O . ILE A 1 307 ? -24.52100 17.36500 45.99000 1.000 76.30000 307 ILE A O 1
ATOM 2361 N N . GLU A 1 308 ? -25.70500 18.41200 44.37400 1.000 85.77000 308 GLU A N 1
ATOM 2362 C CA . GLU A 1 308 ? -26.77900 18.86000 45.25700 1.000 84.54000 308 GLU A CA 1
ATOM 2363 C C . GLU A 1 308 ? -28.07700 18.16600 44.87200 1.000 86.08000 308 GLU A C 1
ATOM 2364 O O . GLU A 1 308 ? -28.65700 18.45700 43.82000 1.000 90.25000 308 GLU A O 1
ATOM 2370 N N . ASN A 1 309 ? -28.53600 17.27000 45.74000 1.000 79.31000 309 ASN A N 1
ATOM 2371 C CA . ASN A 1 309 ? -29.76100 16.52100 45.49800 1.000 84.65000 309 ASN A CA 1
ATOM 2372 C C . ASN A 1 309 ? -30.97600 17.42400 45.66900 1.000 89.14000 309 ASN A C 1
ATOM 2373 O O . ASN A 1 309 ? -30.94000 18.40900 46.40000 1.000 77.84000 309 ASN A O 1
ATOM 2378 N N . LYS A 1 310 ? -32.07800 17.06500 45.01400 1.000 87.56000 310 LYS A N 1
ATOM 2379 C CA . LYS A 1 310 ? -33.30500 17.84400 45.18400 1.000 95.30000 310 LYS A CA 1
ATOM 2380 C C . LYS A 1 310 ? -34.21000 17.21400 46.23500 1.000 93.72000 310 LYS A C 1
ATOM 2381 O O . LYS A 1 310 ? -34.55500 17.86300 47.22900 1.000 88.31000 310 LYS A O 1
ATOM 2387 N N . LYS A 1 311 ? -34.56800 15.94200 46.04300 1.000 90.42000 311 LYS A N 1
ATOM 2388 C CA . LYS A 1 311 ? -35.44600 15.22800 46.96300 1.000 91.31000 311 LYS A CA 1
ATOM 2389 C C . LYS A 1 311 ? -34.96100 15.32000 48.40200 1.000 100.11000 311 LYS A C 1
ATOM 2390 O O . LYS A 1 311 ? -35.75700 15.53300 49.32300 1.000 97.27000 311 LYS A O 1
ATOM 2396 N N . THR A 1 312 ? -33.65500 15.14900 48.59800 1.000 102.97000 312 THR A N 1
ATOM 2397 C CA . THR A 1 312 ? -33.07400 15.38100 49.94400 1.000 91.89000 312 THR A CA 1
ATOM 2398 C C . THR A 1 312 ? -32.33300 16.70300 49.79200 1.000 88.75000 312 THR A C 1
ATOM 2399 O O . THR A 1 312 ? -31.72700 16.89800 48.73600 1.000 95.62000 312 THR A O 1
ATOM 2403 N N . HIS A 1 313 ? -32.37600 17.57700 50.78800 1.000 86.27000 313 HIS A N 1
ATOM 2404 C CA . HIS A 1 313 ? -31.77900 18.92300 50.58500 1.000 89.61000 313 HIS A CA 1
ATOM 2405 C C . HIS A 1 313 ? -30.27600 18.92000 50.89100 1.000 93.57000 313 HIS A C 1
ATO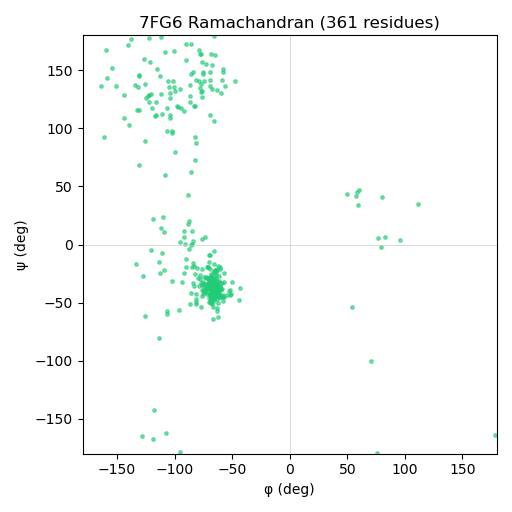M 2406 O O . HIS A 1 313 ? -29.65900 19.99300 50.77100 1.000 94.15000 313 HIS A O 1
ATOM 2413 N N . GLN A 1 314 ? -29.71900 17.76900 51.28100 1.000 100.35000 314 GLN A N 1
ATOM 2414 C CA . GLN A 1 314 ? -28.27300 17.64600 51.61600 1.000 86.52000 314 GLN A CA 1
ATOM 2415 C C . GLN A 1 314 ? -27.39100 17.64000 50.36100 1.000 85.83000 314 GLN A C 1
ATOM 2416 O O . GLN A 1 314 ? -27.84600 17.11900 49.33000 1.000 90.29000 314 GLN A O 1
ATOM 2422 N N . THR A 1 315 ? -26.17400 18.19100 50.45100 1.000 83.30000 315 THR A N 1
ATOM 2423 C CA . THR A 1 315 ? -25.20400 18.14300 49.32400 1.000 83.82000 315 THR A CA 1
ATOM 2424 C C . THR A 1 315 ? -24.43400 16.82700 49.42300 1.000 90.89000 315 THR A C 1
ATOM 2425 O O . THR A 1 315 ? -24.60300 16.14700 50.44700 1.000 92.36000 315 THR A O 1
ATOM 2429 N N . MET A 1 316 ? -23.59900 16.48600 48.43300 1.000 94.08000 316 MET A N 1
ATOM 2430 C CA . MET A 1 316 ? -22.96000 15.17400 48.44000 1.000 79.07000 316 MET A CA 1
ATOM 2431 C C . MET A 1 316 ? -21.52300 15.36300 47.97700 1.000 76.77000 316 MET A C 1
ATOM 2432 O O . MET A 1 316 ? -21.26100 15.51800 46.78000 1.000 81.45000 316 MET A O 1
ATOM 2437 N N . GLU A 1 317 ? -20.59200 15.34600 48.91900 1.000 73.26000 317 GLU A N 1
ATOM 2438 C CA . GLU A 1 317 ? -19.21900 15.74000 48.65300 1.000 69.38000 317 GLU A CA 1
ATOM 2439 C C . GLU A 1 317 ? -18.32900 14.51000 48.55700 1.000 66.36000 317 GLU A C 1
ATOM 2440 O O . GLU A 1 317 ? -18.36200 13.64000 49.43500 1.000 59.14000 317 GLU A O 1
ATOM 2446 N N . PHE A 1 318 ? -17.53700 14.44600 47.49000 1.000 72.95000 318 PHE A N 1
ATOM 2447 C CA . PHE A 1 318 ? -16.59500 13.36300 47.26200 1.000 65.09000 318 PHE A CA 1
ATOM 2448 C C . PHE A 1 318 ? -15.20700 13.94200 47.03600 1.000 67.19000 318 PHE A C 1
ATOM 2449 O O . PHE A 1 318 ? -15.04800 14.94500 46.33300 1.000 65.74000 318 PHE A O 1
ATOM 2457 N N . ASP A 1 319 ? -14.20200 13.30200 47.63700 1.000 62.54000 319 ASP A N 1
ATOM 2458 C CA . ASP A 1 319 ? -12.83700 13.80400 47.52800 1.000 61.04000 319 ASP A CA 1
ATOM 2459 C C . ASP A 1 319 ? -12.26800 13.60500 46.13000 1.000 63.50000 319 ASP A C 1
ATOM 2460 O O . ASP A 1 319 ? -11.41300 14.38500 45.69500 1.000 64.90000 319 ASP A O 1
ATOM 2465 N N . ASN A 1 320 ? -12.72800 12.58200 45.41400 1.000 63.87000 320 ASN A N 1
ATOM 2466 C CA . ASN A 1 320 ? -12.14400 12.22400 44.13000 1.000 60.37000 320 ASN A CA 1
ATOM 2467 C C . ASN A 1 320 ? -13.15200 11.39900 43.34100 1.000 61.70000 320 ASN A C 1
ATOM 2468 O O . ASN A 1 320 ? -14.15500 10.92600 43.87800 1.000 65.67000 320 ASN A O 1
ATOM 2473 N N . VAL A 1 321 ? -12.86000 11.22700 42.04800 1.000 57.56000 321 VAL A N 1
ATOM 2474 C CA . VAL A 1 321 ? -13.80900 10.60900 41.12700 1.000 55.38000 321 VAL A CA 1
ATOM 2475 C C . VAL A 1 321 ? -14.09000 9.15400 41.46900 1.000 52.05000 321 VAL A C 1
ATOM 2476 O O . VAL A 1 321 ? -15.12200 8.61400 41.05600 1.000 58.86000 321 VAL A O 1
ATOM 2480 N N . GLU A 1 322 ? -13.19400 8.49500 42.20700 1.000 57.05000 322 GLU A N 1
ATOM 2481 C CA . GLU A 1 322 ? -13.44800 7.11000 42.59000 1.000 63.14000 322 GLU A CA 1
ATOM 2482 C C . GLU A 1 322 ? -14.63800 7.01200 43.53600 1.000 60.36000 322 GLU A C 1
ATOM 2483 O O . GLU A 1 322 ? -15.46600 6.10300 43.40700 1.000 65.76000 322 GLU A O 1
ATOM 2489 N N . GLN A 1 323 ? -14.74600 7.94400 44.48600 1.000 55.26000 323 GLN A N 1
ATOM 2490 C CA . GLN A 1 323 ? -15.88700 7.94300 45.39500 1.000 59.21000 323 GLN A CA 1
ATOM 2491 C C . GLN A 1 323 ? -17.18600 8.26500 44.66700 1.000 60.51000 323 GLN A C 1
ATOM 2492 O O . GLN A 1 323 ? -18.25300 7.78600 45.06800 1.000 65.84000 323 GLN A O 1
ATOM 2498 N N . LEU A 1 324 ? -17.11900 9.07300 43.60600 1.000 62.42000 324 LEU A N 1
ATOM 2499 C CA . LEU A 1 324 ? -18.30200 9.31800 42.78700 1.000 59.35000 324 LEU A CA 1
ATOM 2500 C C . LEU A 1 324 ? -18.75800 8.03700 42.10100 1.000 64.37000 324 LEU A C 1
ATOM 2501 O O . LEU A 1 324 ? -19.95100 7.71200 42.09200 1.000 70.99000 324 LEU A O 1
ATOM 2506 N N . LYS A 1 325 ? -17.81300 7.29500 41.51700 1.000 53.02000 325 LYS A N 1
ATOM 2507 C CA . LYS A 1 325 ? -18.15700 6.03600 40.86600 1.000 58.18000 325 LYS A CA 1
ATOM 2508 C C . LYS A 1 325 ? -18.63300 4.99800 41.87400 1.000 65.03000 325 LYS A C 1
ATOM 2509 O O . LYS A 1 325 ? -19.44900 4.13400 41.53200 1.000 62.89000 325 LYS A O 1
ATOM 2515 N N . GLU A 1 326 ? -18.13800 5.06400 43.11200 1.000 68.41000 326 GLU A N 1
ATOM 2516 C CA . GLU A 1 326 ? -18.69100 4.22700 44.17200 1.000 61.49000 326 GLU A CA 1
ATOM 2517 C C . GLU A 1 326 ? -20.15200 4.57600 44.42400 1.000 58.68000 326 GLU A C 1
ATOM 2518 O O . GLU A 1 326 ? -21.02900 3.70800 44.36700 1.000 66.33000 326 GLU A O 1
ATOM 2524 N N . ALA A 1 327 ? -20.43200 5.85600 44.68600 1.000 52.89000 327 ALA A N 1
ATOM 2525 C CA . ALA A 1 327 ? -21.79200 6.27500 45.00800 1.000 51.64000 327 ALA A CA 1
ATOM 2526 C C . ALA A 1 327 ? -22.73900 6.10200 43.82700 1.000 61.53000 327 ALA A C 1
ATOM 2527 O O . ALA A 1 327 ? -23.92000 5.79600 44.02400 1.000 69.74000 327 ALA A O 1
ATOM 2529 N N . TYR A 1 328 ? -22.25000 6.29500 42.59900 1.000 68.93000 328 TYR A N 1
ATOM 2530 C CA . TYR A 1 328 ? -23.11000 6.09900 41.43700 1.000 55.21000 328 TYR A CA 1
ATOM 2531 C C . TYR A 1 328 ? -23.44200 4.62700 41.23000 1.000 56.04000 328 TYR A C 1
ATOM 2532 O O . TYR A 1 328 ? -24.54900 4.30000 40.78700 1.000 62.43000 328 TYR A O 1
ATOM 2541 N N . ALA A 1 329 ? -22.50400 3.72900 41.54300 1.000 62.65000 329 ALA A N 1
ATOM 2542 C CA . ALA A 1 329 ? -22.79800 2.30300 41.46900 1.000 60.07000 329 ALA A CA 1
ATOM 2543 C C . ALA A 1 329 ? -23.79500 1.88400 42.54000 1.000 62.34000 329 ALA A C 1
ATOM 2544 O O . ALA A 1 329 ? -24.53700 0.91300 42.35000 1.000 69.53000 329 ALA A O 1
ATOM 2546 N N . LYS A 1 330 ? -23.82800 2.59700 43.66600 1.000 63.18000 330 LYS A N 1
ATOM 2547 C CA . LYS A 1 330 ? -24.80300 2.34500 44.71900 1.000 65.16000 330 LYS A CA 1
ATOM 2548 C C . LYS A 1 330 ? -26.13800 3.03100 44.46200 1.000 61.05000 330 LYS A C 1
ATOM 2549 O O . LYS A 1 330 ? -27.02900 2.94900 45.31500 1.000 67.71000 330 LYS A O 1
ATOM 2555 N N . LYS A 1 331 ? -26.29000 3.70300 43.31700 1.000 62.63000 331 LYS A N 1
ATOM 2556 C CA . LYS A 1 331 ? -27.52700 4.39000 42.94400 1.000 59.84000 331 LYS A CA 1
ATOM 2557 C C . LYS A 1 331 ? -27.91900 5.45300 43.96800 1.000 59.10000 331 LYS A C 1
ATOM 2558 O O . LYS A 1 331 ? -29.10500 5.69600 44.20500 1.000 65.41000 331 LYS A O 1
ATOM 2564 N N . GLN A 1 332 ? -26.92600 6.09700 44.57900 1.000 53.07000 332 GLN A N 1
ATOM 2565 C CA . GLN A 1 332 ? -27.17000 7.15200 45.55300 1.000 56.68000 332 GLN A CA 1
ATOM 2566 C C . GLN A 1 332 ? -27.25000 8.53800 44.92500 1.000 63.93000 332 GLN A C 1
ATOM 2567 O O . GLN A 1 332 ? -27.67800 9.48100 45.60000 1.000 57.11000 332 GLN A O 1
ATOM 2573 N N . ILE A 1 333 ? -26.85100 8.68500 43.66500 1.000 60.66000 333 ILE A N 1
ATOM 2574 C CA . ILE A 1 333 ? -26.86700 9.96700 42.96900 1.000 64.50000 333 ILE A CA 1
ATOM 2575 C C . ILE A 1 333 ? -27.84200 9.86200 41.80700 1.000 60.63000 333 ILE A C 1
ATOM 2576 O O . ILE A 1 333 ? -27.69300 8.98900 40.94200 1.000 53.98000 333 ILE A O 1
ATOM 2581 N N . HIS A 1 334 ? -28.83400 10.74700 41.78500 1.000 65.19000 334 HIS A N 1
ATOM 2582 C CA . HIS A 1 334 ? -29.80200 10.74400 40.69900 1.000 76.16000 334 HIS A CA 1
ATOM 2583 C C . HIS A 1 334 ? -29.16900 11.33200 39.43800 1.000 75.80000 334 HIS A C 1
ATOM 2584 O O . HIS A 1 334 ? -28.40400 12.29800 39.51700 1.000 68.97000 334 HIS A O 1
ATOM 2591 N N . PRO A 1 335 ? -29.46600 10.76900 38.26300 1.000 74.95000 335 PRO A N 1
ATOM 2592 C CA . PRO A 1 335 ? -28.77200 11.21700 37.04300 1.000 69.42000 335 PRO A CA 1
ATOM 2593 C C . PRO A 1 335 ? -29.04700 12.66200 36.65400 1.000 65.03000 335 PRO A C 1
ATOM 2594 O O . PRO A 1 335 ? -28.17800 13.28900 36.03500 1.000 71.15000 335 PRO A O 1
ATOM 2598 N N . LEU A 1 336 ? -30.21700 13.21800 36.98600 1.000 64.10000 336 LEU A N 1
ATOM 2599 C CA . LEU A 1 336 ? -30.47900 14.60100 36.59400 1.000 60.54000 336 LEU A CA 1
ATOM 2600 C C . LEU A 1 336 ? -29.60200 15.57500 37.36600 1.000 67.01000 336 LEU A C 1
ATOM 2601 O O . LEU A 1 336 ? -29.20100 16.61000 36.82300 1.000 74.63000 336 LEU A O 1
ATOM 2606 N N . ASP A 1 337 ? -29.29700 15.26500 38.62500 1.000 67.69000 337 ASP A N 1
ATOM 2607 C CA . ASP A 1 337 ? -28.48800 16.17000 39.43100 1.000 72.02000 337 ASP A CA 1
ATOM 2608 C C . ASP A 1 337 ? -27.02100 16.11300 39.02700 1.000 70.62000 337 ASP A C 1
ATOM 2609 O O . ASP A 1 337 ? -26.32200 17.13100 39.07100 1.000 76.31000 337 ASP A O 1
ATOM 2614 N N . LEU A 1 338 ? -26.54000 14.93300 38.63300 1.000 65.36000 338 LEU A N 1
ATOM 2615 C CA . LEU A 1 338 ? -25.19200 14.83700 38.08600 1.000 50.61000 338 LEU A CA 1
ATOM 2616 C C . LEU A 1 338 ? -25.09700 15.55800 36.74700 1.000 55.55000 338 LEU A C 1
ATOM 2617 O O . LEU A 1 338 ? -24.09000 16.21300 36.45800 1.000 63.68000 338 LEU A O 1
ATOM 2622 N N . LYS A 1 339 ? -26.14200 15.45500 35.92200 1.000 54.79000 339 LYS A N 1
ATOM 2623 C CA . LYS A 1 339 ? -26.15300 16.16000 34.64400 1.000 58.58000 339 LYS A CA 1
ATOM 2624 C C . LYS A 1 339 ? -26.17300 17.67000 34.84500 1.000 58.54000 339 LYS A C 1
ATOM 2625 O O . LYS A 1 339 ? -25.46000 18.40400 34.15200 1.000 61.73000 339 LYS A O 1
ATOM 2631 N N . GLU A 1 340 ? -26.98500 18.15200 35.79000 1.000 54.43000 340 GLU A N 1
ATOM 2632 C CA . GLU A 1 340 ? -27.05700 19.58800 36.03700 1.000 59.89000 340 GLU A CA 1
ATOM 2633 C C . GLU A 1 340 ? -25.77000 20.11500 36.66000 1.000 61.58000 340 GLU A C 1
ATOM 2634 O O . GLU A 1 340 ? -25.42300 21.28600 36.46700 1.000 54.05000 340 GLU A O 1
ATOM 2640 N N . TYR A 1 341 ? -25.05100 19.27100 37.40500 1.000 59.80000 341 TYR A N 1
ATOM 2641 C CA . TYR A 1 341 ? -23.76300 19.68200 37.95100 1.000 57.75000 341 TYR A CA 1
ATOM 2642 C C . TYR A 1 341 ? -22.69200 19.71400 36.86800 1.000 58.88000 341 TYR A C 1
ATOM 2643 O O . TYR A 1 341 ? -21.85400 20.62300 36.84100 1.000 63.60000 341 TYR A O 1
ATOM 2652 N N . VAL A 1 342 ? -22.70200 18.72700 35.96900 1.000 55.46000 342 VAL A N 1
ATOM 2653 C CA . VAL A 1 342 ? -21.72900 18.69900 34.88200 1.000 61.04000 342 VAL A CA 1
ATOM 2654 C C . VAL A 1 342 ? -21.95900 19.86400 33.92900 1.000 52.84000 342 VAL A C 1
ATOM 2655 O O . VAL A 1 342 ? -21.00700 20.51700 33.48400 1.000 63.92000 342 VAL A O 1
ATOM 2659 N N . ALA A 1 343 ? -23.22300 20.15000 33.60700 1.000 43.27000 343 ALA A N 1
ATOM 2660 C CA . ALA A 1 343 ? -23.52500 21.25000 32.69800 1.000 49.86000 343 ALA A CA 1
ATOM 2661 C C . ALA A 1 343 ? -23.08400 22.58700 33.28100 1.000 49.97000 343 ALA A C 1
ATOM 2662 O O . ALA A 1 343 ? -22.50300 23.41800 32.57400 1.000 51.36000 343 ALA A O 1
ATOM 2664 N N . GLU A 1 344 ? -23.34400 22.80900 34.57100 1.000 48.63000 344 GLU A N 1
ATOM 2665 C CA . GLU A 1 344 ? -22.94500 24.06600 35.19600 1.000 55.78000 344 GLU A CA 1
ATOM 2666 C C . GLU A 1 344 ? -21.42800 24.18000 35.29100 1.000 54.31000 344 GLU A C 1
ATOM 2667 O O . GLU A 1 344 ? -20.86700 25.26100 35.07500 1.000 58.07000 344 GLU A O 1
ATOM 2673 N N . LYS A 1 345 ? -20.74700 23.07700 35.61400 1.000 53.31000 345 LYS A N 1
ATOM 2674 C CA . LYS A 1 345 ? -19.29100 23.10900 35.69200 1.000 51.12000 345 LYS A CA 1
ATOM 2675 C C . LYS A 1 345 ? -18.67000 23.35300 34.32200 1.000 54.22000 345 LYS A C 1
ATOM 2676 O O . LYS A 1 345 ? -17.72000 24.13400 34.19600 1.000 54.70000 345 LYS A O 1
ATOM 2682 N N . LEU A 1 346 ? -19.19400 22.69700 33.28400 1.000 54.87000 346 LEU A N 1
ATOM 2683 C CA . LEU A 1 346 ? -18.68600 22.92700 31.93600 1.000 52.11000 346 LEU A CA 1
ATOM 2684 C C . LEU A 1 346 ? -18.95700 24.35200 31.47200 1.000 49.12000 346 LEU A C 1
ATOM 2685 O O . LEU A 1 346 ? -18.16500 24.91700 30.70900 1.000 56.02000 346 LEU A O 1
ATOM 2690 N N . ILE A 1 347 ? -20.06300 24.94800 31.92000 1.000 48.15000 347 ILE A N 1
ATOM 2691 C CA . ILE A 1 347 ? -20.36300 26.32700 31.55100 1.000 56.28000 347 ILE A CA 1
ATOM 2692 C C . ILE A 1 347 ? -19.38100 27.28400 32.21700 1.000 59.23000 347 ILE A C 1
ATOM 2693 O O . ILE A 1 347 ? -18.86200 28.20800 31.57800 1.000 58.09000 347 ILE A O 1
ATOM 2698 N N . GLU A 1 348 ? -19.10200 27.07500 33.50600 1.000 64.22000 348 GLU A N 1
ATOM 2699 C CA . GLU A 1 348 ? -18.17200 27.94800 34.21500 1.000 62.22000 348 GLU A CA 1
ATOM 2700 C C . GLU A 1 348 ? -16.74600 27.79000 33.70400 1.000 51.75000 348 GLU A C 1
ATOM 2701 O O . GLU A 1 348 ? -15.94500 28.72700 33.80800 1.000 65.79000 348 GLU A O 1
ATOM 2707 N N . ILE A 1 349 ? -16.41100 26.62500 33.15100 1.000 53.87000 349 ILE A N 1
ATOM 2708 C CA . ILE A 1 349 ? -15.05400 26.39000 32.66700 1.000 49.82000 349 ILE A CA 1
ATOM 2709 C C . ILE A 1 349 ? -14.86100 26.98600 31.27900 1.000 57.78000 349 ILE A C 1
ATOM 2710 O O . ILE A 1 349 ? -13.83000 27.60400 30.99400 1.000 52.24000 349 ILE A O 1
ATOM 2715 N N . LEU A 1 350 ? -15.84700 26.81900 30.39700 1.000 55.19000 350 LEU A N 1
ATOM 2716 C CA . LEU A 1 350 ? -15.70400 27.24600 29.01200 1.000 51.18000 350 LEU A CA 1
ATOM 2717 C C . LEU A 1 350 ? -16.02500 28.72000 28.80600 1.000 60.50000 350 LEU A C 1
ATOM 2718 O O . LEU A 1 350 ? -15.66300 29.27200 27.76200 1.000 64.87000 350 LEU A O 1
ATOM 2723 N N . GLU A 1 351 ? -16.68200 29.36000 29.77200 1.000 66.03000 351 GLU A N 1
ATOM 2724 C CA . GLU A 1 351 ? -17.07200 30.76200 29.62800 1.000 72.99000 351 GLU A CA 1
ATOM 2725 C C . GLU A 1 351 ? -15.92800 31.68800 29.22200 1.000 66.47000 351 GLU A C 1
ATOM 2726 O O . GLU A 1 351 ? -16.18100 32.61700 28.43300 1.000 68.89000 351 GLU A O 1
ATOM 2732 N N . PRO A 1 352 ? -14.66300 31.56200 29.70300 1.000 61.01000 352 PRO A N 1
ATOM 2733 C CA . PRO A 1 352 ? -13.56900 32.38300 29.16800 1.000 58.70000 352 PRO A CA 1
ATOM 2734 C C . PRO A 1 352 ? -13.43000 32.16900 27.65400 1.000 61.84000 352 PRO A C 1
ATOM 2735 O O . PRO A 1 352 ? -13.35100 33.14500 26.93400 1.000 58.70000 352 PRO A O 1
ATOM 2739 N N . ALA A 1 353 ? -13.40800 30.90900 27.21000 1.000 68.43000 353 ALA A N 1
ATOM 2740 C CA . ALA A 1 353 ? -13.26400 30.58500 25.77000 1.000 59.13000 353 ALA A CA 1
ATOM 2741 C C . ALA A 1 353 ? -14.46300 31.11700 24.98200 1.000 66.87000 353 ALA A C 1
ATOM 2742 O O . ALA A 1 353 ? -14.25900 31.61700 23.86500 1.000 73.61000 353 ALA A O 1
ATOM 2744 N N . ARG A 1 354 ? -15.66500 30.99900 25.54800 1.000 71.71000 354 ARG A N 1
ATOM 2745 C CA . ARG A 1 354 ? -16.88700 31.47900 24.85600 1.000 72.28000 354 ARG A CA 1
ATOM 2746 C C . ARG A 1 354 ? -16.77600 32.98700 24.64300 1.000 75.65000 354 ARG A C 1
ATOM 2747 O O . ARG A 1 354 ? -17.13200 33.45600 23.55600 1.000 79.25000 354 ARG A O 1
ATOM 2755 N N . LYS A 1 355 ? -16.28800 33.70900 25.65000 1.000 72.21000 355 LYS A N 1
ATOM 2756 C CA . LYS A 1 355 ? -16.18200 35.18200 25.53300 1.000 75.45000 355 LYS A CA 1
ATOM 2757 C C . LYS A 1 355 ? -15.22100 35.50000 24.38800 1.000 83.53000 355 LYS A C 1
ATOM 2758 O O . LYS A 1 355 ? -15.53700 36.38300 23.58500 1.000 99.38000 355 LYS A O 1
ATOM 2764 N N . TYR A 1 356 ? -14.10600 34.79700 24.30100 1.000 77.60000 356 TYR A N 1
ATOM 2765 C CA . TYR A 1 356 ? -13.12600 35.13000 23.24600 1.000 88.67000 356 TYR A CA 1
ATOM 2766 C C . TYR A 1 356 ? -13.79400 34.88000 21.90400 1.000 88.32000 356 TYR A C 1
ATOM 2767 O O . TYR A 1 356 ? -13.87200 35.77300 21.07000 1.000 92.77000 356 TYR A O 1
ATOM 2776 N N . PHE A 1 357 ? -14.24800 33.65600 21.70300 1.000 91.60000 357 PHE A N 1
ATOM 2777 C CA . PHE A 1 357 ? -14.83400 33.28700 20.39700 1.000 87.82000 357 PHE A CA 1
ATOM 2778 C C . PHE A 1 357 ? -16.15100 33.98900 20.09000 1.000 90.66000 357 PHE A C 1
ATOM 2779 O O . PHE A 1 357 ? -16.34200 34.33200 18.93600 1.000 98.10000 357 PHE A O 1
ATOM 2787 N N . LEU A 1 358 ? -17.06100 34.13300 21.04900 1.000 87.73000 358 LEU A N 1
ATOM 2788 C CA . LEU A 1 358 ? -18.38100 34.70400 20.67600 1.000 89.43000 358 LEU A CA 1
ATOM 2789 C C . LEU A 1 358 ? -18.42600 36.21500 20.88600 1.000 89.91000 358 LEU A C 1
ATOM 2790 O O . LEU A 1 358 ? -19.10400 36.88600 20.10300 1.000 85.81000 358 LEU A O 1
ATOM 2795 N N . GLU A 1 359 ? -17.71500 36.73100 21.87900 1.000 103.02000 359 GLU A N 1
ATOM 2796 C CA . GLU A 1 359 ? -17.85700 38.16800 22.20400 1.000 103.64000 359 GLU A CA 1
ATOM 2797 C C . GLU A 1 359 ? -16.57300 38.93400 21.91100 1.000 98.43000 359 GLU A C 1
ATOM 2798 O O . GLU A 1 359 ? -16.62800 40.16500 21.82200 1.000 114.03000 359 GLU A O 1
ATOM 2804 N N . GLY A 1 360 ? -15.44600 38.24500 21.72500 1.000 87.94000 360 GLY A N 1
ATOM 2805 C CA . GLY A 1 360 ? -14.17000 38.97300 21.57200 1.000 92.06000 360 GLY A CA 1
ATOM 2806 C C . GLY A 1 360 ? -13.47400 38.76500 20.24000 1.000 101.65000 360 GLY A C 1
ATOM 2807 O O . GLY A 1 360 ? -14.17800 38.66600 19.21900 1.000 103.34000 360 GLY A O 1
ATOM 2808 N N . LYS A 1 361 ? -12.14100 38.67800 20.25300 1.000 105.88000 361 LYS A N 1
ATOM 2809 C CA . LYS A 1 361 ? -11.33400 38.56500 19.00600 1.000 110.38000 361 LYS A CA 1
ATOM 2810 C C . LYS A 1 361 ? -11.65000 37.28000 18.23800 1.000 102.11000 361 LYS A C 1
ATOM 2811 O O . LYS A 1 361 ? -11.66000 37.33500 17.00100 1.000 101.80000 361 LYS A O 1
ATOM 2817 N N . GLY A 1 362 ? -11.92000 36.17700 18.93200 1.000 105.04000 362 GLY A N 1
ATOM 2818 C CA . GLY A 1 362 ? -12.11000 34.88200 18.25000 1.000 105.71000 362 GLY A CA 1
ATOM 2819 C C . GLY A 1 362 ? -13.26900 34.89100 17.2730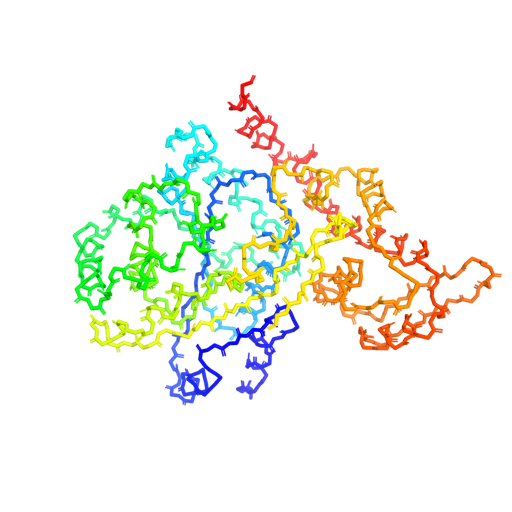0 1.000 109.97000 362 GLY A C 1
ATOM 2820 O O . GLY A 1 362 ? -13.27700 34.02800 16.38100 1.000 122.64000 362 GLY A O 1
ATOM 2821 N N . ASN A 1 363 ? -14.21300 35.82200 17.42000 1.000 96.81000 363 ASN A N 1
ATOM 2822 C CA . ASN A 1 363 ? -15.42600 35.80900 16.56000 1.000 101.45000 363 ASN A CA 1
ATOM 2823 C C . ASN A 1 363 ? -15.02600 35.91500 15.08900 1.000 99.38000 363 ASN A C 1
ATOM 2824 O O . ASN A 1 363 ? -15.65900 35.23200 14.27600 1.000 108.43000 363 ASN A O 1
ATOM 2829 N N . LYS A 1 364 ? -14.01400 36.71600 14.75600 1.000 100.07000 364 LYS A N 1
ATOM 2830 C CA . LYS A 1 364 ? -13.70900 36.89000 13.31400 1.000 95.29000 364 LYS A CA 1
ATOM 2831 C C . LYS A 1 364 ? -13.34900 35.53000 12.70300 1.000 100.39000 364 LYS A C 1
ATOM 2832 O O . LYS A 1 364 ? -13.87800 35.21600 11.62000 1.000 108.61000 364 LYS A O 1
ATOM 2838 N N . TYR A 1 365 ? -12.50300 34.74800 13.38100 1.000 98.68000 365 TYR A N 1
ATOM 2839 C CA . TYR A 1 365 ? -12.11000 33.41400 12.86100 1.000 102.83000 365 TYR A CA 1
ATOM 2840 C C . TYR A 1 365 ? -13.29300 32.44300 12.88100 1.000 103.90000 365 TYR A C 1
ATOM 2841 O O . TYR A 1 365 ? -13.53300 31.76700 11.87100 1.000 104.59000 365 TYR A O 1
ATOM 2850 N N . LEU A 1 366 ? -14.01600 32.37800 14.00000 1.000 103.60000 366 LEU A N 1
ATOM 2851 C CA . LEU A 1 366 ? -15.10800 31.37600 14.11800 1.000 91.77000 366 LEU A CA 1
ATOM 2852 C C . LEU A 1 366 ? -16.26400 31.70100 13.17200 1.000 84.49000 366 LEU A C 1
ATOM 2853 O O . LEU A 1 366 ? -16.70200 30.79100 12.44500 1.000 87.84000 366 LEU A O 1
ATOM 2858 N N . GLU A 1 367 ? -16.70300 32.96000 13.14900 1.000 86.70000 367 GLU A N 1
ATOM 2859 C CA . GLU A 1 367 ? -17.89700 33.32600 12.34200 1.000 89.49000 367 GLU A CA 1
ATOM 2860 C C . GLU A 1 367 ? -17.61700 33.14800 10.85500 1.000 94.50000 367 GLU A C 1
ATOM 2861 O O . GLU A 1 367 ? -18.52700 32.70100 10.13500 1.000 99.03000 367 GLU A O 1
ATOM 2867 N N . GLU A 1 368 ? -16.41500 33.50500 10.40800 1.000 99.20000 368 GLU A N 1
ATOM 2868 C CA . GLU A 1 368 ? -16.17900 33.47900 8.94500 1.000 99.08000 368 GLU A CA 1
ATOM 2869 C C . GLU A 1 368 ? -15.29000 32.31200 8.53000 1.000 99.72000 368 GLU A C 1
ATOM 2870 O O . GLU A 1 368 ? -15.76000 31.47700 7.75300 1.000 97.15000 368 GLU A O 1
ATOM 2876 N N . LEU A 1 369 ? -14.06600 32.23500 9.04600 1.000 100.57000 369 LEU A N 1
ATOM 2877 C CA . LEU A 1 369 ? -13.16200 31.20600 8.49700 1.000 99.57000 369 LEU A CA 1
ATOM 2878 C C . LEU A 1 369 ? -13.88600 29.86500 8.51300 1.000 99.43000 369 LEU A C 1
ATOM 2879 O O . LEU A 1 369 ? -13.81600 29.15600 7.51200 1.000 105.35000 369 LEU A O 1
ATOM 2884 N N . LYS A 1 370 ? -14.60400 29.54300 9.57200 1.000 93.37000 370 LYS A N 1
ATOM 2885 C CA . LYS A 1 370 ? -15.18900 28.18900 9.53600 1.000 89.77000 370 LYS A CA 1
ATOM 2886 C C . LYS A 1 370 ? -16.53800 28.23100 8.81900 1.000 96.76000 370 LYS A C 1
ATOM 2887 O O . LYS A 1 370 ? -16.72700 27.44600 7.88200 1.000 99.72000 370 LYS A O 1
ATOM 2893 N N . ASN A 1 371 ? -17.43000 29.12900 9.21400 1.000 100.88000 371 ASN A N 1
ATOM 2894 C CA . ASN A 1 371 ? -18.79000 29.08600 8.62000 1.000 98.05000 371 ASN A CA 1
ATOM 2895 C C . ASN A 1 371 ? -18.78700 29.55700 7.17100 1.000 98.07000 371 ASN A C 1
ATOM 2896 O O . ASN A 1 371 ? -19.45200 28.91500 6.35600 1.000 96.20000 371 ASN A O 1
ATOM 2901 N N . LEU A 1 372 ? -18.05900 30.62900 6.86100 1.000 98.75000 372 LEU A N 1
ATOM 2902 C CA . LEU A 1 372 ? -18.15900 31.19900 5.49500 1.000 96.95000 372 LEU A CA 1
ATOM 2903 C C . LEU A 1 372 ? -17.67300 30.18000 4.47700 1.000 103.27000 372 LEU A C 1
ATOM 2904 O O . LEU A 1 372 ? -18.33800 30.02600 3.44500 1.000 110.13000 372 LEU A O 1
ATOM 2909 N N . GLN A 1 373 ? -16.58600 29.48100 4.78900 1.000 112.45000 373 GLN A N 1
ATOM 2910 C CA . GLN A 1 373 ? -16.02900 28.49100 3.83100 1.000 113.20000 373 GLN A CA 1
ATOM 2911 C C . GLN A 1 373 ? -17.09100 27.41400 3.56500 1.000 112.69000 373 GLN A C 1
ATOM 2912 O O . GLN A 1 373 ? -17.21400 26.99100 2.40500 1.000 108.31000 373 GLN A O 1
ATOM 2918 N N . ILE A 1 374 ? -17.83900 27.00700 4.59200 1.000 107.74000 374 ILE A N 1
ATOM 2919 C CA . ILE A 1 374 ? -18.93500 26.01500 4.40500 1.000 111.68000 374 ILE A CA 1
ATOM 2920 C C . ILE A 1 374 ? -19.95000 26.57500 3.41100 1.000 114.23000 374 ILE A C 1
ATOM 2921 O O . ILE A 1 374 ? -20.39100 27.71800 3.61400 1.000 108.96000 374 ILE A O 1
ATOM 2926 N N . THR A 1 375 ? -20.31700 25.78800 2.39500 1.000 119.23000 375 THR A N 1
ATOM 2927 C CA . THR A 1 375 ? -21.22700 26.20300 1.33400 1.000 109.65000 375 THR A CA 1
ATOM 2928 C C . THR A 1 375 ? -22.67800 26.16500 1.80200 1.000 102.04000 375 THR A C 1
ATOM 2929 O O . THR A 1 375 ? -23.46700 27.05300 1.47900 1.000 82.43000 375 THR A O 1
#